Protein AF-A0A951XN98-F1 (afdb_monomer_lite)

pLDDT: mean 75.37, std 15.66, range [33.78, 95.12]

Foldseek 3Di:
DAAPVLVVLVVVLVVQDLVSLQVNLVCLQPPDRPRHNQLLSSLVSLLSSVVSPNLVSLLCCLQRRDPLSDPAPVSNVVSLVSNVVVPRLSSLLRVLVCVVVCVPPDDDPVSNVSSLVSLVVCVVVPQVSSVLVVVCVVPPVPPVSVLLVVLVVCVSVVNPVSLLVLLVVLCVQLVHLLDDAQDAFQDEPPDRPPRSLNSLVRSVVSCVSVDDDPDPPDALSNLSSNLVSCLQVPHLCSLVSLVSSVVVQALSSLQLNLSLLCQRCDRNNGGSRHLPPPRHDHRDLVSSLVSLVSSLPGDLPGCNLNSLQVNLLSLVDPPRDPRDNVSSVVSLVVSLVSLRQVSLQVVLVVCVVVPNLLSSLVSLVSNVVSPDPVSVVVNCQQANEDPFFDVLLQVVLVLCCVPPVLVSLLSVLCRRQVDALLQSLADQLVVQDPDQKGWRDRCVQPVPDRIGIYGPDDPVSVVSSVVNNVPVVDDDNPDHSVVSSVVVVVVCVVSVHDCVVRHPRPDDRDDPPPDDDDSSVD

Radius of gyration: 34.42 Å; chains: 1; bounding box: 84×41×103 Å

Structure (mmCIF, N/CA/C/O backbone):
data_AF-A0A951XN98-F1
#
_entry.id   AF-A0A951XN98-F1
#
loop_
_atom_site.group_PDB
_atom_site.id
_atom_site.type_symbol
_atom_site.label_atom_id
_atom_site.label_alt_id
_atom_site.label_comp_id
_atom_site.label_asym_id
_atom_site.label_entity_id
_atom_site.label_seq_id
_atom_site.pdbx_PDB_ins_code
_atom_site.Cartn_x
_atom_site.Cartn_y
_atom_site.Cartn_z
_atom_site.occupancy
_atom_site.B_iso_or_equiv
_atom_site.auth_seq_id
_atom_site.auth_comp_id
_atom_site.auth_asym_id
_atom_site.auth_atom_id
_atom_site.pdbx_PDB_model_num
ATOM 1 N N . MET A 1 1 ? 11.039 2.738 -44.229 1.00 51.44 1 MET A N 1
ATOM 2 C CA . MET A 1 1 ? 11.889 3.209 -45.344 1.00 51.44 1 MET A CA 1
ATOM 3 C C . MET A 1 1 ? 12.336 4.623 -45.019 1.00 51.44 1 MET A C 1
ATOM 5 O O . MET A 1 1 ? 11.513 5.372 -44.506 1.00 51.44 1 MET A O 1
ATOM 9 N N . ALA A 1 2 ? 13.606 4.963 -45.254 1.00 60.50 2 ALA A N 1
ATOM 10 C CA . ALA A 1 2 ? 14.130 6.304 -44.993 1.00 60.50 2 ALA A CA 1
ATOM 11 C C . ALA A 1 2 ? 13.355 7.352 -45.808 1.00 60.50 2 ALA A C 1
ATOM 13 O O . ALA A 1 2 ? 13.105 7.158 -47.000 1.00 60.50 2 ALA A O 1
ATOM 14 N N . THR A 1 3 ? 12.951 8.444 -45.163 1.00 76.94 3 THR A N 1
ATOM 15 C CA . THR A 1 3 ? 12.164 9.501 -45.812 1.00 76.94 3 THR A CA 1
ATOM 16 C C . THR A 1 3 ? 12.982 10.177 -46.923 1.00 76.94 3 THR A C 1
ATOM 18 O O . THR A 1 3 ? 14.211 10.241 -46.850 1.00 76.94 3 THR A O 1
ATOM 21 N N . ARG A 1 4 ? 12.325 10.729 -47.959 1.00 80.12 4 ARG A N 1
ATOM 22 C CA . ARG A 1 4 ? 12.994 11.468 -49.059 1.00 80.12 4 ARG A CA 1
ATOM 23 C C . ARG A 1 4 ? 13.959 12.553 -48.554 1.00 80.12 4 ARG A C 1
ATOM 25 O O . ARG A 1 4 ? 14.972 12.816 -49.197 1.00 80.12 4 ARG A O 1
ATOM 32 N N . ARG A 1 5 ? 13.659 13.144 -47.391 1.00 82.06 5 ARG A N 1
ATOM 33 C CA . ARG A 1 5 ? 14.511 14.107 -46.685 1.00 82.06 5 ARG A CA 1
ATOM 34 C C . ARG A 1 5 ? 15.852 13.501 -46.255 1.00 82.06 5 ARG A C 1
ATOM 36 O O . ARG A 1 5 ? 16.879 14.032 -46.664 1.00 82.06 5 ARG A O 1
ATOM 43 N N . ILE A 1 6 ? 15.857 12.366 -45.549 1.00 86.25 6 ILE A N 1
ATOM 44 C CA . ILE A 1 6 ? 17.090 11.651 -45.167 1.00 86.25 6 ILE A CA 1
ATOM 45 C C . ILE A 1 6 ? 17.930 11.310 -46.384 1.00 86.25 6 ILE A C 1
ATOM 47 O O . ILE A 1 6 ? 19.122 11.557 -46.367 1.00 86.25 6 ILE A O 1
ATOM 51 N N . LEU A 1 7 ? 17.336 10.796 -47.463 1.00 85.19 7 LEU A N 1
ATOM 52 C CA . LEU A 1 7 ? 18.114 10.440 -48.657 1.00 85.19 7 LEU A CA 1
ATOM 53 C C . LEU A 1 7 ? 18.861 11.650 -49.245 1.00 85.19 7 LEU A C 1
ATOM 55 O O . LEU A 1 7 ? 19.981 11.508 -49.740 1.00 85.19 7 LEU A O 1
ATOM 59 N N . ARG A 1 8 ? 18.261 12.845 -49.165 1.00 86.88 8 ARG A N 1
ATOM 60 C CA . ARG A 1 8 ? 18.894 14.106 -49.569 1.00 86.88 8 ARG A CA 1
ATOM 61 C C . ARG A 1 8 ? 20.005 14.517 -48.596 1.00 86.88 8 ARG A C 1
ATOM 63 O O . ARG A 1 8 ? 21.105 14.813 -49.057 1.00 86.88 8 ARG A O 1
ATOM 70 N N . ILE A 1 9 ? 19.737 14.474 -47.288 1.00 90.06 9 ILE A N 1
ATOM 71 C CA . ILE A 1 9 ? 20.712 14.791 -46.229 1.00 90.06 9 ILE A CA 1
ATOM 72 C C . ILE A 1 9 ? 21.908 13.834 -46.304 1.00 90.06 9 ILE A C 1
ATOM 74 O O . ILE A 1 9 ? 23.044 14.282 -46.327 1.00 90.06 9 ILE A O 1
ATOM 78 N N . THR A 1 10 ? 21.692 12.526 -46.461 1.00 90.06 10 THR A N 1
ATOM 79 C CA . THR A 1 10 ? 22.762 11.525 -46.588 1.00 90.06 10 THR A CA 1
ATOM 80 C C . THR A 1 10 ? 23.650 11.776 -47.802 1.00 90.06 10 THR A C 1
ATOM 82 O O . THR A 1 10 ? 24.864 11.607 -47.715 1.00 90.06 10 THR A O 1
ATOM 85 N N . ARG A 1 11 ? 23.082 12.196 -48.941 1.00 91.50 11 ARG A N 1
ATOM 86 C CA . ARG A 1 11 ? 23.883 12.534 -50.126 1.00 91.50 11 ARG A CA 1
ATOM 87 C C . ARG A 1 11 ? 24.739 13.782 -49.888 1.00 91.50 11 ARG A C 1
ATOM 89 O O . ARG A 1 11 ? 25.907 13.778 -50.258 1.00 91.50 11 ARG A O 1
ATOM 96 N N . SER A 1 12 ? 24.172 14.809 -49.257 1.00 90.69 12 SER A N 1
ATOM 97 C CA . SER A 1 12 ? 24.869 16.066 -48.954 1.00 90.69 12 SER A CA 1
ATOM 98 C C . SER A 1 12 ? 25.934 15.904 -47.857 1.00 90.69 12 SER A C 1
ATOM 100 O O . SER A 1 12 ? 27.059 16.376 -48.001 1.00 90.69 12 SER A O 1
ATOM 102 N N . ALA A 1 13 ? 25.642 15.121 -46.816 1.00 91.38 13 ALA A N 1
ATOM 103 C CA . ALA A 1 13 ? 26.587 14.771 -45.758 1.00 91.38 13 ALA A CA 1
ATOM 104 C C . ALA A 1 13 ? 27.804 14.003 -46.304 1.00 91.38 13 ALA A C 1
ATOM 106 O O . ALA A 1 13 ? 28.942 14.284 -45.922 1.00 91.38 13 ALA A O 1
ATOM 107 N N . ARG A 1 14 ? 27.583 13.079 -47.256 1.00 91.38 14 ARG A N 1
ATOM 108 C CA . ARG A 1 14 ? 28.658 12.377 -47.986 1.00 91.38 14 ARG A CA 1
ATOM 109 C C . ARG A 1 14 ? 29.472 13.299 -48.893 1.00 91.38 14 ARG A C 1
ATOM 111 O O . ARG A 1 14 ? 30.635 13.010 -49.139 1.00 91.38 14 ARG A O 1
ATOM 118 N N . ALA A 1 15 ? 28.876 14.389 -49.374 1.00 90.06 15 ALA A N 1
ATOM 119 C CA . ALA A 1 15 ? 29.569 15.417 -50.146 1.00 90.06 15 ALA A CA 1
ATOM 120 C C . ALA A 1 15 ? 30.380 16.392 -49.268 1.00 90.06 15 ALA A C 1
ATOM 122 O O . ALA A 1 15 ? 30.991 17.313 -49.799 1.00 90.06 15 ALA A O 1
ATOM 123 N N . GLY A 1 16 ? 30.401 16.198 -47.942 1.00 88.62 16 GLY A N 1
ATOM 124 C CA . GLY A 1 16 ? 31.209 16.997 -47.017 1.00 88.62 16 GLY A CA 1
ATOM 125 C C . GLY A 1 16 ? 30.474 18.168 -46.364 1.00 88.62 16 GLY A C 1
ATOM 126 O O . GLY A 1 16 ? 31.109 18.967 -45.683 1.00 88.62 16 GLY A O 1
ATOM 127 N N . ASN A 1 17 ? 29.152 18.297 -46.540 1.00 94.56 17 ASN A N 1
ATOM 128 C CA . ASN A 1 17 ? 28.400 19.361 -45.876 1.00 94.56 17 ASN A CA 1
ATOM 129 C C . ASN A 1 17 ? 28.304 19.092 -44.365 1.00 94.56 17 ASN A C 1
ATOM 131 O O . ASN A 1 17 ? 27.635 18.153 -43.929 1.00 94.56 17 ASN A O 1
ATOM 135 N N . SER A 1 18 ? 28.955 19.936 -43.567 1.00 92.00 18 SER A N 1
ATOM 136 C CA . SER A 1 18 ? 29.083 19.741 -42.123 1.00 92.00 18 SER A CA 1
ATOM 137 C C . SER A 1 18 ? 27.763 19.906 -41.358 1.00 92.00 18 SER A C 1
ATOM 139 O O . SER A 1 18 ? 27.533 19.199 -40.376 1.00 92.00 18 SER A O 1
ATOM 141 N N . ALA A 1 19 ? 26.851 20.766 -41.826 1.00 92.12 19 ALA A N 1
ATOM 142 C CA . ALA A 1 19 ? 25.520 20.913 -41.233 1.00 92.12 19 ALA A CA 1
ATOM 143 C C . ALA A 1 19 ? 24.657 19.661 -41.467 1.00 92.12 19 ALA A C 1
ATOM 145 O O . ALA A 1 19 ? 24.010 19.176 -40.540 1.00 92.12 19 ALA A O 1
ATOM 146 N N . ASP A 1 20 ? 24.716 19.085 -42.671 1.00 93.50 20 ASP A N 1
ATOM 147 C CA . ASP A 1 20 ? 23.997 17.846 -42.986 1.00 93.50 20 ASP A CA 1
ATOM 148 C C . ASP A 1 20 ? 24.612 16.624 -42.282 1.00 93.50 20 ASP A C 1
ATOM 150 O O . ASP A 1 20 ? 23.887 15.708 -41.900 1.00 93.50 20 ASP A O 1
ATOM 154 N N . GLN A 1 21 ? 25.932 16.604 -42.056 1.00 95.12 21 GLN A N 1
ATOM 155 C CA . GLN A 1 21 ? 26.592 15.589 -41.219 1.00 95.12 21 GLN A CA 1
ATOM 156 C C . GLN A 1 21 ? 26.100 15.658 -39.768 1.00 95.12 21 GLN A C 1
ATOM 158 O O . GLN A 1 21 ? 25.774 14.629 -39.176 1.00 95.12 21 GLN A O 1
ATOM 163 N N . LEU A 1 22 ? 25.976 16.867 -39.211 1.00 94.25 22 LEU A N 1
ATOM 164 C CA . LEU A 1 22 ? 25.432 17.081 -37.871 1.00 94.25 22 LEU A CA 1
ATOM 165 C C . LEU A 1 22 ? 23.961 16.646 -37.779 1.00 94.25 22 LEU A C 1
ATOM 167 O O . LEU A 1 22 ? 23.576 15.969 -36.825 1.00 94.25 22 LEU A O 1
ATOM 171 N N . GLU A 1 23 ? 23.137 17.011 -38.764 1.00 91.75 23 GLU A N 1
ATOM 172 C CA . GLU A 1 23 ? 21.717 16.643 -38.814 1.00 91.75 23 GLU A CA 1
ATOM 173 C C . GLU A 1 23 ? 21.534 15.126 -38.964 1.00 91.75 23 GLU A C 1
ATOM 175 O O . GLU A 1 23 ? 20.728 14.526 -38.250 1.00 91.75 23 GLU A O 1
ATOM 180 N N . LEU A 1 24 ? 22.340 14.477 -39.808 1.00 91.25 24 LEU A N 1
ATOM 181 C CA . LEU A 1 24 ? 22.341 13.024 -39.965 1.00 91.25 24 LEU A CA 1
ATOM 182 C C . LEU A 1 24 ? 22.799 12.311 -38.687 1.00 91.25 24 LEU A C 1
ATOM 184 O O . LEU A 1 24 ? 22.170 11.338 -38.267 1.00 91.25 24 LEU A O 1
ATOM 188 N N . GLY A 1 25 ? 23.837 12.832 -38.030 1.00 91.75 25 GLY A N 1
ATOM 189 C CA . GLY A 1 25 ? 24.300 12.359 -36.729 1.00 91.75 25 GLY A CA 1
ATOM 190 C C . GLY A 1 25 ? 23.215 12.450 -35.654 1.00 91.75 25 GLY A C 1
ATOM 191 O O . GLY A 1 25 ? 22.970 11.469 -34.958 1.00 91.75 25 GLY A O 1
ATOM 192 N N . ARG A 1 26 ? 22.479 13.569 -35.574 1.00 90.50 26 ARG A N 1
ATOM 193 C CA . ARG A 1 26 ? 21.320 13.727 -34.670 1.00 90.50 26 ARG A CA 1
ATOM 194 C C . ARG A 1 26 ? 20.187 12.751 -34.994 1.00 90.50 26 ARG A C 1
ATOM 196 O O . ARG A 1 26 ? 19.571 12.207 -34.079 1.00 90.50 26 ARG A O 1
ATOM 203 N N . CYS A 1 27 ? 19.923 12.500 -36.277 1.00 89.06 27 CYS A N 1
ATOM 204 C CA . CYS A 1 27 ? 18.903 11.538 -36.699 1.00 89.06 27 CYS A CA 1
ATOM 205 C C . CYS A 1 27 ? 19.259 10.106 -36.272 1.00 89.06 27 CYS A C 1
ATOM 207 O O . CYS A 1 27 ? 18.389 9.382 -35.784 1.00 89.06 27 CYS A O 1
ATOM 209 N N . HIS A 1 28 ? 20.530 9.710 -36.402 1.00 87.00 28 HIS A N 1
ATOM 210 C CA . HIS A 1 28 ? 21.030 8.435 -35.882 1.00 87.00 28 HIS A CA 1
ATOM 211 C C . HIS A 1 28 ? 21.094 8.403 -34.346 1.00 87.00 28 HIS A C 1
ATOM 213 O O . HIS A 1 28 ? 20.871 7.347 -33.760 1.00 87.00 28 HIS A O 1
ATOM 219 N N . LEU A 1 29 ? 21.330 9.541 -33.685 1.00 82.62 29 LEU A N 1
ATOM 220 C CA . LEU A 1 29 ? 21.409 9.644 -32.224 1.00 82.62 29 LEU A CA 1
ATOM 221 C C . LEU A 1 29 ? 20.045 9.512 -31.536 1.00 82.62 29 LEU A C 1
ATOM 223 O O . LEU A 1 29 ? 19.946 8.859 -30.503 1.00 82.62 29 LEU A O 1
ATOM 227 N N . HIS A 1 30 ? 18.991 10.113 -32.092 1.00 80.44 30 HIS A N 1
ATOM 228 C CA . HIS A 1 30 ? 17.659 10.116 -31.473 1.00 80.44 30 HIS A CA 1
ATOM 229 C C . HIS A 1 30 ? 16.680 9.117 -32.103 1.00 80.44 30 HIS A C 1
ATOM 231 O O . HIS A 1 30 ? 15.669 8.799 -31.486 1.00 80.44 30 HIS A O 1
ATOM 237 N N . GLY A 1 31 ? 16.981 8.590 -33.295 1.00 73.31 31 GLY A N 1
ATOM 238 C CA . GLY A 1 31 ? 16.062 7.749 -34.061 1.00 73.31 31 GLY A CA 1
ATOM 239 C C . GLY A 1 31 ? 14.900 8.573 -34.620 1.00 73.31 31 GLY A C 1
ATOM 240 O O . GLY A 1 31 ? 13.906 8.814 -33.942 1.00 73.31 31 GLY A O 1
ATOM 241 N N . GLY A 1 32 ? 15.015 9.014 -35.874 1.00 76.00 32 GLY A N 1
ATOM 242 C CA . GLY A 1 32 ? 14.040 9.907 -36.505 1.00 76.00 32 GLY A CA 1
ATOM 243 C C . GLY A 1 32 ? 13.917 9.715 -38.015 1.00 76.00 32 GLY A C 1
ATOM 244 O O . GLY A 1 32 ? 14.786 9.139 -38.665 1.00 76.00 32 GLY A O 1
ATOM 245 N N . GLU A 1 33 ? 12.793 10.174 -38.575 1.00 68.75 33 GLU A N 1
ATOM 246 C CA . GLU A 1 33 ? 12.510 10.218 -40.022 1.00 68.75 33 GLU A CA 1
ATOM 247 C C . GLU A 1 33 ? 12.597 8.862 -40.770 1.00 68.75 33 GLU A C 1
ATOM 249 O O . GLU A 1 33 ? 12.667 8.799 -41.998 1.00 68.75 33 GLU A O 1
ATOM 254 N N . GLY A 1 34 ? 12.523 7.738 -40.057 1.00 67.31 34 GLY A N 1
ATOM 255 C CA . GLY A 1 34 ? 12.614 6.395 -40.644 1.00 67.31 34 GLY A CA 1
ATOM 256 C C . GLY A 1 34 ? 14.017 5.783 -40.608 1.00 67.31 34 GLY A C 1
ATOM 257 O O . GLY A 1 34 ? 14.203 4.702 -41.172 1.00 67.31 34 GLY A O 1
ATOM 258 N N . LEU A 1 35 ? 14.972 6.434 -39.932 1.00 77.69 35 LEU A N 1
ATOM 259 C CA . LEU A 1 35 ? 16.225 5.831 -39.474 1.00 77.69 35 LEU A CA 1
ATOM 260 C C . LEU A 1 35 ? 16.042 5.222 -38.079 1.00 77.69 35 LEU A C 1
ATOM 262 O O . LEU A 1 35 ? 15.336 5.769 -37.231 1.00 77.69 35 LEU A O 1
ATOM 266 N N . ARG A 1 36 ? 16.691 4.078 -37.846 1.00 75.00 36 ARG A N 1
ATOM 267 C CA . ARG A 1 36 ? 16.826 3.504 -36.502 1.00 75.00 36 ARG A CA 1
ATOM 268 C C . ARG A 1 36 ? 17.951 4.217 -35.760 1.00 75.00 36 ARG A C 1
ATOM 270 O O . ARG A 1 36 ? 18.909 4.671 -36.387 1.00 75.00 36 ARG A O 1
ATOM 277 N N . ARG A 1 37 ? 17.823 4.289 -34.434 1.00 81.75 37 ARG A N 1
ATOM 278 C CA . ARG A 1 37 ? 18.891 4.788 -33.572 1.00 81.75 37 ARG A CA 1
ATOM 279 C C . ARG A 1 37 ? 20.119 3.888 -33.714 1.00 81.75 37 ARG A C 1
ATOM 281 O O . ARG A 1 37 ? 19.987 2.672 -33.604 1.00 81.75 37 ARG A O 1
ATOM 288 N N . ASP A 1 38 ? 21.274 4.487 -33.961 1.00 83.00 38 ASP A N 1
ATOM 289 C CA . ASP A 1 38 ? 22.556 3.805 -34.138 1.00 83.00 38 ASP A CA 1
ATOM 290 C C . ASP A 1 38 ? 23.661 4.732 -33.624 1.00 83.00 38 ASP A C 1
ATOM 292 O O . ASP A 1 38 ? 23.968 5.749 -34.244 1.00 83.00 38 ASP A O 1
ATOM 296 N N . LEU A 1 39 ? 24.210 4.412 -32.451 1.00 80.25 39 LEU A N 1
ATOM 297 C CA . LEU A 1 39 ? 25.172 5.271 -31.762 1.00 80.25 39 LEU A CA 1
ATOM 298 C C . LEU A 1 39 ? 26.547 5.266 -32.437 1.00 80.25 39 LEU A C 1
ATOM 300 O O . LEU A 1 39 ? 27.227 6.287 -32.399 1.00 80.25 39 LEU A O 1
ATOM 304 N N . SER A 1 40 ? 26.930 4.171 -33.096 1.00 83.75 40 SER A N 1
ATOM 305 C CA . SER A 1 40 ? 28.184 4.089 -33.850 1.00 83.75 40 SER A CA 1
ATOM 306 C C . SER A 1 40 ? 28.086 4.895 -35.145 1.00 83.75 40 SER A C 1
ATOM 308 O O . SER A 1 40 ? 28.986 5.671 -35.469 1.00 83.75 40 SER A O 1
ATOM 310 N N . ALA A 1 41 ? 26.952 4.811 -35.850 1.00 86.69 41 ALA A N 1
ATOM 311 C CA . ALA A 1 41 ? 26.692 5.687 -36.991 1.00 86.69 41 ALA A CA 1
ATOM 312 C C . ALA A 1 41 ? 26.560 7.157 -36.560 1.00 86.69 41 ALA A C 1
ATOM 314 O O . ALA A 1 41 ? 27.078 8.045 -37.238 1.00 86.69 41 ALA A O 1
ATOM 315 N N . ALA A 1 42 ? 25.909 7.430 -35.424 1.00 90.00 42 ALA A N 1
ATOM 316 C CA . ALA A 1 42 ? 25.828 8.775 -34.863 1.00 90.00 42 ALA A CA 1
ATOM 317 C C . ALA A 1 42 ? 27.223 9.318 -34.535 1.00 90.00 42 ALA A C 1
ATOM 319 O O . ALA A 1 42 ? 27.538 10.430 -34.949 1.00 90.00 42 ALA A O 1
ATOM 320 N N . TYR A 1 43 ? 28.075 8.528 -33.873 1.00 92.38 43 TYR A N 1
ATOM 321 C CA . TYR A 1 43 ? 29.467 8.880 -33.594 1.00 92.38 43 TYR A CA 1
ATOM 322 C C . TYR A 1 43 ? 30.218 9.228 -34.872 1.00 92.38 43 TYR A C 1
ATOM 324 O O . TYR A 1 43 ? 30.803 10.304 -34.956 1.00 92.38 43 TYR A O 1
ATOM 332 N N . HIS A 1 44 ? 30.135 8.372 -35.888 1.00 91.69 44 HIS A N 1
ATOM 333 C CA . HIS A 1 44 ? 30.802 8.592 -37.164 1.00 91.69 44 HIS A CA 1
ATOM 334 C C . HIS A 1 44 ? 30.414 9.934 -37.809 1.00 91.69 44 HIS A C 1
ATOM 336 O O . HIS A 1 44 ? 31.282 10.731 -38.168 1.00 91.69 44 HIS A O 1
ATOM 342 N N . TRP A 1 45 ? 29.113 10.220 -37.924 1.00 93.75 45 TRP A N 1
ATOM 343 C CA . TRP A 1 45 ? 28.633 11.453 -38.555 1.00 93.75 45 TRP A CA 1
ATOM 344 C C . TRP A 1 45 ? 28.876 12.702 -37.705 1.00 93.75 45 TRP A C 1
ATOM 346 O O . TRP A 1 45 ? 29.204 13.756 -38.248 1.00 93.75 45 TRP A O 1
ATOM 356 N N . LEU A 1 46 ? 28.754 12.596 -36.380 1.00 93.56 46 LEU A N 1
ATOM 357 C CA . LEU A 1 46 ? 29.023 13.705 -35.464 1.00 93.56 46 LEU A CA 1
ATOM 358 C C . LEU A 1 46 ? 30.518 14.028 -35.377 1.00 93.56 46 LEU A C 1
ATOM 360 O O . LEU A 1 46 ? 30.861 15.204 -35.263 1.00 93.56 46 LEU A O 1
ATOM 364 N N . ALA A 1 47 ? 31.393 13.023 -35.473 1.00 92.75 47 ALA A N 1
ATOM 365 C CA . ALA A 1 47 ? 32.841 13.212 -35.514 1.00 92.75 47 ALA A CA 1
ATOM 366 C C . ALA A 1 47 ? 33.249 13.924 -36.809 1.00 92.75 47 ALA A C 1
ATOM 368 O O . ALA A 1 47 ? 33.929 14.942 -36.753 1.00 92.75 47 ALA A O 1
ATOM 369 N N . LEU A 1 48 ? 32.719 13.484 -37.958 1.00 93.44 48 LEU A N 1
ATOM 370 C CA . LEU A 1 48 ? 32.914 14.175 -39.239 1.00 93.44 48 LEU A CA 1
ATOM 371 C C . LEU A 1 48 ? 32.417 15.625 -39.199 1.00 93.44 48 LEU A C 1
ATOM 373 O O . LEU A 1 48 ? 33.097 16.523 -39.689 1.00 93.44 48 LEU A O 1
ATOM 377 N N . ALA A 1 49 ? 31.250 15.868 -38.598 1.00 94.31 49 ALA A N 1
ATOM 378 C CA . ALA A 1 49 ? 30.733 17.222 -38.440 1.00 94.31 49 ALA A CA 1
ATOM 379 C C . ALA A 1 49 ? 31.675 18.078 -37.578 1.00 94.31 49 ALA A C 1
ATOM 381 O O . ALA A 1 49 ? 31.974 19.214 -37.946 1.00 94.31 49 ALA A O 1
ATOM 382 N N . ALA A 1 50 ? 32.159 17.532 -36.457 1.00 92.75 50 ALA A N 1
ATOM 383 C CA . ALA A 1 50 ? 33.103 18.204 -35.568 1.00 92.75 50 ALA A CA 1
ATOM 384 C C . ALA A 1 50 ? 34.419 18.551 -36.279 1.00 92.75 50 ALA A C 1
ATOM 386 O O . ALA A 1 50 ? 34.867 19.695 -36.189 1.00 92.75 50 ALA A O 1
ATOM 387 N N . ASP A 1 51 ? 34.972 17.608 -37.042 1.00 92.25 51 ASP A N 1
ATOM 388 C CA . ASP A 1 51 ? 36.198 17.792 -37.823 1.00 92.25 51 ASP A CA 1
ATOM 389 C C . ASP A 1 51 ? 36.016 18.840 -38.935 1.00 92.25 51 ASP A C 1
ATOM 391 O O . ASP A 1 51 ? 36.914 19.638 -39.195 1.00 92.25 51 ASP A O 1
ATOM 395 N N . ASN A 1 52 ? 34.822 18.914 -39.535 1.00 89.88 52 ASN A N 1
ATOM 396 C CA . ASN A 1 52 ? 34.460 19.905 -40.557 1.00 89.88 52 ASN A CA 1
ATOM 397 C C . ASN A 1 52 ? 33.932 21.231 -39.970 1.00 89.88 52 ASN A C 1
ATOM 399 O O . ASN A 1 52 ? 33.184 21.965 -40.625 1.00 89.88 52 ASN A O 1
ATOM 403 N N . GLY A 1 53 ? 34.308 21.548 -38.729 1.00 87.81 53 GLY A N 1
ATOM 404 C CA . GLY A 1 53 ? 34.072 22.854 -38.116 1.00 87.81 53 GLY A CA 1
ATOM 405 C C . GLY A 1 53 ? 32.703 23.036 -37.457 1.00 87.81 53 GLY A C 1
ATOM 406 O O . GLY A 1 53 ? 32.335 24.174 -37.170 1.00 87.81 53 GLY A O 1
ATOM 407 N N . GLN A 1 54 ? 31.948 21.962 -37.185 1.00 91.44 54 GLN A N 1
ATOM 408 C CA . GLN A 1 54 ? 30.705 22.028 -36.404 1.00 91.44 54 GLN A CA 1
ATOM 409 C C . GLN A 1 54 ? 30.959 21.693 -34.930 1.00 91.44 54 GLN A C 1
ATOM 411 O O . GLN A 1 54 ? 30.873 20.530 -34.527 1.00 91.44 54 GLN A O 1
ATOM 416 N N . PRO A 1 55 ? 31.183 22.696 -34.063 1.00 86.75 55 PRO A N 1
ATOM 417 C CA . PRO A 1 55 ? 31.496 22.471 -32.652 1.00 86.75 55 PRO A CA 1
ATOM 418 C C . PRO A 1 55 ? 30.407 21.704 -31.888 1.00 86.75 55 PRO A C 1
ATOM 420 O O . PRO A 1 55 ? 30.699 21.091 -30.862 1.00 86.75 55 PRO A O 1
ATOM 423 N N . GLN A 1 56 ? 29.164 21.736 -32.373 1.00 90.12 56 GLN A N 1
ATOM 424 C CA . GLN A 1 56 ? 28.042 21.000 -31.793 1.00 90.12 56 GLN A CA 1
ATOM 425 C C . GLN A 1 56 ? 28.208 19.479 -31.914 1.00 90.12 56 GLN A C 1
ATOM 427 O O . GLN A 1 56 ? 27.700 18.765 -31.056 1.00 90.12 56 GLN A O 1
ATOM 432 N N . GLY A 1 57 ? 28.935 18.983 -32.923 1.00 90.44 57 GLY A N 1
ATOM 433 C CA . GLY A 1 57 ? 29.216 17.553 -33.077 1.00 90.44 57 GLY A CA 1
ATOM 434 C C . GLY A 1 57 ? 29.984 17.000 -31.878 1.00 90.44 57 GLY A C 1
ATOM 435 O O . GLY A 1 57 ? 29.538 16.044 -31.251 1.00 90.44 57 GLY A O 1
ATOM 436 N N . ALA A 1 58 ? 31.063 17.680 -31.477 1.00 89.75 58 ALA A N 1
ATOM 437 C CA . ALA A 1 58 ? 31.862 17.305 -30.311 1.00 89.75 58 ALA A CA 1
ATOM 438 C C . ALA A 1 58 ? 31.075 17.380 -28.994 1.00 89.75 58 ALA A C 1
ATOM 440 O O . ALA A 1 58 ? 31.216 16.505 -28.144 1.00 89.75 58 ALA A O 1
ATOM 441 N N . TRP A 1 59 ? 30.205 18.387 -28.838 1.00 87.75 59 TRP A N 1
ATOM 442 C CA . TRP A 1 59 ? 29.337 18.496 -27.660 1.00 87.75 59 TRP A CA 1
ATOM 443 C C . TRP A 1 59 ? 28.338 17.335 -27.581 1.00 87.75 59 TRP A C 1
ATOM 445 O O . TRP A 1 59 ? 28.226 16.704 -26.539 1.00 87.75 59 TRP A O 1
ATOM 455 N N . LEU A 1 60 ? 27.673 16.992 -28.691 1.00 87.12 60 LEU A N 1
ATOM 456 C CA . LEU A 1 60 ? 26.750 15.852 -28.743 1.00 87.12 60 LEU A CA 1
ATOM 457 C C . LEU A 1 60 ? 27.463 14.515 -28.510 1.00 87.12 60 LEU A C 1
ATOM 459 O O . LEU A 1 60 ? 26.884 13.628 -27.888 1.00 87.12 60 LEU A O 1
ATOM 463 N N . ILE A 1 61 ? 28.711 14.376 -28.976 1.00 88.75 61 ILE A N 1
ATOM 464 C CA . ILE A 1 61 ? 29.551 13.215 -28.656 1.00 88.75 61 ILE A CA 1
ATOM 465 C C . ILE A 1 61 ? 29.778 13.143 -27.142 1.00 88.75 61 ILE A C 1
ATOM 467 O O . ILE A 1 61 ? 29.466 12.128 -26.531 1.00 88.75 61 ILE A O 1
ATOM 471 N N . GLY A 1 62 ? 30.262 14.218 -26.520 1.00 83.81 62 GLY A N 1
ATOM 472 C CA . GLY A 1 62 ? 30.551 14.223 -25.085 1.00 83.81 62 GLY A CA 1
ATOM 473 C C . GLY A 1 62 ? 29.326 14.061 -24.179 1.00 83.81 62 GLY A C 1
ATOM 474 O O . GLY A 1 62 ? 29.442 13.483 -23.102 1.00 83.81 62 GLY A O 1
ATOM 475 N N . GLU A 1 63 ? 28.163 14.549 -24.614 1.00 80.38 63 GLU A N 1
ATOM 476 C CA . GLU A 1 63 ? 26.930 14.562 -23.819 1.00 80.38 63 GLU A CA 1
ATOM 477 C C . GLU A 1 63 ? 26.087 13.287 -23.979 1.00 80.38 63 GLU A C 1
ATOM 479 O O . GLU A 1 63 ? 25.400 12.862 -23.049 1.00 80.38 63 GLU A O 1
ATOM 484 N N . HIS A 1 64 ? 26.093 12.683 -25.169 1.00 77.50 64 HIS A N 1
ATOM 485 C CA . HIS A 1 64 ? 25.138 11.626 -25.515 1.00 77.50 64 HIS A CA 1
ATOM 486 C C . HIS A 1 64 ? 25.774 10.362 -26.077 1.00 77.50 64 HIS A C 1
ATOM 488 O O . HIS A 1 64 ? 25.103 9.328 -26.122 1.00 77.50 64 HIS A O 1
ATOM 494 N N . ILE A 1 65 ? 27.033 10.419 -26.517 1.00 78.25 65 ILE A N 1
ATOM 495 C CA . ILE A 1 65 ? 27.723 9.236 -27.014 1.00 78.25 65 ILE A CA 1
ATOM 496 C C . ILE A 1 65 ? 28.472 8.598 -25.846 1.00 78.25 65 ILE A C 1
ATOM 498 O O . ILE A 1 65 ? 29.258 9.258 -25.168 1.00 78.25 65 ILE A O 1
ATOM 502 N N . PRO A 1 66 ? 28.218 7.319 -25.558 1.00 68.00 66 PRO A N 1
ATOM 503 C CA . PRO A 1 66 ? 28.941 6.591 -24.533 1.00 68.00 66 PRO A CA 1
ATOM 504 C C . PRO A 1 66 ? 30.315 6.143 -25.061 1.00 68.00 66 PRO A C 1
ATOM 506 O O . PRO A 1 66 ? 30.454 5.889 -26.261 1.00 68.00 66 PRO A O 1
ATOM 509 N N . PRO A 1 67 ? 31.299 5.925 -24.173 1.00 69.62 67 PRO A N 1
ATOM 510 C CA . PRO A 1 67 ? 32.635 5.431 -24.527 1.00 69.62 67 PRO A CA 1
ATOM 511 C C . PRO A 1 67 ? 32.651 4.181 -25.410 1.00 69.62 67 PRO A C 1
ATOM 513 O O . PRO A 1 67 ? 33.574 3.987 -26.190 1.00 69.62 67 PRO A O 1
ATOM 516 N N . LEU A 1 68 ? 31.626 3.336 -25.285 1.00 62.31 68 LEU A N 1
ATOM 517 C CA . LEU A 1 68 ? 31.507 2.062 -25.987 1.00 62.31 68 LEU A CA 1
ATOM 518 C C . LEU A 1 68 ? 30.999 2.188 -27.431 1.00 62.31 68 LEU A C 1
ATOM 520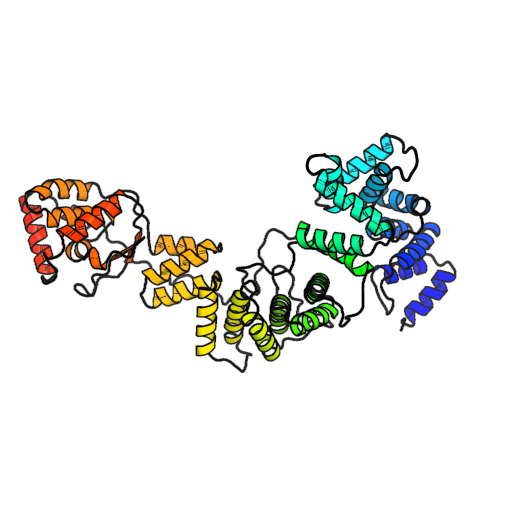 O O . LEU A 1 68 ? 31.247 1.315 -28.253 1.00 62.31 68 LEU A O 1
ATOM 524 N N . ALA A 1 69 ? 30.293 3.272 -27.759 1.00 67.94 69 ALA A N 1
ATOM 525 C CA . ALA A 1 69 ? 29.839 3.532 -29.128 1.00 67.94 69 ALA A CA 1
ATOM 526 C C . ALA A 1 69 ? 30.945 4.142 -30.009 1.00 67.94 69 ALA A C 1
ATOM 528 O O . ALA A 1 69 ? 30.729 4.408 -31.192 1.00 67.94 69 ALA A O 1
ATOM 529 N N . VAL A 1 70 ? 32.116 4.383 -29.420 1.00 76.44 70 VAL A N 1
ATOM 530 C CA . VAL A 1 70 ? 33.287 4.971 -30.053 1.00 76.44 70 VAL A CA 1
ATOM 531 C C . VAL A 1 70 ? 34.219 3.867 -30.547 1.00 76.44 70 VAL A C 1
ATOM 533 O O . VAL A 1 70 ? 34.622 2.997 -29.782 1.00 76.44 70 VAL A O 1
ATOM 536 N N . ASP A 1 71 ? 34.672 3.974 -31.796 1.00 66.31 71 ASP A N 1
ATOM 537 C CA . ASP A 1 71 ? 35.576 2.983 -32.397 1.00 66.31 71 ASP A CA 1
ATOM 538 C C . ASP A 1 71 ? 36.948 2.897 -31.704 1.00 66.31 71 ASP A C 1
ATOM 540 O O . ASP A 1 71 ? 37.529 1.819 -31.576 1.00 66.31 71 ASP A O 1
ATOM 544 N N . ARG A 1 72 ? 37.526 4.043 -31.314 1.00 74.12 72 ARG A N 1
ATOM 545 C CA . ARG A 1 72 ? 38.823 4.126 -30.620 1.00 74.12 72 ARG A CA 1
ATOM 546 C C . ARG A 1 72 ? 38.856 5.298 -29.649 1.00 74.12 72 ARG A C 1
ATOM 548 O O . ARG A 1 72 ? 38.753 6.449 -30.074 1.00 74.12 72 ARG A O 1
ATOM 555 N N . VAL A 1 73 ? 39.141 5.013 -28.378 1.00 70.94 73 VAL A N 1
ATOM 556 C CA . VAL A 1 73 ? 39.289 6.012 -27.301 1.00 70.94 73 VAL A CA 1
ATOM 557 C C . VAL A 1 73 ? 40.226 7.159 -27.705 1.00 70.94 73 VAL A C 1
ATOM 559 O O . VAL A 1 73 ? 39.867 8.326 -27.578 1.00 70.94 73 VAL A O 1
ATOM 562 N N . ALA A 1 74 ? 41.377 6.844 -28.311 1.00 73.94 74 ALA A N 1
ATOM 563 C CA . ALA A 1 74 ? 42.344 7.844 -28.776 1.00 73.94 74 ALA A CA 1
ATOM 564 C C . ALA A 1 74 ? 41.774 8.834 -29.813 1.00 73.94 74 ALA A C 1
ATOM 566 O O . ALA A 1 74 ? 42.183 9.991 -29.844 1.00 73.94 74 ALA A O 1
ATOM 567 N N . ARG A 1 75 ? 40.825 8.397 -30.653 1.00 79.38 75 ARG A N 1
ATOM 568 C CA . ARG A 1 75 ? 40.172 9.257 -31.654 1.00 79.38 75 ARG A CA 1
ATOM 569 C C . ARG A 1 75 ? 39.042 10.088 -31.063 1.00 79.38 75 ARG A C 1
ATOM 571 O O . ARG A 1 75 ? 38.784 11.176 -31.555 1.00 79.38 75 ARG A O 1
ATOM 578 N N . ALA A 1 76 ? 38.377 9.601 -30.020 1.00 82.06 76 ALA A N 1
ATOM 579 C CA . ALA A 1 76 ? 37.300 10.346 -29.377 1.00 82.06 76 ALA A CA 1
ATOM 580 C C . ALA A 1 76 ? 37.759 11.339 -28.315 1.00 82.06 76 ALA A C 1
ATOM 582 O O . ALA A 1 76 ? 37.049 12.305 -28.041 1.00 82.06 76 ALA A O 1
ATOM 583 N N . LEU A 1 77 ? 38.937 11.115 -27.736 1.00 83.25 77 LEU A N 1
ATOM 584 C CA . LEU A 1 77 ? 39.541 11.969 -26.723 1.00 83.25 77 LEU A CA 1
ATOM 585 C C . LEU A 1 77 ? 39.405 13.483 -26.982 1.00 83.25 77 LEU A C 1
ATOM 587 O O . LEU A 1 77 ? 38.958 14.182 -26.070 1.00 83.25 77 LEU A O 1
ATOM 591 N N . PRO A 1 78 ? 39.733 14.022 -28.177 1.00 86.69 78 PRO A N 1
ATOM 592 C CA . PRO A 1 78 ? 39.586 15.455 -28.435 1.00 86.69 78 PRO A CA 1
ATOM 593 C C . PRO A 1 78 ? 38.136 15.944 -28.312 1.00 86.69 78 PRO A C 1
ATOM 595 O O . PRO A 1 78 ? 37.910 17.028 -27.779 1.00 86.69 78 PRO A O 1
ATOM 598 N N . TYR A 1 79 ? 37.148 15.145 -28.724 1.00 89.56 79 TYR A N 1
ATOM 599 C CA . TYR A 1 79 ? 35.736 15.535 -28.661 1.00 89.56 79 TYR A CA 1
ATOM 600 C C . TYR A 1 79 ? 35.218 15.576 -27.221 1.00 89.56 79 TYR A C 1
ATOM 602 O O . TYR A 1 79 ? 34.556 16.539 -26.835 1.00 89.56 79 TYR A O 1
ATOM 610 N N . TYR A 1 80 ? 35.568 14.580 -26.399 1.00 85.31 80 TYR A N 1
ATOM 611 C CA . TYR A 1 80 ? 35.200 14.576 -24.980 1.00 85.31 80 TYR A CA 1
ATOM 612 C C . TYR A 1 80 ? 35.904 15.695 -24.209 1.00 85.31 80 TYR A C 1
ATOM 614 O O . TYR A 1 80 ? 35.264 16.352 -23.389 1.00 85.31 80 TYR A O 1
ATOM 622 N N . ARG A 1 81 ? 37.186 15.975 -24.498 1.00 85.31 81 ARG A N 1
ATOM 623 C CA . ARG A 1 81 ? 37.898 17.130 -23.919 1.00 85.31 81 ARG A CA 1
ATOM 624 C C . ARG A 1 81 ? 37.193 18.435 -24.260 1.00 85.31 81 ARG A C 1
ATOM 626 O O . ARG A 1 81 ? 36.848 19.188 -23.356 1.00 85.31 81 ARG A O 1
ATOM 633 N N . GLN A 1 82 ? 36.883 18.648 -25.535 1.00 85.88 82 GLN A N 1
ATOM 634 C CA . GLN A 1 82 ? 36.189 19.847 -25.995 1.00 85.88 82 GLN A CA 1
ATOM 635 C C . GLN A 1 82 ? 34.795 20.000 -25.363 1.00 85.88 82 GLN A C 1
ATOM 637 O O . GLN A 1 82 ? 34.378 21.110 -25.032 1.00 85.88 82 GLN A O 1
ATOM 642 N N . ALA A 1 83 ? 34.055 18.903 -25.190 1.00 85.31 83 ALA A N 1
ATOM 643 C CA . ALA A 1 83 ? 32.758 18.924 -24.521 1.00 85.31 83 ALA A CA 1
ATOM 644 C C . ALA A 1 83 ? 32.889 19.225 -23.018 1.00 85.31 83 ALA A C 1
ATOM 646 O O . ALA A 1 83 ? 32.128 20.035 -22.490 1.00 85.31 83 ALA A O 1
ATOM 647 N N . SER A 1 84 ? 33.877 18.631 -22.343 1.00 81.25 84 SER A N 1
ATOM 648 C CA . SER A 1 84 ? 34.158 18.869 -20.924 1.00 81.25 84 SER A CA 1
ATOM 649 C C . SER A 1 84 ? 34.617 20.305 -20.657 1.00 81.25 84 SER A C 1
ATOM 651 O O . SER A 1 84 ? 34.143 20.922 -19.707 1.00 81.25 84 SER A O 1
ATOM 653 N N . GLU A 1 85 ? 35.460 20.876 -21.521 1.00 81.19 85 GLU A N 1
ATOM 654 C CA . GLU A 1 85 ? 35.881 22.287 -21.462 1.00 81.19 85 GLU A CA 1
ATOM 655 C C . GLU A 1 85 ? 34.704 23.254 -21.631 1.00 81.19 85 GLU A C 1
ATOM 657 O O . GLU A 1 85 ? 34.708 24.353 -21.081 1.00 81.19 85 GLU A O 1
ATOM 662 N N . ARG A 1 86 ? 33.664 22.827 -22.352 1.00 78.00 86 ARG A N 1
ATOM 663 C CA . ARG A 1 86 ? 32.396 23.555 -22.497 1.00 78.00 86 ARG A CA 1
ATOM 664 C C . ARG A 1 86 ? 31.397 23.291 -21.371 1.00 78.00 86 ARG A C 1
ATOM 666 O O . ARG A 1 86 ? 30.269 23.771 -21.452 1.00 78.00 86 ARG A O 1
ATOM 673 N N . GLY A 1 87 ? 31.793 22.550 -20.338 1.00 74.44 87 GLY A N 1
ATOM 674 C CA . GLY A 1 87 ? 30.976 22.286 -19.157 1.00 74.44 87 GLY A CA 1
ATOM 675 C C . GLY A 1 87 ? 30.101 21.033 -19.233 1.00 74.44 87 GLY A C 1
ATOM 676 O O . GLY A 1 87 ? 29.222 20.879 -18.391 1.00 74.44 87 GLY A O 1
ATOM 677 N N . SER A 1 88 ? 30.312 20.126 -20.198 1.00 76.44 88 SER A N 1
ATOM 678 C CA . SER A 1 88 ? 29.633 18.822 -20.181 1.00 76.44 88 SER A CA 1
ATOM 679 C C . SER A 1 88 ? 30.178 17.962 -19.040 1.00 76.44 88 SER A C 1
ATOM 681 O O . SER A 1 88 ? 31.336 17.527 -19.044 1.00 76.44 88 SER A O 1
ATOM 683 N N . MET A 1 89 ? 29.317 17.712 -18.057 1.00 68.75 89 MET A N 1
ATOM 684 C CA . MET A 1 89 ? 29.630 16.885 -16.892 1.00 68.75 89 MET A CA 1
ATOM 685 C C . MET A 1 89 ? 29.739 15.404 -17.275 1.00 68.75 89 MET A C 1
ATOM 687 O O . MET A 1 89 ? 30.644 14.721 -16.795 1.00 68.75 89 MET A O 1
ATOM 691 N N . ALA A 1 90 ? 28.906 14.944 -18.218 1.00 69.44 90 ALA A N 1
ATOM 692 C CA . ALA A 1 90 ? 28.973 13.601 -18.791 1.00 69.44 90 ALA A CA 1
ATOM 693 C C . ALA A 1 90 ? 30.335 13.342 -19.458 1.00 69.44 90 ALA A C 1
ATOM 695 O O . ALA A 1 90 ? 30.987 12.329 -19.187 1.00 69.44 90 ALA A O 1
ATOM 696 N N . ALA A 1 91 ? 30.825 14.303 -20.249 1.00 77.56 91 ALA A N 1
ATOM 697 C CA . ALA A 1 91 ? 32.133 14.195 -20.882 1.00 77.56 91 ALA A CA 1
ATOM 698 C C . ALA A 1 91 ? 33.282 14.204 -19.863 1.00 77.56 91 ALA A C 1
ATOM 700 O O . ALA A 1 91 ? 34.224 13.418 -19.978 1.00 77.56 91 ALA A O 1
ATOM 701 N N . GLY A 1 92 ? 33.187 15.052 -18.833 1.00 74.75 92 GLY A N 1
ATOM 702 C CA . GLY A 1 92 ? 34.153 15.093 -17.735 1.00 74.75 92 GLY A CA 1
ATOM 703 C C . GLY A 1 92 ? 34.230 13.775 -16.957 1.00 74.75 92 GLY A C 1
ATOM 704 O O . GLY A 1 92 ? 35.326 13.332 -16.613 1.00 74.75 92 GLY A O 1
ATOM 705 N N . ALA A 1 93 ? 33.091 13.113 -16.737 1.00 69.75 93 ALA A N 1
ATOM 706 C CA . ALA A 1 93 ? 33.031 11.822 -16.057 1.00 69.75 93 ALA A CA 1
ATOM 707 C C . ALA A 1 93 ? 33.672 10.690 -16.879 1.00 69.75 93 ALA A C 1
ATOM 709 O O . ALA A 1 93 ? 34.406 9.862 -16.335 1.00 69.75 93 ALA A O 1
ATOM 710 N N . VAL A 1 94 ? 33.442 10.678 -18.196 1.00 75.31 94 VAL A N 1
ATOM 711 C CA . VAL A 1 94 ? 34.082 9.737 -19.129 1.00 75.31 94 VAL A CA 1
ATOM 712 C C . VAL A 1 94 ? 35.601 9.921 -19.152 1.00 75.31 94 VAL A C 1
ATOM 714 O O . VAL A 1 94 ? 36.339 8.944 -19.025 1.00 75.31 94 VAL A O 1
ATOM 717 N N . LEU A 1 95 ? 36.077 11.166 -19.247 1.00 75.81 95 LEU A N 1
ATOM 718 C CA . LEU A 1 95 ? 37.510 11.469 -19.223 1.00 75.81 95 LEU A CA 1
ATOM 719 C C . LEU A 1 95 ? 38.153 11.037 -17.906 1.00 75.81 95 LEU A C 1
ATOM 721 O O . LEU A 1 95 ? 39.179 10.364 -17.933 1.00 75.81 95 LEU A O 1
ATOM 725 N N . ALA A 1 96 ? 37.528 11.352 -16.767 1.00 70.75 96 ALA A N 1
ATOM 726 C CA . ALA A 1 96 ? 38.015 10.941 -15.452 1.00 70.75 96 ALA A CA 1
ATOM 727 C C . ALA A 1 96 ? 38.198 9.423 -15.374 1.00 70.75 96 ALA A C 1
ATOM 729 O O . ALA A 1 96 ? 39.238 8.940 -14.927 1.00 70.75 96 ALA A O 1
ATOM 730 N N . ARG A 1 97 ? 37.228 8.659 -15.880 1.00 67.81 97 ARG A N 1
ATOM 731 C CA . ARG A 1 97 ? 37.316 7.202 -15.900 1.00 67.81 97 ARG A CA 1
ATOM 732 C C . ARG A 1 97 ? 38.462 6.703 -16.777 1.00 67.81 97 ARG A C 1
ATOM 734 O O . ARG A 1 97 ? 39.288 5.929 -16.309 1.00 67.81 97 ARG A O 1
ATOM 741 N N . TRP A 1 98 ? 38.560 7.195 -18.006 1.00 74.38 98 TRP A N 1
ATOM 742 C CA . TRP A 1 98 ? 39.637 6.806 -18.911 1.00 74.38 98 TRP A CA 1
ATOM 743 C C . TRP A 1 98 ? 41.034 7.188 -18.383 1.00 74.38 98 TRP A C 1
ATOM 745 O O . TRP A 1 98 ? 41.991 6.451 -18.620 1.00 74.38 98 TRP A O 1
ATOM 755 N N . THR A 1 99 ? 41.160 8.287 -17.620 1.00 68.69 99 THR A N 1
ATOM 756 C CA . THR A 1 99 ? 42.415 8.623 -16.921 1.00 68.69 99 THR A CA 1
ATOM 757 C C . THR A 1 99 ? 42.760 7.635 -15.807 1.00 68.69 99 THR A C 1
ATOM 759 O O . THR A 1 99 ? 43.925 7.288 -15.648 1.00 68.69 99 THR A O 1
ATOM 762 N N . LEU A 1 100 ? 41.763 7.148 -15.064 1.00 58.78 100 LEU A N 1
ATOM 763 C CA . LEU A 1 100 ? 41.946 6.173 -13.985 1.00 58.78 100 LEU A CA 1
ATOM 764 C C . LEU A 1 100 ? 42.269 4.771 -14.511 1.00 58.78 100 LEU A C 1
ATOM 766 O O . LEU A 1 100 ? 43.056 4.056 -13.902 1.00 58.78 100 LEU A O 1
ATOM 770 N N . ASP A 1 101 ? 41.698 4.404 -15.658 1.00 60.19 101 ASP A N 1
ATOM 771 C CA . ASP A 1 101 ? 41.952 3.125 -16.327 1.00 60.19 101 ASP A CA 1
ATOM 772 C C . ASP A 1 101 ? 43.301 3.107 -17.087 1.00 60.19 101 ASP A C 1
ATOM 774 O O . ASP A 1 101 ? 43.648 2.105 -17.711 1.00 60.19 101 ASP A O 1
ATOM 778 N N . GLY A 1 102 ? 44.073 4.204 -17.060 1.00 62.00 102 GLY A N 1
ATOM 779 C CA . GLY A 1 102 ? 45.394 4.296 -17.697 1.00 62.00 102 GLY A CA 1
ATOM 780 C C . GLY A 1 102 ? 45.361 4.290 -19.231 1.00 62.00 102 GLY A C 1
ATOM 781 O O . GLY A 1 102 ? 46.387 4.074 -19.875 1.00 62.00 102 GLY A O 1
ATOM 782 N N . LEU A 1 103 ? 44.197 4.544 -19.840 1.00 59.81 103 LEU A N 1
ATOM 783 C CA . LEU A 1 103 ? 43.962 4.392 -21.284 1.00 59.81 103 LEU A CA 1
ATOM 784 C C . LEU A 1 103 ? 44.619 5.485 -22.151 1.00 59.81 103 LEU A C 1
ATOM 786 O O . LEU A 1 103 ? 44.559 5.413 -23.379 1.00 59.81 103 LEU A O 1
ATOM 790 N N . PHE A 1 104 ? 45.255 6.483 -21.532 1.00 55.78 104 PHE A N 1
ATOM 791 C CA . PHE A 1 104 ? 45.877 7.627 -22.208 1.00 55.78 104 PHE A CA 1
ATOM 792 C C . PHE A 1 104 ? 47.402 7.706 -22.093 1.00 55.78 104 PHE A C 1
ATOM 794 O O . PHE A 1 104 ? 47.984 8.687 -22.554 1.00 55.78 104 PHE A O 1
ATOM 801 N N . GLY A 1 105 ? 48.059 6.704 -21.501 1.00 54.81 105 GLY A N 1
ATOM 802 C CA . GLY A 1 105 ? 49.438 6.883 -21.034 1.00 54.81 105 GLY A CA 1
ATOM 803 C C . GLY A 1 105 ? 49.509 7.928 -19.910 1.00 54.81 105 GLY A C 1
ATOM 804 O O . GLY A 1 105 ? 48.483 8.245 -19.306 1.00 54.81 105 GLY A O 1
ATOM 805 N N . ASP A 1 106 ? 50.701 8.458 -19.612 1.00 47.62 106 ASP A N 1
ATOM 806 C CA . ASP A 1 106 ? 50.902 9.431 -18.526 1.00 47.62 106 ASP A CA 1
ATOM 807 C C . ASP A 1 106 ? 50.136 10.740 -18.781 1.00 47.62 106 ASP A C 1
ATOM 809 O O . ASP A 1 106 ? 50.595 11.657 -19.467 1.00 47.62 106 ASP A O 1
ATOM 813 N N . VAL A 1 107 ? 48.943 10.842 -18.197 1.00 54.31 107 VAL A N 1
ATOM 814 C CA . VAL A 1 107 ? 48.182 12.088 -18.115 1.00 54.31 107 VAL A CA 1
ATOM 815 C C . VAL A 1 107 ? 48.837 12.974 -17.064 1.00 54.31 107 VAL A C 1
ATOM 817 O O . VAL A 1 107 ? 49.128 12.531 -15.953 1.00 54.31 107 VAL A O 1
ATOM 820 N N . SER A 1 108 ? 49.054 14.252 -17.384 1.00 57.22 108 SER A N 1
ATOM 821 C CA . SER A 1 108 ? 49.635 15.185 -16.417 1.00 57.22 108 SER A CA 1
ATOM 822 C C . SER A 1 108 ? 48.789 15.230 -15.135 1.00 57.22 108 SER A C 1
ATOM 824 O O . SER A 1 108 ? 47.559 15.313 -15.189 1.00 57.22 108 SER A O 1
ATOM 826 N N . GLY A 1 109 ? 49.432 15.229 -13.961 1.00 53.09 109 GLY A N 1
ATOM 827 C CA . GLY A 1 109 ? 48.720 15.183 -12.673 1.00 53.09 109 GLY A CA 1
ATOM 828 C C . GLY A 1 109 ? 47.696 16.313 -12.473 1.00 53.09 109 GLY A C 1
ATOM 829 O O . GLY A 1 109 ? 46.724 16.155 -11.740 1.00 53.09 109 GLY A O 1
ATOM 830 N N . ARG A 1 110 ? 47.857 17.443 -13.177 1.00 58.19 110 ARG A N 1
ATOM 831 C CA . ARG A 1 110 ? 46.896 18.559 -13.176 1.00 58.19 110 ARG A CA 1
ATOM 832 C C . ARG A 1 110 ? 45.631 18.272 -13.985 1.00 58.19 110 ARG A C 1
ATOM 834 O O . ARG A 1 110 ? 44.560 18.735 -13.607 1.00 58.19 110 ARG A O 1
ATOM 841 N N . GLU A 1 111 ? 45.743 17.549 -15.091 1.00 59.72 111 GLU A N 1
ATOM 842 C CA . GLU A 1 111 ? 44.613 17.210 -15.959 1.00 59.72 111 GLU A CA 1
ATOM 843 C C . GLU A 1 111 ? 43.772 16.088 -15.333 1.00 59.72 111 GLU A C 1
ATOM 845 O O . GLU A 1 111 ? 42.553 16.222 -15.226 1.00 59.72 111 GLU A O 1
ATOM 850 N N . ALA A 1 112 ? 44.426 15.076 -14.752 1.00 57.41 112 ALA A N 1
ATOM 851 C CA . ALA A 1 112 ? 43.762 14.055 -13.939 1.00 57.41 112 ALA A CA 1
ATOM 852 C C . ALA A 1 112 ? 43.005 14.667 -12.742 1.00 57.41 112 ALA A C 1
ATOM 854 O O . ALA A 1 112 ? 41.842 14.344 -12.500 1.00 57.41 112 ALA A O 1
ATOM 855 N N . ALA A 1 113 ? 43.617 15.624 -12.032 1.00 56.81 113 ALA A N 1
ATOM 856 C CA . ALA A 1 113 ? 42.968 16.321 -10.920 1.00 56.81 113 ALA A CA 1
ATOM 857 C C . ALA A 1 113 ? 41.734 17.135 -11.353 1.00 56.81 113 ALA A C 1
ATOM 859 O O . ALA A 1 113 ? 40.747 17.186 -10.619 1.00 56.81 113 ALA A O 1
ATOM 860 N N . ARG A 1 114 ? 41.757 17.743 -12.548 1.00 65.25 114 ARG A N 1
ATOM 861 C CA . ARG A 1 114 ? 40.599 18.463 -13.106 1.00 65.25 114 ARG A CA 1
ATOM 862 C C . ARG A 1 114 ? 39.453 17.513 -13.427 1.00 65.25 114 ARG A C 1
ATOM 864 O O . ARG A 1 114 ? 38.340 17.770 -12.987 1.00 65.25 114 ARG A O 1
ATOM 871 N N . HIS A 1 115 ? 39.723 16.402 -14.109 1.00 63.28 115 HIS A N 1
ATOM 872 C CA . HIS A 1 115 ? 38.689 15.414 -14.423 1.00 63.28 115 HIS A CA 1
ATOM 873 C C . HIS A 1 115 ? 38.072 14.802 -13.158 1.00 63.28 115 HIS A C 1
ATOM 875 O O . HIS A 1 115 ? 36.853 14.680 -13.068 1.00 63.28 115 HIS A O 1
ATOM 881 N N . LEU A 1 116 ? 38.884 14.516 -12.136 1.00 61.41 116 LEU A N 1
ATOM 882 C CA . LEU A 1 116 ? 38.401 14.052 -10.831 1.00 61.41 116 LEU A CA 1
ATOM 883 C C . LEU A 1 116 ? 37.572 15.108 -10.084 1.00 61.41 116 LEU A C 1
ATOM 885 O O . LEU A 1 116 ? 36.603 14.760 -9.410 1.00 61.41 116 LEU A O 1
ATOM 889 N N . ALA A 1 117 ? 37.912 16.394 -10.202 1.00 64.25 117 ALA A N 1
ATOM 890 C CA . ALA A 1 117 ? 37.116 17.479 -9.632 1.00 64.25 117 ALA A CA 1
ATOM 891 C C . ALA A 1 117 ? 35.762 17.627 -10.346 1.00 64.25 117 ALA A C 1
ATOM 893 O O . ALA A 1 117 ? 34.735 17.749 -9.680 1.00 64.25 117 ALA A O 1
ATOM 894 N N . THR A 1 118 ? 35.739 17.543 -11.680 1.00 66.50 118 THR A N 1
ATOM 895 C CA . THR A 1 118 ? 34.501 17.541 -12.475 1.00 66.50 118 THR A CA 1
ATOM 896 C C . THR A 1 118 ? 33.632 16.332 -12.140 1.00 66.50 118 THR A C 1
ATOM 898 O O . THR A 1 118 ? 32.432 16.485 -11.948 1.00 66.50 118 THR A O 1
ATOM 901 N N . LEU A 1 119 ? 34.234 15.151 -11.971 1.00 66.25 119 LEU A N 1
ATOM 902 C CA . LEU A 1 119 ? 33.547 13.932 -11.545 1.00 66.25 119 LEU A CA 1
ATOM 903 C C . LEU A 1 119 ? 32.925 14.080 -10.143 1.00 66.25 119 LEU A C 1
ATOM 905 O O . LEU A 1 119 ? 31.762 13.749 -9.938 1.00 66.25 119 LEU A O 1
ATOM 909 N N . ARG A 1 120 ? 33.666 14.625 -9.171 1.00 63.44 120 ARG A N 1
ATOM 910 C CA . ARG A 1 120 ? 33.144 14.878 -7.814 1.00 63.44 120 ARG A CA 1
ATOM 911 C C . ARG A 1 120 ? 32.038 15.930 -7.802 1.00 63.44 120 ARG A C 1
ATOM 913 O O . ARG A 1 120 ? 31.059 15.769 -7.082 1.00 63.44 120 ARG A O 1
ATOM 920 N N . CYS A 1 121 ? 32.161 16.972 -8.618 1.00 64.50 121 CYS A N 1
ATOM 921 C CA . CYS A 1 121 ? 31.118 17.979 -8.780 1.00 64.50 121 CYS A CA 1
ATOM 922 C C . CYS A 1 121 ? 29.868 17.381 -9.449 1.00 64.50 121 CYS A C 1
ATOM 924 O O . CYS A 1 121 ? 28.761 17.608 -8.974 1.00 64.50 121 CYS A O 1
ATOM 926 N N . ALA A 1 122 ? 30.038 16.527 -10.465 1.00 60.59 122 ALA A N 1
ATOM 927 C CA . ALA A 1 122 ? 28.948 15.809 -11.124 1.00 60.59 122 ALA A CA 1
ATOM 928 C C . ALA A 1 122 ? 28.197 14.910 -10.134 1.00 60.59 122 ALA A C 1
ATOM 930 O O . ALA A 1 122 ? 26.970 14.987 -10.041 1.00 60.59 122 ALA A O 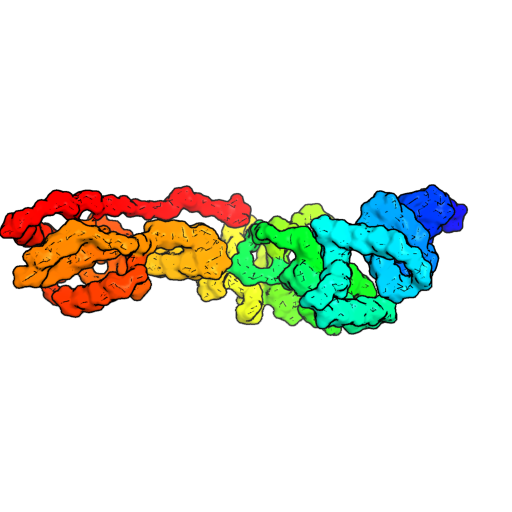1
ATOM 931 N N . ALA A 1 123 ? 28.934 14.160 -9.309 1.00 60.91 123 ALA A N 1
ATOM 932 C CA . ALA A 1 123 ? 28.370 13.362 -8.225 1.00 60.91 123 ALA A CA 1
ATOM 933 C C . ALA A 1 123 ? 27.562 14.218 -7.231 1.00 60.91 123 ALA A C 1
ATOM 935 O O . ALA A 1 123 ? 26.448 13.854 -6.866 1.00 60.91 123 ALA A O 1
ATOM 936 N N . GLN A 1 124 ? 28.081 15.387 -6.840 1.00 58.94 124 GLN A N 1
ATOM 937 C CA . GLN A 1 124 ? 27.392 16.324 -5.940 1.00 58.94 124 GLN A CA 1
ATOM 938 C C . GLN A 1 124 ? 26.145 16.960 -6.569 1.00 58.94 124 GLN A C 1
ATOM 940 O O . GLN A 1 124 ? 25.179 17.238 -5.864 1.00 58.94 124 GLN A O 1
ATOM 945 N N . THR A 1 125 ? 26.131 17.154 -7.890 1.00 50.06 125 THR A N 1
ATOM 946 C CA . THR A 1 125 ? 24.953 17.634 -8.635 1.00 50.06 125 THR A CA 1
ATOM 947 C C . THR A 1 125 ? 23.913 16.541 -8.923 1.00 50.06 125 THR A C 1
ATOM 949 O O . THR A 1 125 ? 22.884 16.824 -9.533 1.00 50.06 125 THR A O 1
ATOM 952 N N . GLY A 1 126 ? 24.145 15.303 -8.466 1.00 48.31 126 GLY A N 1
ATOM 953 C CA . GLY A 1 126 ? 23.209 14.183 -8.597 1.00 48.31 126 GLY A CA 1
ATOM 954 C C . GLY A 1 126 ? 23.409 13.305 -9.838 1.00 48.31 126 GLY A C 1
ATOM 955 O O . GLY A 1 126 ? 22.530 12.501 -10.155 1.00 48.31 126 GLY A O 1
ATOM 956 N N . ASP A 1 127 ? 24.540 13.427 -10.541 1.00 50.34 127 ASP A N 1
ATOM 957 C CA . ASP A 1 127 ? 24.923 12.491 -11.600 1.00 50.34 127 ASP A CA 1
ATOM 958 C C . ASP A 1 127 ? 25.340 11.153 -10.975 1.00 50.34 127 ASP A C 1
ATOM 960 O O . ASP A 1 127 ? 26.413 11.010 -10.385 1.00 50.34 127 ASP A O 1
ATOM 964 N N . LEU A 1 128 ? 24.464 10.158 -11.113 1.00 50.16 128 LEU A N 1
ATOM 965 C CA . LEU A 1 128 ? 24.645 8.838 -10.525 1.00 50.16 128 LEU A CA 1
ATOM 966 C C . LEU A 1 128 ? 25.818 8.069 -11.142 1.00 50.16 128 LEU A C 1
ATOM 968 O O . LEU A 1 128 ? 26.417 7.251 -10.450 1.00 50.16 128 LEU A O 1
ATOM 972 N N . TYR A 1 129 ? 26.155 8.309 -12.414 1.00 52.66 129 TYR A N 1
ATOM 973 C CA . TYR A 1 129 ? 27.326 7.689 -13.033 1.00 52.66 129 TYR A CA 1
ATOM 974 C C . TYR A 1 129 ? 28.587 8.240 -12.369 1.00 52.66 129 TYR A C 1
ATOM 976 O O . TYR A 1 129 ? 29.406 7.475 -11.856 1.00 52.66 129 TYR A O 1
ATOM 984 N N . ALA A 1 130 ? 28.679 9.563 -12.250 1.00 59.47 130 ALA A N 1
ATOM 985 C CA . ALA A 1 130 ? 29.785 10.199 -11.555 1.00 59.47 130 ALA A CA 1
ATOM 986 C C . ALA A 1 130 ? 29.862 9.792 -10.076 1.00 59.47 130 ALA A C 1
ATOM 988 O O . ALA A 1 130 ? 30.947 9.497 -9.582 1.00 59.47 130 ALA A O 1
ATOM 989 N N . GLN A 1 131 ? 28.719 9.680 -9.396 1.00 58.56 131 GLN A N 1
ATOM 990 C CA . GLN A 1 131 ? 28.639 9.212 -8.015 1.00 58.56 131 GLN A CA 1
ATOM 991 C C . GLN A 1 131 ? 29.106 7.760 -7.877 1.00 58.56 131 GLN A C 1
ATOM 993 O O . GLN A 1 131 ? 29.947 7.486 -7.037 1.00 58.56 131 GLN A O 1
ATOM 998 N N . THR A 1 132 ? 28.686 6.844 -8.759 1.00 52.41 132 THR A N 1
ATOM 999 C CA . THR A 1 132 ? 29.174 5.451 -8.728 1.00 52.41 132 THR A CA 1
ATOM 1000 C C . THR A 1 132 ? 30.678 5.336 -8.942 1.00 52.41 132 THR A C 1
ATOM 1002 O O . THR A 1 132 ? 31.313 4.467 -8.350 1.00 52.41 132 THR A O 1
ATOM 1005 N N . VAL A 1 133 ? 31.260 6.209 -9.768 1.00 53.91 133 VAL A N 1
ATOM 1006 C CA . VAL A 1 133 ? 32.708 6.242 -9.995 1.00 53.91 133 VAL A CA 1
ATOM 1007 C C . VAL A 1 133 ? 33.424 6.885 -8.800 1.00 53.91 133 VAL A C 1
ATOM 1009 O O . VAL A 1 133 ? 34.477 6.399 -8.408 1.00 53.91 133 VAL A O 1
ATOM 1012 N N . VAL A 1 134 ? 32.858 7.921 -8.170 1.00 60.44 134 VAL A N 1
ATOM 1013 C CA . VAL A 1 134 ? 33.398 8.539 -6.941 1.00 60.44 134 VAL A CA 1
ATOM 1014 C C . VAL A 1 134 ? 33.334 7.582 -5.751 1.00 60.44 134 VAL A C 1
ATOM 1016 O O . VAL A 1 134 ? 34.325 7.451 -5.040 1.00 60.44 134 VAL A O 1
ATOM 1019 N N . ASP A 1 135 ? 32.222 6.875 -5.571 1.00 54.25 135 ASP A N 1
ATOM 1020 C CA . ASP A 1 135 ? 32.029 5.871 -4.520 1.00 54.25 135 ASP A CA 1
ATOM 1021 C C . ASP A 1 135 ? 33.000 4.693 -4.713 1.00 54.25 135 ASP A C 1
ATOM 1023 O O . ASP A 1 135 ? 33.610 4.219 -3.755 1.00 54.25 135 ASP A O 1
ATOM 1027 N N . ALA A 1 136 ? 33.234 4.282 -5.968 1.00 49.31 136 ALA A N 1
ATOM 1028 C CA . ALA A 1 136 ? 34.248 3.286 -6.315 1.00 49.31 136 ALA A CA 1
ATOM 1029 C C . ALA A 1 136 ? 35.685 3.749 -6.004 1.00 49.31 136 ALA A C 1
ATOM 1031 O O . ALA A 1 136 ? 36.544 2.917 -5.721 1.00 49.31 136 ALA A O 1
ATOM 1032 N N . LEU A 1 137 ? 35.951 5.059 -6.040 1.00 49.75 137 LEU A N 1
ATOM 1033 C CA . LEU A 1 137 ? 37.247 5.661 -5.701 1.00 49.75 137 LEU A CA 1
ATOM 1034 C C . LEU A 1 137 ? 37.423 5.926 -4.196 1.00 49.75 137 LEU A C 1
ATOM 1036 O O . LEU A 1 137 ? 38.556 6.072 -3.745 1.00 49.75 137 LEU A O 1
ATOM 1040 N N . ALA A 1 138 ? 36.330 6.029 -3.433 1.00 49.19 138 ALA A N 1
ATOM 1041 C CA . ALA A 1 138 ? 36.330 6.390 -2.013 1.00 49.19 138 ALA A CA 1
ATOM 1042 C C . ALA A 1 138 ? 36.480 5.191 -1.053 1.00 49.19 138 ALA A C 1
ATOM 1044 O O . ALA A 1 138 ? 36.706 5.396 0.134 1.00 49.19 138 ALA A O 1
ATOM 1045 N N . GLY A 1 139 ? 36.416 3.952 -1.549 1.00 41.66 139 GLY A N 1
ATOM 1046 C CA . GLY A 1 139 ? 36.886 2.761 -0.825 1.00 41.66 139 GLY A CA 1
ATOM 1047 C C . GLY A 1 139 ? 35.888 2.050 0.100 1.00 41.66 139 GLY A C 1
ATOM 1048 O O . GLY A 1 139 ? 36.080 0.864 0.346 1.00 41.66 139 GLY A O 1
ATOM 1049 N N . ASP A 1 140 ? 34.787 2.672 0.535 1.00 39.25 140 ASP A N 1
ATOM 1050 C CA . ASP A 1 140 ? 33.866 2.040 1.509 1.00 39.25 140 ASP A CA 1
ATOM 1051 C C . ASP A 1 140 ? 32.797 1.103 0.892 1.00 39.25 140 ASP A C 1
ATOM 1053 O O . ASP A 1 140 ? 32.091 0.397 1.610 1.00 39.25 140 ASP A O 1
ATOM 1057 N N . ALA A 1 141 ? 32.711 1.016 -0.443 1.00 43.03 141 ALA A N 1
ATOM 1058 C CA . ALA A 1 141 ? 31.829 0.099 -1.191 1.00 43.03 141 ALA A CA 1
ATOM 1059 C C . ALA A 1 141 ? 32.610 -0.866 -2.117 1.00 43.03 141 ALA A C 1
ATOM 1061 O O . ALA A 1 141 ? 32.132 -1.267 -3.183 1.00 43.03 141 ALA A O 1
ATOM 1062 N N . ALA A 1 142 ? 33.842 -1.221 -1.734 1.00 40.25 142 ALA A N 1
ATOM 1063 C CA . ALA A 1 142 ? 34.845 -1.820 -2.620 1.00 40.25 142 ALA A CA 1
ATOM 1064 C C . ALA A 1 142 ? 34.401 -3.103 -3.358 1.00 40.25 142 ALA A C 1
ATOM 1066 O O . ALA A 1 142 ? 34.688 -3.240 -4.544 1.00 40.25 142 ALA A O 1
ATOM 1067 N N . ALA A 1 143 ? 33.659 -4.016 -2.721 1.00 36.84 143 ALA A N 1
ATOM 1068 C CA . ALA A 1 143 ? 33.297 -5.297 -3.344 1.00 36.84 143 ALA A CA 1
ATOM 1069 C C . ALA A 1 143 ? 32.257 -5.156 -4.477 1.00 36.84 143 ALA A C 1
ATOM 1071 O O . ALA A 1 143 ? 32.425 -5.724 -5.555 1.00 36.84 143 ALA A O 1
ATOM 1072 N N . GLY A 1 144 ? 31.209 -4.350 -4.266 1.00 40.12 144 GLY A N 1
ATOM 1073 C CA . GLY A 1 144 ? 30.175 -4.107 -5.279 1.00 40.12 144 GLY A CA 1
ATOM 1074 C C . GLY A 1 144 ? 30.677 -3.234 -6.432 1.00 40.12 144 GLY A C 1
ATOM 1075 O O . GLY A 1 144 ? 30.364 -3.489 -7.593 1.00 40.12 144 GLY A O 1
ATOM 1076 N N . CYS A 1 145 ? 31.516 -2.240 -6.133 1.00 44.75 145 CYS A N 1
ATOM 1077 C CA . CYS A 1 145 ? 32.123 -1.364 -7.135 1.00 44.75 145 CYS A CA 1
ATOM 1078 C C . CYS A 1 145 ? 33.156 -2.089 -8.013 1.00 44.75 145 CYS A C 1
ATOM 1080 O O . CYS A 1 145 ? 33.243 -1.808 -9.210 1.00 44.75 145 CYS A O 1
ATOM 1082 N N . GLU A 1 146 ? 33.910 -3.042 -7.459 1.00 49.50 146 GLU A N 1
ATOM 1083 C CA . GLU A 1 146 ? 34.855 -3.853 -8.229 1.00 49.50 146 GLU A CA 1
ATOM 1084 C C . GLU A 1 146 ? 34.131 -4.844 -9.153 1.00 49.50 146 GLU A C 1
ATOM 1086 O O . GLU A 1 146 ? 34.531 -5.017 -10.305 1.00 49.50 146 GLU A O 1
ATOM 1091 N N . GLU A 1 147 ? 33.028 -5.441 -8.694 1.00 52.34 147 GLU A N 1
ATOM 1092 C CA . GLU A 1 147 ? 32.178 -6.318 -9.504 1.00 52.34 147 GLU A CA 1
ATOM 1093 C C . GLU A 1 147 ? 31.483 -5.558 -10.641 1.00 52.34 147 GLU A C 1
ATOM 1095 O O . GLU A 1 147 ? 31.556 -5.983 -11.793 1.00 52.34 147 GLU A O 1
ATOM 1100 N N . ILE A 1 148 ? 30.915 -4.378 -10.369 1.00 55.38 148 ILE A N 1
ATOM 1101 C CA . ILE A 1 148 ? 30.360 -3.498 -11.410 1.00 55.38 148 ILE A CA 1
ATOM 1102 C C . ILE A 1 148 ? 31.465 -3.037 -12.366 1.00 55.38 148 ILE A C 1
ATOM 1104 O O . ILE A 1 148 ? 31.265 -3.036 -13.575 1.00 55.38 148 ILE A O 1
ATOM 1108 N N . GLY A 1 149 ? 32.659 -2.707 -11.864 1.00 51.62 149 GLY A N 1
ATOM 1109 C CA . GLY A 1 149 ? 33.819 -2.373 -12.691 1.00 51.62 149 GLY A CA 1
ATOM 1110 C C . GLY A 1 149 ? 34.267 -3.527 -13.597 1.00 51.62 149 GLY A C 1
ATOM 1111 O O . GLY A 1 149 ? 34.609 -3.298 -14.757 1.00 51.62 149 GLY A O 1
ATOM 1112 N N . ARG A 1 150 ? 34.227 -4.774 -13.104 1.00 56.50 150 ARG A N 1
ATOM 1113 C CA . ARG A 1 150 ? 34.474 -5.992 -13.896 1.00 56.50 150 ARG A CA 1
ATOM 1114 C C . ARG A 1 150 ? 33.376 -6.216 -14.936 1.00 56.50 150 ARG A C 1
ATOM 1116 O O . ARG A 1 150 ? 33.701 -6.527 -16.080 1.00 56.50 150 ARG A O 1
ATOM 1123 N N . LEU A 1 151 ? 32.108 -6.040 -14.563 1.00 57.09 151 LEU A N 1
ATOM 1124 C CA . LEU A 1 151 ? 30.971 -6.141 -15.477 1.00 57.09 151 LEU A CA 1
ATOM 1125 C C . LEU A 1 151 ? 31.033 -5.065 -16.563 1.00 57.09 151 LEU A C 1
ATOM 1127 O O . LEU A 1 151 ? 30.810 -5.386 -17.719 1.00 57.09 151 LEU A O 1
ATOM 1131 N N . LEU A 1 152 ? 31.411 -3.829 -16.236 1.00 51.94 152 LEU A N 1
ATOM 1132 C CA . LEU A 1 152 ? 31.608 -2.754 -17.212 1.00 51.94 152 LEU A CA 1
ATOM 1133 C C . LEU A 1 152 ? 32.697 -3.113 -18.224 1.00 51.94 152 LEU A C 1
ATOM 1135 O O . LEU A 1 152 ? 32.422 -3.098 -19.416 1.00 51.94 152 LEU A O 1
ATOM 1139 N N . ARG A 1 153 ? 33.880 -3.552 -17.772 1.00 56.75 153 ARG A N 1
ATOM 1140 C CA . ARG A 1 153 ? 34.969 -3.971 -18.678 1.00 56.75 153 ARG A CA 1
ATOM 1141 C C . ARG A 1 153 ? 34.568 -5.134 -19.591 1.00 56.75 153 ARG A C 1
ATOM 1143 O O . ARG A 1 153 ? 34.905 -5.147 -20.769 1.00 56.75 153 ARG A O 1
ATOM 1150 N N . ARG A 1 154 ? 33.837 -6.116 -19.059 1.00 59.19 154 ARG A N 1
ATOM 1151 C CA . ARG A 1 154 ? 33.325 -7.268 -19.823 1.00 59.19 154 ARG A CA 1
ATOM 1152 C C . ARG A 1 154 ? 32.207 -6.867 -20.789 1.00 59.19 154 ARG A C 1
ATOM 1154 O O . ARG A 1 154 ? 32.161 -7.335 -21.922 1.00 59.19 154 ARG A O 1
ATOM 1161 N N . ALA A 1 155 ? 31.330 -5.959 -20.375 1.00 55.78 155 ALA A N 1
ATOM 1162 C CA . ALA A 1 155 ? 30.273 -5.416 -21.218 1.00 55.78 155 ALA A CA 1
ATOM 1163 C C . ALA A 1 155 ? 30.840 -4.546 -22.350 1.00 55.78 155 ALA A C 1
ATOM 1165 O O . ALA A 1 155 ? 30.335 -4.604 -23.468 1.00 55.78 155 ALA A O 1
ATOM 1166 N N . GLU A 1 156 ? 31.922 -3.807 -22.095 1.00 52.41 156 GLU A N 1
ATOM 1167 C CA . GLU A 1 156 ? 32.678 -3.056 -23.106 1.00 52.41 156 GLU A CA 1
ATOM 1168 C C . GLU A 1 156 ? 33.348 -3.968 -24.141 1.00 52.41 156 GLU A C 1
ATOM 1170 O O . GLU A 1 156 ? 33.516 -3.588 -25.295 1.00 52.41 156 GLU A O 1
ATOM 1175 N N . GLN A 1 157 ? 33.663 -5.206 -23.762 1.00 59.75 157 GLN A N 1
ATOM 1176 C CA . GLN A 1 157 ? 34.119 -6.251 -24.683 1.00 59.75 157 GLN A CA 1
ATOM 1177 C C . GLN A 1 157 ? 32.961 -6.924 -25.445 1.00 59.75 157 GLN A C 1
ATOM 1179 O O . GLN A 1 157 ? 33.187 -7.853 -26.218 1.00 59.75 157 GLN A O 1
ATOM 1184 N N . GLY A 1 158 ? 31.718 -6.470 -25.244 1.00 54.09 158 GLY A N 1
ATOM 1185 C CA . GLY A 1 158 ? 30.521 -7.013 -25.884 1.00 54.09 158 GLY A CA 1
ATOM 1186 C C . GLY A 1 158 ? 29.964 -8.272 -25.214 1.00 54.09 158 GLY A C 1
ATOM 1187 O O . GLY A 1 158 ? 29.135 -8.967 -25.805 1.00 54.09 158 GLY A O 1
ATOM 1188 N N . GLU A 1 159 ? 30.393 -8.602 -23.991 1.00 62.53 159 GLU A N 1
ATOM 1189 C CA . GLU A 1 159 ? 29.940 -9.815 -23.317 1.00 62.53 159 GLU A CA 1
ATOM 1190 C C . GLU A 1 159 ? 28.472 -9.708 -22.870 1.00 62.53 159 GLU A C 1
ATOM 1192 O O . GLU A 1 159 ? 28.110 -8.938 -21.975 1.00 62.53 159 GLU A O 1
ATOM 1197 N N . ARG A 1 160 ? 27.617 -10.558 -23.455 1.00 64.31 160 ARG A N 1
ATOM 1198 C CA . ARG A 1 160 ? 26.164 -10.595 -23.210 1.00 64.31 160 ARG A CA 1
ATOM 1199 C C . ARG A 1 160 ? 25.796 -10.701 -21.729 1.00 64.31 160 ARG A C 1
ATOM 1201 O O . ARG A 1 160 ? 24.909 -9.990 -21.264 1.00 64.31 160 ARG A O 1
ATOM 1208 N N . ALA A 1 161 ? 26.457 -11.592 -20.993 1.00 65.81 161 ALA A N 1
ATOM 1209 C CA . ALA A 1 161 ? 26.160 -11.823 -19.580 1.00 65.81 161 ALA A CA 1
ATOM 1210 C C . ALA A 1 161 ? 26.435 -10.573 -18.730 1.00 65.81 161 ALA A C 1
ATOM 1212 O O . ALA A 1 161 ? 25.670 -10.256 -17.821 1.00 65.81 161 ALA A O 1
ATOM 1213 N N . ALA A 1 162 ? 27.485 -9.825 -19.072 1.00 59.62 162 ALA A N 1
ATOM 1214 C CA . ALA A 1 162 ? 27.865 -8.618 -18.357 1.00 59.62 162 ALA A CA 1
ATOM 1215 C C . ALA A 1 162 ? 26.905 -7.450 -18.635 1.00 59.62 162 ALA A C 1
ATOM 1217 O O . ALA A 1 162 ? 26.498 -6.754 -17.708 1.00 59.62 162 ALA A O 1
ATOM 1218 N N . ILE A 1 163 ? 26.464 -7.295 -19.887 1.00 60.88 163 ILE A N 1
ATOM 1219 C CA . ILE A 1 163 ? 25.451 -6.304 -20.286 1.00 60.88 163 ILE A CA 1
ATOM 1220 C C . ILE A 1 163 ? 24.115 -6.556 -19.564 1.00 60.88 163 ILE A C 1
ATOM 1222 O O . ILE A 1 163 ? 23.505 -5.624 -19.035 1.00 60.88 163 ILE A O 1
ATOM 1226 N N . LEU A 1 164 ? 23.673 -7.818 -19.489 1.00 64.12 164 LEU A N 1
ATOM 1227 C CA . LEU A 1 164 ? 22.458 -8.197 -18.757 1.00 64.12 164 LEU A CA 1
ATOM 1228 C C . LEU A 1 164 ? 22.604 -7.982 -17.244 1.00 64.12 164 LEU A C 1
ATOM 1230 O O . LEU A 1 164 ? 21.672 -7.485 -16.612 1.00 64.12 164 LEU A O 1
ATOM 1234 N N . GLY A 1 165 ? 23.776 -8.286 -16.680 1.00 64.50 165 GLY A N 1
ATOM 1235 C CA . GLY A 1 165 ? 24.091 -8.019 -15.275 1.00 64.50 165 GLY A CA 1
ATOM 1236 C C . GLY A 1 165 ? 24.023 -6.529 -14.927 1.00 64.50 165 GLY A C 1
ATOM 1237 O O . GLY A 1 165 ? 23.408 -6.159 -13.930 1.00 64.50 165 GLY A O 1
ATOM 1238 N N . LEU A 1 166 ? 24.566 -5.656 -15.783 1.00 60.88 166 LEU A N 1
ATOM 1239 C CA . LEU A 1 166 ? 24.478 -4.201 -15.607 1.00 60.88 166 LEU A CA 1
ATOM 1240 C C . LEU A 1 166 ? 23.042 -3.691 -15.741 1.00 60.88 166 LEU A C 1
ATOM 1242 O O . LEU A 1 166 ? 22.608 -2.863 -14.941 1.00 60.88 166 LEU A O 1
ATOM 1246 N N . SER A 1 167 ? 22.290 -4.201 -16.722 1.00 65.88 167 SER A N 1
ATOM 1247 C CA . SER A 1 167 ? 20.875 -3.861 -16.893 1.00 65.88 167 SER A CA 1
ATOM 1248 C C . SER A 1 167 ? 20.068 -4.202 -15.635 1.00 65.88 167 SER A C 1
ATOM 1250 O O . SER A 1 167 ? 19.343 -3.345 -15.137 1.00 65.88 167 SER A O 1
ATOM 1252 N N . GLY A 1 168 ? 20.253 -5.403 -15.073 1.00 67.75 168 GLY A N 1
ATOM 1253 C CA . GLY A 1 168 ? 19.620 -5.827 -13.820 1.00 67.75 168 GLY A CA 1
ATOM 1254 C C . GLY A 1 168 ? 20.040 -4.985 -12.612 1.00 67.75 168 GLY A C 1
ATOM 1255 O O . GLY A 1 168 ? 19.187 -4.527 -11.857 1.00 67.75 168 GLY A O 1
ATOM 1256 N N . HIS A 1 169 ? 21.332 -4.688 -12.477 1.00 65.69 169 HIS A N 1
ATOM 1257 C CA . HIS A 1 169 ? 21.844 -3.872 -11.376 1.00 65.69 169 HIS A CA 1
ATOM 1258 C C . HIS A 1 169 ? 21.240 -2.458 -11.362 1.00 65.69 169 HIS A C 1
ATOM 1260 O O . HIS A 1 169 ? 20.724 -1.990 -10.345 1.00 65.69 169 HIS A O 1
ATOM 1266 N N . TYR A 1 170 ? 21.270 -1.762 -12.503 1.00 58.94 170 TYR A N 1
ATOM 1267 C CA . TYR A 1 170 ? 20.695 -0.419 -12.601 1.00 58.94 170 TYR A CA 1
ATOM 1268 C C . TYR A 1 170 ? 19.163 -0.434 -12.524 1.00 58.94 170 TYR A C 1
ATOM 1270 O O . TYR A 1 170 ? 18.571 0.539 -12.056 1.00 58.94 170 TYR A O 1
ATOM 1278 N N . TRP A 1 171 ? 18.524 -1.534 -12.934 1.00 65.88 171 TRP A N 1
ATOM 1279 C CA . TRP A 1 171 ? 17.089 -1.754 -12.770 1.00 65.88 171 TRP A CA 1
ATOM 1280 C C . TRP A 1 171 ? 16.691 -1.795 -11.295 1.00 65.88 171 TRP A C 1
ATOM 1282 O O . TRP A 1 171 ? 15.829 -1.033 -10.862 1.00 65.88 171 TRP A O 1
ATOM 1292 N N . GLU A 1 172 ? 17.376 -2.616 -10.503 1.00 68.69 172 GLU A N 1
ATOM 1293 C CA . GLU A 1 172 ? 17.155 -2.729 -9.059 1.00 68.69 172 GLU A CA 1
ATOM 1294 C C . GLU A 1 172 ? 17.452 -1.408 -8.342 1.00 68.69 172 GLU A C 1
ATOM 1296 O O . GLU A 1 172 ? 16.639 -0.931 -7.547 1.00 68.69 172 GLU A O 1
ATOM 1301 N N . LYS A 1 173 ? 18.555 -0.739 -8.704 1.00 61.50 173 LYS A N 1
ATOM 1302 C CA . LYS A 1 173 ? 18.915 0.584 -8.170 1.00 61.50 173 LYS A CA 1
ATOM 1303 C C . LYS A 1 173 ? 17.881 1.665 -8.519 1.00 61.50 173 LYS A C 1
ATOM 1305 O O . LYS A 1 173 ? 17.666 2.595 -7.742 1.00 61.50 173 LYS A O 1
ATOM 1310 N N . GLY A 1 174 ? 17.213 1.530 -9.665 1.00 58.19 174 GLY A N 1
ATOM 1311 C CA . GLY A 1 174 ? 16.092 2.367 -10.094 1.00 58.19 174 GLY A CA 1
ATOM 1312 C C . GLY A 1 174 ? 14.776 2.103 -9.359 1.00 58.19 174 GLY A C 1
ATOM 1313 O O . GLY A 1 174 ? 13.814 2.838 -9.567 1.00 58.19 174 GLY A O 1
ATOM 1314 N N . GLY A 1 175 ? 14.727 1.108 -8.468 1.00 59.41 175 GLY A N 1
ATOM 1315 C CA . GLY A 1 175 ? 13.514 0.695 -7.765 1.00 59.41 175 GLY A CA 1
ATOM 1316 C C . GLY A 1 175 ? 12.791 -0.501 -8.392 1.00 59.41 175 GLY A C 1
ATOM 1317 O O . GLY A 1 175 ? 11.723 -0.851 -7.907 1.00 59.41 175 GLY A O 1
ATOM 1318 N N . GLY A 1 176 ? 13.356 -1.157 -9.408 1.00 67.06 176 GLY A N 1
ATOM 1319 C CA . GLY A 1 176 ? 12.853 -2.430 -9.930 1.00 67.06 176 GLY A CA 1
ATOM 1320 C C . GLY A 1 176 ? 11.548 -2.328 -10.729 1.00 67.06 176 GLY A C 1
ATOM 1321 O O . GLY A 1 176 ? 11.372 -1.396 -11.509 1.00 67.06 176 GLY A O 1
ATOM 1322 N N . ASP A 1 177 ? 10.659 -3.318 -10.549 1.00 58.09 177 ASP A N 1
ATOM 1323 C CA . ASP A 1 177 ? 9.501 -3.693 -11.393 1.00 58.09 177 ASP A CA 1
ATOM 1324 C C . ASP A 1 177 ? 8.371 -2.665 -11.576 1.00 58.09 177 ASP A C 1
ATOM 1326 O O . ASP A 1 177 ? 7.257 -3.016 -11.966 1.00 58.09 177 ASP A O 1
ATOM 1330 N N . LEU A 1 178 ? 8.643 -1.384 -11.341 1.00 59.41 178 LEU A N 1
ATOM 1331 C CA . LEU A 1 178 ? 7.701 -0.267 -11.303 1.00 59.41 178 LEU A CA 1
ATOM 1332 C C . LEU A 1 178 ? 6.582 -0.432 -10.273 1.00 59.41 178 LEU A C 1
ATOM 1334 O O . LEU A 1 178 ? 6.009 0.562 -9.877 1.00 59.41 178 LEU A O 1
ATOM 1338 N N . TRP A 1 179 ? 6.240 -1.637 -9.829 1.00 61.66 179 TRP A N 1
ATOM 1339 C CA . TRP A 1 179 ? 5.241 -1.929 -8.809 1.00 61.66 179 TRP A CA 1
ATOM 1340 C C . TRP A 1 179 ? 5.877 -2.086 -7.425 1.00 61.66 179 TRP A C 1
ATOM 1342 O O . TRP A 1 179 ? 6.928 -2.712 -7.273 1.00 61.66 179 TRP A O 1
ATOM 1352 N N . HIS A 1 180 ? 5.207 -1.530 -6.416 1.00 62.19 180 HIS A N 1
ATOM 1353 C CA . HIS A 1 180 ? 5.504 -1.732 -5.004 1.00 62.19 180 HIS A CA 1
ATOM 1354 C C . HIS A 1 180 ? 4.206 -2.043 -4.237 1.00 62.19 180 HIS A C 1
ATOM 1356 O O . HIS A 1 180 ? 3.185 -1.412 -4.528 1.00 62.19 180 HIS A O 1
ATOM 1362 N N . PRO A 1 181 ? 4.237 -2.946 -3.238 1.00 61.50 181 PRO A N 1
ATOM 1363 C CA . PRO A 1 181 ? 3.076 -3.226 -2.396 1.00 61.50 181 PRO A CA 1
ATOM 1364 C C . PRO A 1 181 ? 2.517 -1.969 -1.715 1.00 61.50 181 PRO A C 1
ATOM 1366 O O . PRO A 1 181 ? 3.281 -1.116 -1.255 1.00 61.50 181 PRO A O 1
ATOM 1369 N N . GLY A 1 182 ? 1.189 -1.867 -1.626 1.00 58.47 182 GLY A N 1
ATOM 1370 C CA . GLY A 1 182 ? 0.489 -0.773 -0.937 1.00 58.47 182 GLY A CA 1
ATOM 1371 C C . GLY A 1 182 ? 0.272 0.490 -1.781 1.00 58.47 182 GLY A C 1
ATOM 1372 O O . GLY A 1 182 ? -0.155 1.518 -1.255 1.00 58.47 182 GLY A O 1
ATOM 1373 N N . GLN A 1 183 ? 0.552 0.432 -3.084 1.00 65.38 183 GLN A N 1
ATOM 1374 C CA . GLN A 1 183 ? 0.358 1.545 -4.015 1.00 65.38 183 GLN A CA 1
ATOM 1375 C C . GLN A 1 183 ? -1.110 1.783 -4.376 1.00 65.38 183 GLN A C 1
ATOM 1377 O O . GLN A 1 183 ? -1.827 0.861 -4.749 1.00 65.38 183 GLN A O 1
ATOM 1382 N N . VAL A 1 184 ? -1.524 3.054 -4.391 1.00 63.78 184 VAL A N 1
ATOM 1383 C CA . VAL A 1 184 ? -2.845 3.465 -4.889 1.00 63.78 184 VAL A CA 1
ATOM 1384 C C . VAL A 1 184 ? -2.750 3.798 -6.384 1.00 63.78 184 VAL A C 1
ATOM 1386 O O . VAL A 1 184 ? -2.001 4.713 -6.745 1.00 63.78 184 VAL A O 1
ATOM 1389 N N . PRO A 1 185 ? -3.511 3.121 -7.267 1.00 60.12 185 PRO A N 1
ATOM 1390 C CA . PRO A 1 185 ? -3.534 3.429 -8.695 1.00 60.12 185 PRO A CA 1
ATOM 1391 C C . PRO A 1 185 ? -3.771 4.923 -8.965 1.00 60.12 185 PRO A C 1
ATOM 1393 O O . PRO A 1 185 ? -4.742 5.499 -8.475 1.00 60.12 185 PRO A O 1
ATOM 1396 N N . GLY A 1 186 ? -2.900 5.550 -9.763 1.00 54.00 186 GLY A N 1
ATOM 1397 C CA . GLY A 1 186 ? -3.024 6.956 -10.165 1.00 54.00 186 GLY A CA 1
ATOM 1398 C C . GLY A 1 186 ? -2.416 7.994 -9.213 1.00 54.00 186 GLY A C 1
ATOM 1399 O O . GLY A 1 186 ? -2.414 9.170 -9.569 1.00 54.00 186 GLY A O 1
ATOM 1400 N N . ARG A 1 187 ? -1.862 7.603 -8.055 1.00 59.25 187 ARG A N 1
ATOM 1401 C CA . ARG A 1 187 ? -1.124 8.515 -7.160 1.00 59.25 187 ARG A CA 1
ATOM 1402 C C . ARG A 1 187 ? 0.387 8.288 -7.214 1.00 59.25 187 ARG A C 1
ATOM 1404 O O . ARG A 1 187 ? 0.859 7.158 -7.304 1.00 59.25 187 ARG A O 1
ATOM 1411 N N . SER A 1 188 ? 1.135 9.386 -7.131 1.00 56.59 188 SER A N 1
ATOM 1412 C CA . SER A 1 188 ? 2.595 9.373 -7.027 1.00 56.59 188 SER A CA 1
ATOM 1413 C C . SER A 1 188 ? 3.037 9.227 -5.559 1.00 56.59 188 SER A C 1
ATOM 1415 O O . SER A 1 188 ? 2.570 9.971 -4.697 1.00 56.59 188 SER A O 1
ATOM 1417 N N . ILE A 1 189 ? 3.947 8.293 -5.270 1.00 52.41 189 ILE A N 1
ATOM 1418 C CA . ILE A 1 189 ? 4.762 8.249 -4.055 1.00 52.41 189 ILE A CA 1
ATOM 1419 C C . ILE A 1 189 ? 5.920 9.242 -4.250 1.00 52.41 189 ILE A C 1
ATOM 1421 O O . ILE A 1 189 ? 7.014 8.901 -4.707 1.00 52.41 189 ILE A O 1
ATOM 1425 N N . GLY A 1 190 ? 5.682 10.512 -3.929 1.00 49.06 190 GLY A N 1
ATOM 1426 C CA . GLY A 1 190 ? 6.706 11.554 -4.024 1.00 49.06 190 GLY A CA 1
ATOM 1427 C C . GLY A 1 190 ? 8.037 11.168 -3.348 1.00 49.06 190 GLY A C 1
ATOM 1428 O O . GLY A 1 190 ? 8.069 10.454 -2.347 1.00 49.06 190 GLY A O 1
ATOM 1429 N N . GLY A 1 191 ? 9.155 11.668 -3.890 1.00 49.66 191 GLY A N 1
ATOM 1430 C CA . GLY A 1 191 ? 10.443 11.694 -3.176 1.00 49.66 191 GLY A CA 1
ATOM 1431 C C . GLY A 1 191 ? 11.582 10.812 -3.704 1.00 49.66 191 GLY A C 1
ATOM 1432 O O . GLY A 1 191 ? 12.662 10.841 -3.125 1.00 49.66 191 GLY A O 1
ATOM 1433 N N . ARG A 1 192 ? 11.423 10.062 -4.806 1.00 49.75 192 ARG A N 1
ATOM 1434 C CA . ARG A 1 192 ? 12.531 9.259 -5.390 1.00 49.75 192 ARG A CA 1
ATOM 1435 C C . ARG A 1 192 ? 12.801 9.506 -6.881 1.00 49.75 192 ARG A C 1
ATOM 1437 O O . ARG A 1 192 ? 13.442 8.691 -7.534 1.00 49.75 192 ARG A O 1
ATOM 1444 N N . GLY A 1 193 ? 12.347 10.639 -7.421 1.00 50.44 193 GLY A N 1
ATOM 1445 C CA . GLY A 1 193 ? 12.348 10.936 -8.859 1.00 50.44 193 GLY A CA 1
ATOM 1446 C C . GLY A 1 193 ? 13.730 10.887 -9.524 1.00 50.44 193 GLY A C 1
ATOM 1447 O O . GLY A 1 193 ? 13.998 9.988 -10.313 1.00 50.44 193 GLY A O 1
ATOM 1448 N N . ALA A 1 194 ? 14.629 11.823 -9.222 1.00 49.19 194 ALA A N 1
ATOM 1449 C CA . ALA A 1 194 ? 15.822 12.041 -10.050 1.00 49.19 194 ALA A CA 1
ATOM 1450 C C . ALA A 1 194 ? 16.765 10.822 -10.144 1.00 49.19 194 ALA A C 1
ATOM 1452 O O . ALA A 1 194 ? 17.122 10.406 -11.248 1.00 49.19 194 ALA A O 1
ATOM 1453 N N . VAL A 1 195 ? 17.112 10.209 -9.006 1.00 50.62 195 VAL A N 1
ATOM 1454 C CA . VAL A 1 195 ? 18.041 9.064 -8.946 1.00 50.62 195 VAL A CA 1
ATOM 1455 C C . VAL A 1 195 ? 17.435 7.812 -9.584 1.00 50.62 195 VAL A C 1
ATOM 1457 O O . VAL A 1 195 ? 18.120 7.123 -10.340 1.00 50.62 195 VAL A O 1
ATOM 1460 N N . ARG A 1 196 ? 16.140 7.541 -9.359 1.00 57.50 196 ARG A N 1
ATOM 1461 C CA . ARG A 1 196 ? 15.453 6.401 -9.987 1.00 57.50 196 ARG A CA 1
ATOM 1462 C C . ARG A 1 196 ? 15.344 6.559 -11.496 1.00 57.50 196 ARG A C 1
ATOM 1464 O O . ARG A 1 196 ? 15.649 5.623 -12.226 1.00 57.50 196 ARG A O 1
ATOM 1471 N N . HIS A 1 197 ? 14.978 7.749 -11.971 1.00 55.12 197 HIS A N 1
ATOM 1472 C CA . HIS A 1 197 ? 14.878 8.020 -13.405 1.00 55.12 197 HIS A CA 1
ATOM 1473 C C . HIS A 1 197 ? 16.254 7.946 -14.083 1.00 55.12 197 HIS A C 1
ATOM 1475 O O . HIS A 1 197 ? 16.367 7.417 -15.186 1.00 55.12 197 HIS A O 1
ATOM 1481 N N . ALA A 1 198 ? 17.318 8.420 -13.426 1.00 52.53 198 ALA A N 1
ATOM 1482 C CA . ALA A 1 198 ? 18.683 8.283 -13.928 1.00 52.53 198 ALA A CA 1
ATOM 1483 C C . ALA A 1 198 ? 19.137 6.813 -13.996 1.00 52.53 198 ALA A C 1
ATOM 1485 O O . ALA A 1 198 ? 19.622 6.374 -15.039 1.00 52.53 198 ALA A O 1
ATOM 1486 N N . ALA A 1 199 ? 18.920 6.035 -12.931 1.00 56.69 199 ALA A N 1
ATOM 1487 C CA . ALA A 1 199 ? 19.242 4.609 -12.897 1.00 56.69 199 ALA A CA 1
ATOM 1488 C C . ALA A 1 199 ? 18.445 3.815 -13.944 1.00 56.69 199 ALA A C 1
ATOM 1490 O O . ALA A 1 199 ? 19.014 3.002 -14.666 1.00 56.69 199 ALA A O 1
ATOM 1491 N N . ALA A 1 200 ? 17.157 4.111 -14.117 1.00 60.97 200 ALA A N 1
ATOM 1492 C CA . ALA A 1 200 ? 16.335 3.449 -15.119 1.00 60.97 200 ALA A CA 1
ATOM 1493 C C . ALA A 1 200 ? 16.747 3.809 -16.561 1.00 60.97 200 ALA A C 1
ATOM 1495 O O . ALA A 1 200 ? 16.750 2.942 -17.435 1.00 60.97 200 ALA A O 1
ATOM 1496 N N . ARG A 1 201 ? 17.195 5.049 -16.823 1.00 60.00 201 ARG A N 1
ATOM 1497 C CA . ARG A 1 201 ? 17.787 5.427 -18.122 1.00 60.00 201 ARG A CA 1
ATOM 1498 C C . ARG A 1 201 ? 19.079 4.659 -18.425 1.00 60.00 201 ARG A C 1
ATOM 1500 O O . ARG A 1 201 ? 19.284 4.262 -19.571 1.00 60.00 201 ARG A O 1
ATOM 1507 N N . LEU A 1 202 ? 19.919 4.413 -17.418 1.00 56.97 202 LEU A N 1
ATOM 1508 C CA . LEU A 1 202 ? 21.130 3.594 -17.554 1.00 56.97 202 LEU A CA 1
ATOM 1509 C C . LEU A 1 202 ? 20.801 2.107 -17.743 1.00 56.97 202 LEU A C 1
ATOM 1511 O O . LEU A 1 202 ? 21.366 1.463 -18.625 1.00 56.97 202 LEU A O 1
ATOM 1515 N N . ALA A 1 203 ? 19.847 1.571 -16.977 1.00 64.00 203 ALA A N 1
ATOM 1516 C CA . ALA A 1 203 ? 19.352 0.205 -17.146 1.00 64.00 203 ALA A CA 1
ATOM 1517 C C . ALA A 1 203 ? 18.842 -0.024 -18.572 1.00 64.00 203 ALA A C 1
ATOM 1519 O O . ALA A 1 203 ? 19.142 -1.051 -19.185 1.00 64.00 203 ALA A O 1
ATOM 1520 N N . ARG A 1 204 ? 18.133 0.973 -19.115 1.00 66.75 204 ARG A N 1
ATOM 1521 C CA . ARG A 1 204 ? 17.695 1.000 -20.504 1.00 66.75 204 ARG A CA 1
ATOM 1522 C C . ARG A 1 204 ? 18.868 0.979 -21.466 1.00 66.75 204 ARG A C 1
ATOM 1524 O O . ARG A 1 204 ? 18.876 0.112 -22.323 1.00 66.75 204 ARG A O 1
ATOM 1531 N N . TYR A 1 205 ? 19.838 1.880 -21.326 1.00 61.50 205 TYR A N 1
ATOM 1532 C CA . TYR A 1 205 ? 20.997 1.955 -22.221 1.00 61.50 205 TYR A CA 1
ATOM 1533 C C . TYR A 1 205 ? 21.643 0.579 -22.458 1.00 61.50 205 TYR A C 1
ATOM 1535 O O . TYR A 1 205 ? 21.775 0.148 -23.604 1.00 61.50 205 TYR A O 1
ATOM 1543 N N . TRP A 1 206 ? 21.939 -0.149 -21.378 1.00 59.62 206 TRP A N 1
ATOM 1544 C CA . TRP A 1 206 ? 22.497 -1.502 -21.462 1.00 59.62 206 TRP A CA 1
ATOM 1545 C C . TRP A 1 206 ? 21.534 -2.499 -22.115 1.00 59.62 206 TRP A C 1
ATOM 1547 O O . TRP A 1 206 ? 21.952 -3.353 -22.891 1.00 59.62 206 TRP A O 1
ATOM 1557 N N . HIS A 1 207 ? 20.235 -2.362 -21.859 1.00 65.19 207 HIS A N 1
ATOM 1558 C CA . HIS A 1 207 ? 19.206 -3.212 -22.448 1.00 65.19 207 HIS A CA 1
ATOM 1559 C C . HIS A 1 207 ? 19.002 -2.971 -23.956 1.00 65.19 207 HIS A C 1
ATOM 1561 O O . HIS A 1 207 ? 18.704 -3.907 -24.696 1.00 65.19 207 HIS A O 1
ATOM 1567 N N . GLU A 1 208 ? 19.167 -1.730 -24.430 1.00 64.00 208 GLU A N 1
ATOM 1568 C CA . GLU A 1 208 ? 19.014 -1.373 -25.848 1.00 64.00 208 GLU A CA 1
ATOM 1569 C C . GLU A 1 208 ? 20.111 -1.969 -26.728 1.00 64.00 208 GLU A C 1
ATOM 1571 O O . GLU A 1 208 ? 19.856 -2.349 -27.870 1.00 64.00 208 GLU A O 1
ATOM 1576 N N . MET A 1 209 ? 21.325 -2.094 -26.190 1.00 60.19 209 MET A N 1
ATOM 1577 C CA . MET A 1 209 ? 22.449 -2.698 -26.906 1.00 60.19 209 MET A CA 1
ATOM 1578 C C . MET A 1 209 ? 22.261 -4.192 -27.189 1.00 60.19 209 MET A C 1
ATOM 1580 O O . MET A 1 209 ? 22.921 -4.731 -28.071 1.00 60.19 209 MET A O 1
ATOM 1584 N N . PHE A 1 210 ? 21.352 -4.855 -26.470 1.00 61.06 210 PHE A N 1
ATOM 1585 C CA . PHE A 1 210 ? 21.042 -6.274 -26.641 1.00 61.06 210 PHE A CA 1
ATOM 1586 C C . PHE A 1 210 ? 19.581 -6.492 -27.064 1.00 61.06 210 PHE A C 1
ATOM 1588 O O . PHE A 1 210 ? 18.921 -7.446 -26.653 1.00 61.06 210 PHE A O 1
ATOM 1595 N N . TRP A 1 211 ? 19.016 -5.572 -27.847 1.00 62.31 211 TRP A N 1
ATOM 1596 C CA . TRP A 1 211 ? 17.608 -5.648 -28.222 1.00 62.31 211 TRP A CA 1
ATOM 1597 C C . TRP A 1 211 ? 17.290 -6.813 -29.169 1.00 62.31 211 TRP A C 1
ATOM 1599 O O . TRP A 1 211 ? 17.241 -6.658 -30.388 1.00 62.31 211 TRP A O 1
ATOM 1609 N N . ASP A 1 212 ? 16.917 -7.953 -28.594 1.00 56.44 212 ASP A N 1
ATOM 1610 C CA . ASP A 1 212 ? 16.256 -9.028 -29.336 1.00 56.44 212 ASP A CA 1
ATOM 1611 C C . ASP A 1 212 ? 14.814 -8.611 -29.695 1.00 56.44 212 ASP A C 1
ATOM 1613 O O . ASP A 1 212 ? 14.153 -7.932 -28.906 1.00 56.44 212 ASP A O 1
ATOM 1617 N N . PRO A 1 213 ? 14.248 -8.961 -30.858 1.00 59.56 213 PRO A N 1
ATOM 1618 C CA . PRO A 1 213 ? 12.802 -8.871 -31.082 1.00 59.56 213 PRO A CA 1
ATOM 1619 C C . PRO A 1 213 ? 12.035 -9.664 -30.007 1.00 59.56 213 PRO A C 1
ATOM 1621 O O . PRO A 1 213 ? 12.610 -10.549 -29.378 1.00 59.56 213 PRO A O 1
ATOM 1624 N N . VAL A 1 214 ? 10.739 -9.390 -29.789 1.00 58.44 214 VAL A N 1
ATOM 1625 C CA . VAL A 1 214 ? 9.905 -10.265 -28.935 1.00 58.44 214 VAL A CA 1
ATOM 1626 C C . VAL A 1 214 ? 10.024 -11.693 -29.473 1.00 58.44 214 VAL A C 1
ATOM 1628 O O . VAL A 1 214 ? 9.506 -11.987 -30.548 1.00 58.44 214 VAL A O 1
ATOM 1631 N N . SER A 1 215 ? 10.730 -12.553 -28.745 1.00 62.94 215 SER A N 1
ATOM 1632 C CA . SER A 1 215 ? 10.934 -13.952 -29.098 1.00 62.94 215 SER A CA 1
ATOM 1633 C C . SER A 1 215 ? 10.187 -14.839 -28.110 1.00 62.94 215 SER A C 1
ATOM 1635 O O . SER A 1 215 ? 9.978 -14.485 -26.944 1.00 62.94 215 SER A O 1
ATOM 1637 N N . HIS A 1 216 ? 9.776 -16.018 -28.569 1.00 63.06 216 HIS A N 1
ATOM 1638 C CA . HIS A 1 216 ? 9.129 -16.995 -27.697 1.00 63.06 216 HIS A CA 1
ATOM 1639 C C . HIS A 1 216 ? 10.072 -17.527 -26.607 1.00 63.06 216 HIS A C 1
ATOM 1641 O O . HIS A 1 216 ? 9.585 -17.974 -25.572 1.00 63.06 216 HIS A O 1
ATOM 1647 N N . GLU A 1 217 ? 11.387 -17.401 -26.784 1.00 66.44 217 GLU A N 1
ATOM 1648 C CA . GLU A 1 217 ? 12.417 -17.870 -25.848 1.00 66.44 217 GLU A CA 1
ATOM 1649 C C . GLU A 1 217 ? 12.654 -16.921 -24.663 1.00 66.44 217 GLU A C 1
ATOM 1651 O O . GLU A 1 217 ? 13.152 -17.344 -23.625 1.00 66.44 217 GLU A O 1
ATOM 1656 N N . MET A 1 218 ? 12.275 -15.644 -24.771 1.00 71.81 218 MET A N 1
ATOM 1657 C CA . MET A 1 218 ? 12.540 -14.659 -23.716 1.00 71.81 218 MET A CA 1
ATOM 1658 C C . MET A 1 218 ? 11.655 -14.891 -22.478 1.00 71.81 218 MET A C 1
ATOM 1660 O O . MET A 1 218 ? 10.453 -15.134 -22.605 1.00 71.81 218 MET A O 1
ATOM 1664 N N . HIS A 1 219 ? 12.211 -14.802 -21.268 1.00 79.38 219 HIS A N 1
ATOM 1665 C CA . HIS A 1 219 ? 11.443 -15.014 -20.036 1.00 79.38 219 HIS A CA 1
ATOM 1666 C C . HIS A 1 219 ? 10.445 -13.872 -19.787 1.00 79.38 219 HIS A C 1
ATOM 1668 O O . HIS A 1 219 ? 10.652 -12.733 -20.208 1.00 79.38 219 HIS A O 1
ATOM 1674 N N . ALA A 1 220 ? 9.350 -14.170 -19.082 1.00 81.62 220 ALA A N 1
ATOM 1675 C CA . ALA A 1 220 ? 8.288 -13.195 -18.826 1.00 81.62 220 ALA A CA 1
ATOM 1676 C C . ALA A 1 220 ? 8.786 -11.981 -18.014 1.00 81.62 220 ALA A C 1
ATOM 1678 O O . ALA A 1 220 ? 8.454 -10.846 -18.348 1.00 81.62 220 ALA A O 1
ATOM 1679 N N . ALA A 1 221 ? 9.676 -12.206 -17.040 1.00 76.81 221 ALA A N 1
ATOM 1680 C CA . ALA A 1 221 ? 10.303 -11.139 -16.261 1.00 76.81 221 ALA A CA 1
ATOM 1681 C C . ALA A 1 221 ? 11.177 -10.211 -17.126 1.00 76.81 221 ALA A C 1
ATOM 1683 O O . ALA A 1 221 ? 11.170 -8.998 -16.938 1.00 76.81 221 ALA A O 1
ATOM 1684 N N . ASP A 1 222 ? 11.898 -10.745 -18.115 1.00 75.56 222 ASP A N 1
ATOM 1685 C CA . ASP A 1 222 ? 12.699 -9.932 -19.042 1.00 75.56 222 ASP A CA 1
ATOM 1686 C C . ASP A 1 222 ? 11.804 -9.089 -19.953 1.00 75.56 222 ASP A C 1
ATOM 1688 O O . ASP A 1 222 ? 12.054 -7.900 -20.154 1.00 75.56 222 ASP A O 1
ATOM 1692 N N . MET A 1 223 ? 10.710 -9.683 -20.445 1.00 80.44 223 MET A N 1
ATOM 1693 C CA . MET A 1 223 ? 9.676 -8.970 -21.199 1.00 80.44 223 MET A CA 1
ATOM 1694 C C . MET A 1 223 ? 9.061 -7.831 -20.374 1.00 80.44 223 MET A C 1
ATOM 1696 O O . MET A 1 223 ? 8.934 -6.719 -20.886 1.00 80.44 223 MET A O 1
ATOM 1700 N N . ARG A 1 224 ? 8.727 -8.079 -19.100 1.00 82.88 224 ARG A N 1
ATOM 1701 C CA . ARG A 1 224 ? 8.189 -7.070 -18.177 1.00 82.88 224 ARG A CA 1
ATOM 1702 C C . ARG A 1 224 ? 9.175 -5.927 -17.963 1.00 82.88 224 ARG A C 1
ATOM 1704 O O . ARG A 1 224 ? 8.820 -4.775 -18.207 1.00 82.88 224 ARG A O 1
ATOM 1711 N N . ARG A 1 225 ? 10.416 -6.239 -17.570 1.00 78.06 225 ARG A N 1
ATOM 1712 C CA . ARG A 1 225 ? 11.491 -5.250 -17.362 1.00 78.06 225 ARG A CA 1
ATOM 1713 C C . ARG A 1 225 ? 11.683 -4.378 -18.597 1.00 78.06 225 ARG A C 1
ATOM 1715 O O . ARG A 1 225 ? 11.763 -3.155 -18.510 1.00 78.06 225 ARG A O 1
ATOM 1722 N N . ARG A 1 226 ? 11.658 -4.994 -19.776 1.00 78.00 226 ARG A N 1
ATOM 1723 C CA . ARG A 1 226 ? 11.763 -4.275 -21.043 1.00 78.00 226 ARG A CA 1
ATOM 1724 C C . ARG A 1 226 ? 10.568 -3.375 -21.331 1.00 78.00 226 ARG A C 1
ATOM 1726 O O . ARG A 1 226 ? 10.759 -2.222 -21.714 1.00 78.00 226 ARG A O 1
ATOM 1733 N N . GLY A 1 227 ? 9.348 -3.883 -21.167 1.00 77.81 227 GLY A N 1
ATOM 1734 C CA . GLY A 1 227 ? 8.129 -3.092 -21.341 1.00 77.81 227 GLY A CA 1
ATOM 1735 C C . GLY A 1 227 ? 8.111 -1.880 -20.414 1.00 77.81 227 GLY A C 1
ATOM 1736 O O . GLY A 1 227 ? 7.757 -0.780 -20.828 1.00 77.81 227 GLY A O 1
ATOM 1737 N N . ALA A 1 228 ? 8.578 -2.067 -19.186 1.00 76.06 228 ALA A N 1
ATOM 1738 C CA . ALA A 1 228 ? 8.661 -1.040 -18.170 1.00 76.06 228 ALA A CA 1
ATOM 1739 C C . ALA A 1 228 ? 9.692 0.059 -18.492 1.00 76.06 228 ALA A C 1
ATOM 1741 O O . ALA A 1 228 ? 9.382 1.247 -18.400 1.00 76.06 228 ALA A O 1
ATOM 1742 N N . LEU A 1 229 ? 10.885 -0.321 -18.960 1.00 73.19 229 LEU A N 1
ATOM 1743 C CA . LEU A 1 229 ? 11.907 0.626 -19.425 1.00 73.19 229 LEU A CA 1
ATOM 1744 C C . LEU A 1 229 ? 11.448 1.456 -20.632 1.00 73.19 229 LEU A C 1
ATOM 1746 O O . LEU A 1 229 ? 11.836 2.612 -20.777 1.00 73.19 229 LEU A O 1
ATOM 1750 N N . LEU A 1 230 ? 10.617 0.876 -21.499 1.00 73.56 230 LEU A N 1
ATOM 1751 C CA . LEU A 1 230 ? 10.012 1.580 -22.632 1.00 73.56 230 LEU A CA 1
ATOM 1752 C C . LEU A 1 230 ? 8.881 2.526 -22.202 1.00 73.56 230 LEU A C 1
ATOM 1754 O O . LEU A 1 230 ? 8.648 3.538 -22.864 1.00 73.56 230 LEU A O 1
ATOM 1758 N N . LEU A 1 231 ? 8.182 2.207 -21.111 1.00 71.56 231 LEU A N 1
ATOM 1759 C CA . LEU A 1 231 ? 7.091 3.026 -20.585 1.00 71.56 231 LEU A CA 1
ATOM 1760 C C . LEU A 1 231 ? 7.595 4.381 -20.060 1.00 71.56 231 LEU A C 1
ATOM 1762 O O . LEU A 1 231 ? 6.930 5.388 -20.282 1.00 71.56 231 LEU A O 1
ATOM 1766 N N . LEU A 1 232 ? 8.791 4.413 -19.456 1.00 66.25 232 LEU A N 1
ATOM 1767 C CA . LEU A 1 232 ? 9.465 5.630 -18.967 1.00 66.25 232 LEU A CA 1
ATOM 1768 C C . LEU A 1 232 ? 9.563 6.754 -20.007 1.00 66.25 232 LEU A C 1
ATOM 1770 O O . LEU A 1 232 ? 9.381 7.919 -19.672 1.00 66.25 232 LEU A O 1
ATOM 1774 N N . ASP A 1 233 ? 9.818 6.399 -21.265 1.00 61.56 233 ASP A N 1
ATOM 1775 C CA . ASP A 1 233 ? 10.008 7.355 -22.363 1.00 61.56 233 ASP A CA 1
ATOM 1776 C C . ASP A 1 233 ? 8.755 7.502 -23.233 1.00 61.56 233 ASP A C 1
ATOM 1778 O O . ASP A 1 233 ? 8.821 8.040 -24.338 1.00 61.56 233 ASP A O 1
ATOM 1782 N N . ALA A 1 234 ? 7.612 6.989 -22.766 1.00 65.06 234 ALA A N 1
ATOM 1783 C CA . ALA A 1 234 ? 6.395 6.921 -23.558 1.00 65.06 234 ALA A CA 1
ATOM 1784 C C . ALA A 1 234 ? 6.654 6.308 -24.948 1.00 65.06 234 ALA A C 1
ATOM 1786 O O . ALA A 1 234 ? 6.223 6.841 -25.970 1.00 65.06 234 ALA A O 1
ATOM 1787 N N . HIS A 1 235 ? 7.364 5.174 -25.000 1.00 70.75 235 HIS A N 1
ATOM 1788 C CA . HIS A 1 235 ? 7.603 4.458 -26.249 1.00 70.75 235 HIS A CA 1
ATOM 1789 C C . HIS A 1 235 ? 6.467 3.455 -26.554 1.00 70.75 235 HIS A C 1
ATOM 1791 O O . HIS A 1 235 ? 6.198 2.564 -25.743 1.00 70.75 235 HIS A O 1
ATOM 1797 N N . PRO A 1 236 ? 5.843 3.488 -27.749 1.00 67.44 236 PRO A N 1
ATOM 1798 C CA . PRO A 1 236 ? 4.619 2.729 -28.052 1.00 67.44 236 PRO A CA 1
ATOM 1799 C C . PRO A 1 236 ? 4.788 1.203 -28.005 1.00 67.44 236 PRO A C 1
ATOM 1801 O O . PRO A 1 236 ? 3.843 0.459 -27.751 1.00 67.44 236 PRO A O 1
ATOM 1804 N N . ALA A 1 237 ? 6.012 0.703 -28.201 1.00 74.81 237 ALA A N 1
ATOM 1805 C CA . ALA A 1 237 ? 6.299 -0.726 -28.073 1.00 74.81 237 ALA A CA 1
ATOM 1806 C C . ALA A 1 237 ? 6.167 -1.266 -26.633 1.00 74.81 237 ALA A C 1
ATOM 1808 O O . ALA A 1 237 ? 6.100 -2.483 -26.475 1.00 74.81 237 ALA A O 1
ATOM 1809 N N . ALA A 1 238 ? 6.100 -0.406 -25.606 1.00 77.56 238 ALA A N 1
ATOM 1810 C CA . ALA A 1 238 ? 5.972 -0.814 -24.205 1.00 77.56 238 ALA A CA 1
ATOM 1811 C C . ALA A 1 238 ? 4.791 -1.773 -23.986 1.00 77.56 238 ALA A C 1
ATOM 1813 O O . ALA A 1 238 ? 4.971 -2.860 -23.437 1.00 77.56 238 ALA A O 1
ATOM 1814 N N . ALA A 1 239 ? 3.611 -1.418 -24.509 1.00 78.25 239 ALA A N 1
ATOM 1815 C CA . ALA A 1 239 ? 2.395 -2.217 -24.367 1.00 78.25 239 ALA A CA 1
ATOM 1816 C C . ALA A 1 239 ? 2.556 -3.636 -24.934 1.00 78.25 239 ALA A C 1
ATOM 1818 O O . ALA A 1 239 ? 2.124 -4.597 -24.310 1.00 78.25 239 ALA A O 1
ATOM 1819 N N . ARG A 1 240 ? 3.256 -3.792 -26.067 1.00 81.62 240 ARG A N 1
ATOM 1820 C CA . ARG A 1 240 ? 3.473 -5.104 -26.702 1.00 81.62 240 ARG A CA 1
ATOM 1821 C C . ARG A 1 240 ? 4.337 -6.033 -25.851 1.00 81.62 240 ARG A C 1
ATOM 1823 O O . ARG A 1 240 ? 4.079 -7.232 -25.803 1.00 81.62 240 ARG A O 1
ATOM 1830 N N . PHE A 1 241 ? 5.368 -5.495 -25.200 1.00 81.50 241 PHE A N 1
ATOM 1831 C CA . PHE A 1 241 ? 6.208 -6.279 -24.291 1.00 81.50 241 PHE A CA 1
ATOM 1832 C C . PHE A 1 241 ? 5.449 -6.656 -23.013 1.00 81.50 241 PHE A C 1
ATOM 1834 O O . PHE A 1 241 ? 5.553 -7.798 -22.570 1.00 81.50 241 PHE A O 1
ATOM 1841 N N . MET A 1 242 ? 4.631 -5.742 -22.480 1.00 83.38 242 MET A N 1
ATOM 1842 C CA . MET A 1 242 ? 3.763 -6.031 -21.333 1.00 83.38 242 MET A CA 1
ATOM 1843 C C . MET A 1 242 ? 2.710 -7.090 -21.662 1.00 83.38 242 MET A C 1
ATOM 1845 O O . MET A 1 242 ? 2.516 -8.017 -20.884 1.00 83.38 242 MET A O 1
ATOM 1849 N N . GLU A 1 243 ? 2.078 -7.008 -22.834 1.00 87.00 243 GLU A N 1
ATOM 1850 C CA . GLU A 1 243 ? 1.134 -8.017 -23.322 1.00 87.00 243 GLU A CA 1
ATOM 1851 C C . GLU A 1 243 ? 1.797 -9.390 -23.434 1.00 87.00 243 GLU A C 1
ATOM 1853 O O . GLU A 1 243 ? 1.265 -10.371 -22.919 1.00 87.00 243 GLU A O 1
ATOM 1858 N N . ALA A 1 244 ? 2.984 -9.473 -24.041 1.00 86.38 244 ALA A N 1
ATOM 1859 C CA . ALA A 1 244 ? 3.711 -10.734 -24.167 1.00 86.38 244 ALA A CA 1
ATOM 1860 C C . ALA A 1 244 ? 4.072 -11.342 -22.796 1.00 86.38 244 ALA A C 1
ATOM 1862 O O . ALA A 1 244 ? 3.871 -12.541 -22.584 1.00 86.38 244 ALA A O 1
ATOM 1863 N N . ALA A 1 245 ? 4.539 -10.520 -21.850 1.00 87.75 245 ALA A N 1
ATOM 1864 C CA . ALA A 1 245 ? 4.825 -10.947 -20.480 1.00 87.75 245 ALA A CA 1
ATOM 1865 C C . ALA A 1 245 ? 3.557 -11.437 -19.760 1.00 87.75 245 ALA A C 1
ATOM 1867 O O . ALA A 1 245 ? 3.538 -12.524 -19.179 1.00 87.75 245 ALA A O 1
ATOM 1868 N N . ALA A 1 246 ? 2.469 -10.670 -19.856 1.00 88.44 246 ALA A N 1
ATOM 1869 C CA . ALA A 1 246 ? 1.192 -10.991 -19.236 1.00 88.44 246 ALA A CA 1
ATOM 1870 C C . ALA A 1 246 ? 0.586 -12.278 -19.812 1.00 88.44 246 ALA A C 1
ATOM 1872 O O . ALA A 1 246 ? 0.026 -13.089 -19.071 1.00 88.44 246 ALA A O 1
ATOM 1873 N N . VAL A 1 247 ? 0.709 -12.523 -21.123 1.00 89.12 247 VAL A N 1
ATOM 1874 C CA . VAL A 1 247 ? 0.285 -13.784 -21.757 1.00 89.12 247 VAL A CA 1
ATOM 1875 C C . VAL A 1 247 ? 1.041 -14.970 -21.161 1.00 89.12 247 VAL A C 1
ATOM 1877 O O . VAL A 1 247 ? 0.398 -15.968 -20.837 1.00 89.12 247 VAL A O 1
ATOM 1880 N N . LYS A 1 248 ? 2.349 -14.827 -20.909 1.00 87.38 248 LYS A N 1
ATOM 1881 C CA . LYS A 1 248 ? 3.189 -15.843 -20.251 1.00 87.38 248 LYS A CA 1
ATOM 1882 C C . LYS A 1 248 ? 2.921 -16.039 -18.750 1.00 87.38 248 LYS A C 1
ATOM 1884 O O . LYS A 1 248 ? 3.552 -16.897 -18.145 1.00 87.38 248 LYS A O 1
ATOM 1889 N N . GLY A 1 249 ? 1.984 -15.293 -18.163 1.00 85.81 249 GLY A N 1
ATOM 1890 C CA . GLY A 1 249 ? 1.554 -15.469 -16.772 1.00 85.81 249 GLY A CA 1
ATOM 1891 C C . GLY A 1 249 ? 2.181 -14.493 -15.778 1.00 85.81 249 GLY A C 1
ATOM 1892 O O . GLY A 1 249 ? 2.016 -14.672 -14.577 1.00 85.81 249 GLY A O 1
ATOM 1893 N N . ASP A 1 250 ? 2.873 -13.454 -16.248 1.00 87.06 250 ASP A N 1
ATOM 1894 C CA . ASP A 1 250 ? 3.398 -12.412 -15.368 1.00 87.06 250 ASP A CA 1
ATOM 1895 C C . ASP A 1 250 ? 2.267 -11.512 -14.838 1.00 87.06 250 ASP A C 1
ATOM 1897 O O . ASP A 1 250 ? 1.672 -10.723 -15.580 1.00 87.06 250 ASP A O 1
ATOM 1901 N N . ALA A 1 251 ? 1.964 -11.646 -13.544 1.00 87.81 251 ALA A N 1
ATOM 1902 C CA . ALA A 1 251 ? 0.886 -10.912 -12.885 1.00 87.81 251 ALA A CA 1
ATOM 1903 C C . ALA A 1 251 ? 1.157 -9.399 -12.802 1.00 87.81 251 ALA A C 1
ATOM 1905 O O . ALA A 1 251 ? 0.228 -8.606 -12.952 1.00 87.81 251 ALA A O 1
ATOM 1906 N N . ILE A 1 252 ? 2.420 -8.989 -12.634 1.00 83.88 252 ILE A N 1
ATOM 1907 C CA . ILE A 1 252 ? 2.806 -7.571 -12.589 1.00 83.88 252 ILE A CA 1
ATOM 1908 C C . ILE A 1 252 ? 2.601 -6.946 -13.966 1.00 83.88 252 ILE A C 1
ATOM 1910 O O . ILE A 1 252 ? 1.976 -5.895 -14.078 1.00 83.88 252 ILE A O 1
ATOM 1914 N N . ALA A 1 253 ? 3.035 -7.617 -15.034 1.00 85.44 253 ALA A N 1
ATOM 1915 C CA . ALA A 1 253 ? 2.802 -7.121 -16.388 1.00 85.44 253 ALA A CA 1
ATOM 1916 C C . ALA A 1 253 ? 1.301 -7.001 -16.718 1.00 85.44 253 ALA A C 1
ATOM 1918 O O . ALA A 1 253 ? 0.882 -6.009 -17.315 1.00 85.44 253 ALA A O 1
ATOM 1919 N N . ALA A 1 254 ? 0.486 -7.976 -16.293 1.00 89.12 254 ALA A N 1
ATOM 1920 C CA . ALA A 1 254 ? -0.967 -7.931 -16.460 1.00 89.12 254 ALA A CA 1
ATOM 1921 C C . ALA A 1 254 ? -1.598 -6.749 -15.703 1.00 89.12 254 ALA A C 1
ATOM 1923 O O . ALA A 1 254 ? -2.433 -6.035 -16.260 1.00 89.12 254 ALA A O 1
ATOM 1924 N N . TYR A 1 255 ? -1.155 -6.491 -14.470 1.00 87.12 255 TYR A N 1
ATOM 1925 C CA . TYR A 1 255 ? -1.612 -5.354 -13.673 1.00 87.12 255 TYR A CA 1
ATOM 1926 C C . TYR A 1 255 ? -1.277 -4.013 -14.341 1.00 87.12 255 TYR A C 1
ATOM 1928 O O . TYR A 1 255 ? -2.171 -3.195 -14.573 1.00 87.12 255 TYR A O 1
ATOM 1936 N N . LEU A 1 256 ? -0.011 -3.812 -14.727 1.00 81.62 256 LEU A N 1
ATOM 1937 C CA . LEU A 1 256 ? 0.452 -2.582 -15.379 1.00 81.62 256 LEU A CA 1
ATOM 1938 C C . LEU A 1 256 ? -0.306 -2.327 -16.690 1.00 81.62 256 LEU A C 1
ATOM 1940 O O . LEU A 1 256 ? -0.748 -1.208 -16.952 1.00 81.62 256 LEU A O 1
ATOM 1944 N N . LEU A 1 257 ? -0.524 -3.374 -17.488 1.00 85.00 257 LEU A N 1
ATOM 1945 C CA . LEU A 1 257 ? -1.303 -3.293 -18.720 1.00 85.00 257 LEU A CA 1
ATOM 1946 C C . LEU A 1 257 ? -2.772 -2.924 -18.451 1.00 85.00 257 LEU A C 1
ATOM 1948 O O . LEU A 1 257 ? -3.353 -2.111 -19.173 1.00 85.00 257 LEU A O 1
ATOM 1952 N N . GLY A 1 258 ? -3.361 -3.473 -17.387 1.00 87.06 258 GLY A N 1
ATOM 1953 C CA . GLY A 1 258 ? -4.695 -3.113 -16.916 1.00 87.06 258 GLY A CA 1
ATOM 1954 C C . GLY A 1 258 ? -4.828 -1.621 -16.601 1.00 87.06 258 GLY A C 1
ATOM 1955 O O . GLY A 1 258 ? -5.761 -0.966 -17.073 1.00 87.06 258 GLY A O 1
ATOM 1956 N N . LEU A 1 259 ? -3.853 -1.056 -15.882 1.00 81.62 259 LEU A N 1
ATOM 1957 C CA . LEU A 1 259 ? -3.799 0.377 -15.574 1.00 81.62 259 LEU A CA 1
ATOM 1958 C C . LEU A 1 259 ? -3.656 1.252 -16.829 1.00 81.62 259 LEU A C 1
ATOM 1960 O O . LEU A 1 259 ? -4.329 2.281 -16.939 1.00 81.62 259 LEU A O 1
ATOM 1964 N N . MET A 1 260 ? -2.835 0.830 -17.799 1.00 78.62 260 MET A N 1
ATOM 1965 C CA . MET A 1 260 ? -2.689 1.531 -19.082 1.00 78.62 260 MET A CA 1
ATOM 1966 C C . MET A 1 260 ? -4.029 1.617 -19.825 1.00 78.62 260 MET A C 1
ATOM 1968 O O . MET A 1 260 ? -4.430 2.695 -20.259 1.00 78.62 260 MET A O 1
ATOM 1972 N N . TYR A 1 261 ? -4.765 0.504 -19.917 1.00 84.06 261 TYR A N 1
ATOM 1973 C CA . TYR A 1 261 ? -6.077 0.476 -20.568 1.00 84.06 261 TYR A CA 1
ATOM 1974 C C . TYR A 1 261 ? -7.166 1.225 -19.781 1.00 84.06 261 TYR A C 1
ATOM 1976 O O . TYR A 1 261 ? -8.109 1.734 -20.395 1.00 84.06 261 TYR A O 1
ATOM 1984 N N . MET A 1 262 ? -7.053 1.343 -18.451 1.00 80.25 262 MET A N 1
ATOM 1985 C CA . MET A 1 262 ? -7.908 2.249 -17.669 1.00 80.25 262 MET A CA 1
ATOM 1986 C C . MET A 1 262 ? -7.641 3.725 -17.999 1.00 80.25 262 MET A C 1
ATOM 1988 O O . MET A 1 262 ? -8.542 4.558 -17.877 1.00 80.25 262 MET A O 1
ATOM 1992 N N . GLY A 1 263 ? -6.431 4.045 -18.463 1.00 72.56 263 GLY A N 1
ATOM 1993 C CA . GLY A 1 263 ? -5.992 5.409 -18.726 1.00 72.56 263 GLY A CA 1
ATOM 1994 C C . GLY A 1 263 ? -5.757 6.200 -17.446 1.00 72.56 263 GLY A C 1
ATOM 1995 O O . GLY A 1 263 ? -6.107 7.382 -17.415 1.00 72.56 263 GLY A O 1
ATOM 1996 N N . ALA A 1 264 ? -5.218 5.537 -16.414 1.00 65.50 264 ALA A N 1
ATOM 1997 C CA . ALA A 1 264 ? -4.633 6.216 -15.261 1.00 65.50 264 ALA A CA 1
ATOM 1998 C C . ALA A 1 264 ? -3.598 7.248 -15.749 1.00 65.50 264 ALA A C 1
ATOM 2000 O O . ALA A 1 264 ? -3.019 7.058 -16.815 1.00 65.50 264 ALA A O 1
ATOM 2001 N N . GLU A 1 265 ? -3.393 8.343 -15.014 1.00 57.19 265 GLU A N 1
ATOM 2002 C CA . GLU A 1 265 ? -2.360 9.347 -15.346 1.00 57.19 265 GLU A CA 1
ATOM 2003 C C . GLU A 1 265 ? -0.969 8.928 -14.875 1.00 57.19 265 GLU A C 1
ATOM 2005 O O . GLU A 1 265 ? 0.037 9.284 -15.487 1.00 57.19 265 GLU A O 1
ATOM 2010 N N . TYR A 1 266 ? -0.918 8.100 -13.831 1.00 54.97 266 TYR A N 1
ATOM 2011 C CA . TYR A 1 266 ? 0.308 7.529 -13.300 1.00 54.97 266 TYR A CA 1
ATOM 2012 C C . TYR A 1 266 ? 0.156 6.028 -13.076 1.00 54.97 266 TYR A C 1
ATOM 2014 O O . TYR A 1 266 ? -0.855 5.555 -12.551 1.00 54.97 266 TYR A O 1
ATOM 2022 N N . VAL A 1 267 ? 1.187 5.284 -13.468 1.00 54.69 267 VAL A N 1
ATOM 2023 C CA . VAL A 1 267 ? 1.418 3.902 -13.062 1.00 54.69 267 VAL A CA 1
ATOM 2024 C C . VAL A 1 267 ? 2.638 3.977 -12.163 1.00 54.69 267 VAL A C 1
ATOM 2026 O O . VAL A 1 267 ? 3.760 4.028 -12.653 1.00 54.69 267 VAL A O 1
ATOM 2029 N N . ASN A 1 268 ? 2.410 4.030 -10.853 1.00 54.09 268 ASN A N 1
ATOM 2030 C CA . ASN A 1 268 ? 3.465 3.908 -9.852 1.00 54.09 268 ASN A CA 1
ATOM 2031 C C . ASN A 1 268 ? 4.625 4.914 -10.042 1.00 54.09 268 ASN A C 1
ATOM 2033 O O . ASN A 1 268 ? 5.750 4.529 -10.351 1.00 54.09 268 ASN A O 1
ATOM 2037 N N . ASP A 1 269 ? 4.337 6.214 -9.904 1.00 47.97 269 ASP A N 1
ATOM 2038 C CA . ASP A 1 269 ? 5.274 7.341 -10.134 1.00 47.97 269 ASP A CA 1
ATOM 2039 C C . ASP A 1 269 ? 5.749 7.560 -11.565 1.00 47.97 269 ASP A C 1
ATOM 2041 O O . ASP A 1 269 ? 6.377 8.578 -11.860 1.00 47.97 269 ASP A O 1
ATOM 2045 N N . LEU A 1 270 ? 5.437 6.642 -12.469 1.00 46.28 270 LEU A N 1
ATOM 2046 C CA . LEU A 1 270 ? 5.705 6.825 -13.880 1.00 46.28 270 LEU A CA 1
ATOM 2047 C C . LEU A 1 270 ? 4.475 7.431 -14.518 1.00 46.28 270 LEU A C 1
ATOM 2049 O O . LEU A 1 270 ? 3.363 7.014 -14.180 1.00 46.28 270 LEU A O 1
ATOM 2053 N N . PRO A 1 271 ? 4.641 8.371 -15.458 1.00 50.09 271 PRO A N 1
ATOM 2054 C CA . PRO A 1 271 ? 3.523 8.819 -16.262 1.00 50.09 271 PRO A CA 1
ATOM 2055 C C . PRO A 1 271 ? 2.910 7.586 -16.932 1.00 50.09 271 PRO A C 1
ATOM 2057 O O . PRO A 1 271 ? 3.530 6.939 -17.778 1.00 50.09 271 PRO A O 1
ATOM 2060 N N . ALA A 1 272 ? 1.692 7.232 -16.527 1.00 50.56 272 ALA A N 1
ATOM 2061 C CA . ALA A 1 272 ? 0.888 6.308 -17.293 1.00 50.56 272 ALA A CA 1
ATOM 2062 C C . ALA A 1 272 ? 0.551 7.080 -18.552 1.00 50.56 272 ALA A C 1
ATOM 2064 O O . ALA A 1 272 ? -0.163 8.082 -18.545 1.00 50.56 272 ALA A O 1
ATOM 2065 N N . VAL A 1 273 ? 1.241 6.687 -19.608 1.00 49.41 273 VAL A N 1
ATOM 2066 C CA . VAL A 1 273 ? 1.337 7.454 -20.830 1.00 49.41 273 VAL A CA 1
ATOM 2067 C C . VAL A 1 273 ? -0.060 7.869 -21.283 1.00 49.41 273 VAL A C 1
ATOM 2069 O O . VAL A 1 273 ? -0.937 7.032 -21.501 1.00 49.41 273 VAL A O 1
ATOM 2072 N N . HIS A 1 274 ? -0.261 9.185 -21.372 1.00 44.16 274 HIS A N 1
ATOM 2073 C CA . HIS A 1 274 ? -1.559 9.781 -21.644 1.00 44.16 274 HIS A CA 1
ATOM 2074 C C . HIS A 1 274 ? -2.141 9.162 -22.930 1.00 44.16 274 HIS A C 1
ATOM 2076 O O . HIS A 1 274 ? -1.436 9.131 -23.939 1.00 44.16 274 HIS A O 1
ATOM 2082 N N . PRO A 1 275 ? -3.429 8.763 -22.980 1.00 43.69 275 PRO A N 1
ATOM 2083 C CA . PRO A 1 275 ? -4.059 8.122 -24.151 1.00 43.69 275 PRO A CA 1
ATOM 2084 C C . PRO A 1 275 ? -4.090 8.972 -25.441 1.00 43.69 275 PRO A C 1
ATOM 2086 O O . PRO A 1 275 ? -4.722 8.591 -26.422 1.00 43.69 275 PRO A O 1
ATOM 2089 N N . ARG A 1 276 ? -3.452 10.149 -25.432 1.00 42.88 276 ARG A N 1
ATOM 2090 C CA . ARG A 1 276 ? -3.292 11.065 -26.566 1.00 42.88 276 ARG A CA 1
ATOM 2091 C C . ARG A 1 276 ? -1.884 11.029 -27.176 1.00 42.88 276 ARG A C 1
ATOM 2093 O O . ARG A 1 276 ? -1.685 11.672 -28.202 1.00 42.88 276 ARG A O 1
ATOM 2100 N N . SER A 1 277 ? -0.919 10.321 -26.583 1.00 51.62 277 SER A N 1
ATOM 2101 C CA . SER A 1 277 ? 0.374 10.096 -27.233 1.00 51.62 277 SER A CA 1
ATOM 2102 C C . SER A 1 277 ? 0.206 9.078 -28.367 1.00 51.62 277 SER A C 1
ATOM 2104 O O . SER A 1 277 ? -0.515 8.082 -28.257 1.00 51.62 277 SER A O 1
ATOM 2106 N N . SER A 1 278 ? 0.825 9.352 -29.512 1.00 44.47 278 SER A N 1
ATOM 2107 C CA . SER A 1 278 ? 0.705 8.494 -30.686 1.00 44.47 278 SER A CA 1
ATOM 2108 C C . SER A 1 278 ? 1.339 7.119 -30.425 1.00 44.47 278 SER A C 1
ATOM 2110 O O . SER A 1 278 ? 2.509 7.006 -30.072 1.00 44.47 278 SER A O 1
ATOM 2112 N N . GLY A 1 279 ? 0.554 6.054 -30.625 1.00 53.59 279 GLY A N 1
ATOM 2113 C CA . GLY A 1 279 ? 1.022 4.664 -30.578 1.00 53.59 279 GLY A CA 1
ATOM 2114 C C . GLY A 1 279 ? 0.798 3.909 -29.259 1.00 53.59 279 GLY A C 1
ATOM 2115 O O . GLY A 1 279 ? 1.194 2.748 -29.180 1.00 53.59 279 GLY A O 1
ATOM 2116 N N . PHE A 1 280 ? 0.141 4.508 -28.261 1.00 62.38 280 PHE A N 1
ATOM 2117 C CA . PHE A 1 280 ? -0.304 3.801 -27.051 1.00 62.38 280 PHE A CA 1
ATOM 2118 C C . PHE A 1 280 ? -1.718 3.231 -27.190 1.00 62.38 280 PHE A C 1
ATOM 2120 O O . PHE A 1 280 ? -2.507 3.740 -27.993 1.00 62.38 280 PHE A O 1
ATOM 2127 N N . PRO A 1 281 ? -2.069 2.187 -26.413 1.00 63.75 281 PRO A N 1
ATOM 2128 C CA . PRO A 1 281 ? -3.434 1.693 -26.384 1.00 63.75 281 PRO A CA 1
ATOM 2129 C C . PRO A 1 281 ? -4.371 2.788 -25.864 1.00 63.75 281 PRO A C 1
ATOM 2131 O O . PRO A 1 281 ? -4.137 3.377 -24.809 1.00 63.75 281 PRO A O 1
ATOM 2134 N N . GLY A 1 282 ? -5.442 3.070 -26.606 1.00 70.12 282 GLY A N 1
ATOM 2135 C CA . GLY A 1 282 ? -6.501 3.956 -26.129 1.00 70.12 282 GLY A CA 1
ATOM 2136 C C . GLY A 1 282 ? -7.216 3.371 -24.905 1.00 70.12 282 GLY A C 1
ATOM 2137 O O . GLY A 1 282 ? -7.129 2.172 -24.630 1.00 70.12 282 GLY A O 1
ATOM 2138 N N . ARG A 1 283 ? -7.973 4.213 -24.186 1.00 80.81 283 ARG A N 1
ATOM 2139 C CA . ARG A 1 283 ? -8.778 3.765 -23.036 1.00 80.81 283 ARG A CA 1
ATOM 2140 C C . ARG A 1 283 ? -9.715 2.632 -23.457 1.00 80.81 283 ARG A C 1
ATOM 2142 O O . ARG A 1 283 ? -10.558 2.811 -24.334 1.00 80.81 283 ARG A O 1
ATOM 2149 N N . ASN A 1 284 ? -9.590 1.483 -22.803 1.00 86.38 284 ASN A N 1
ATOM 2150 C CA . ASN A 1 284 ? -10.439 0.322 -23.027 1.00 86.38 284 ASN A CA 1
ATOM 2151 C C . ASN A 1 284 ? -10.715 -0.396 -21.705 1.00 86.38 284 ASN A C 1
ATOM 2153 O O . ASN A 1 284 ? -10.010 -1.320 -21.308 1.00 86.38 284 ASN A O 1
ATOM 2157 N N . TYR A 1 285 ? -11.801 -0.002 -21.045 1.00 86.81 285 TYR A N 1
ATOM 2158 C CA . TYR A 1 285 ? -12.175 -0.531 -19.734 1.00 86.81 285 TYR A CA 1
ATOM 2159 C C . TYR A 1 285 ? -12.468 -2.039 -19.726 1.00 86.81 285 TYR A C 1
ATOM 2161 O O . TYR A 1 285 ? -12.282 -2.688 -18.703 1.00 86.81 285 TYR A O 1
ATOM 2169 N N . LYS A 1 286 ? -12.900 -2.620 -20.857 1.00 88.75 286 LYS A N 1
ATOM 2170 C CA . LYS A 1 286 ? -13.152 -4.068 -20.952 1.00 88.75 286 LYS A CA 1
ATOM 2171 C C . LYS A 1 286 ? -11.845 -4.857 -20.962 1.00 88.75 286 LYS A C 1
ATOM 2173 O O . LYS A 1 286 ? -11.727 -5.839 -20.240 1.00 88.75 286 LYS A O 1
ATOM 2178 N N . LEU A 1 287 ? -10.868 -4.416 -21.758 1.00 87.75 287 LEU A N 1
ATOM 2179 C CA . LEU A 1 287 ? -9.534 -5.023 -21.755 1.00 87.75 287 LEU A CA 1
ATOM 2180 C C . LEU A 1 287 ? -8.828 -4.792 -20.420 1.00 87.75 287 LEU A C 1
ATOM 2182 O O . LEU A 1 287 ? -8.218 -5.721 -19.902 1.00 87.75 287 LEU A O 1
ATOM 2186 N N . ALA A 1 288 ? -8.971 -3.597 -19.840 1.00 89.19 288 ALA A N 1
ATOM 2187 C CA . ALA A 1 288 ? -8.445 -3.298 -18.514 1.00 89.19 288 ALA A CA 1
ATOM 2188 C C . ALA A 1 288 ? -8.959 -4.292 -17.465 1.00 89.19 288 ALA A C 1
ATOM 2190 O O . ALA A 1 288 ? -8.153 -4.917 -16.786 1.00 89.19 288 ALA A O 1
ATOM 2191 N N . ALA A 1 289 ? -10.279 -4.494 -17.385 1.00 90.69 289 ALA A N 1
ATOM 2192 C CA . ALA A 1 289 ? -10.880 -5.436 -16.444 1.00 90.69 289 ALA A CA 1
ATOM 2193 C C . ALA A 1 289 ? -10.337 -6.863 -16.625 1.00 90.69 289 ALA A C 1
ATOM 2195 O O . ALA A 1 289 ? -9.902 -7.468 -15.654 1.00 90.69 289 ALA A O 1
ATOM 2196 N N . ASN A 1 290 ? -10.261 -7.367 -17.862 1.00 92.06 290 ASN A N 1
ATOM 2197 C CA . ASN A 1 290 ? -9.749 -8.716 -18.129 1.00 92.06 290 ASN A CA 1
ATOM 2198 C C . ASN A 1 290 ? -8.291 -8.901 -17.658 1.00 92.06 290 ASN A C 1
ATOM 2200 O O . ASN A 1 290 ? -7.939 -9.936 -17.092 1.00 92.06 290 ASN A O 1
ATOM 2204 N N . TRP A 1 291 ? -7.425 -7.913 -17.905 1.00 91.12 291 TRP A N 1
ATOM 2205 C CA . TRP A 1 291 ? -6.022 -7.985 -17.488 1.00 91.12 291 TRP A CA 1
ATOM 2206 C C . TRP A 1 291 ? -5.855 -7.838 -15.975 1.00 91.12 291 TRP A C 1
ATOM 2208 O O . TRP A 1 291 ? -5.058 -8.562 -15.382 1.00 91.12 291 TRP A O 1
ATOM 2218 N N . LEU A 1 292 ? -6.646 -6.969 -15.341 1.00 90.31 292 LEU A N 1
ATOM 2219 C CA . LEU A 1 292 ? -6.664 -6.827 -13.886 1.00 90.31 292 LEU A CA 1
ATOM 2220 C C . LEU A 1 292 ? -7.212 -8.084 -13.196 1.00 90.31 292 LEU A C 1
ATOM 2222 O O . LEU A 1 292 ? -6.662 -8.499 -12.186 1.00 90.31 292 LEU A O 1
ATOM 2226 N N . GLU A 1 293 ? -8.226 -8.748 -13.756 1.00 91.75 293 GLU A N 1
ATOM 2227 C CA . GLU A 1 293 ? -8.701 -10.047 -13.259 1.00 91.75 293 GLU A CA 1
ATOM 2228 C C . GLU A 1 293 ? -7.605 -11.113 -13.334 1.00 91.75 293 GLU A C 1
ATOM 2230 O O . GLU A 1 293 ? -7.421 -11.887 -12.394 1.00 91.75 293 GLU A O 1
ATOM 2235 N N . LYS A 1 294 ? -6.838 -11.132 -14.432 1.00 90.81 294 LYS A N 1
ATOM 2236 C CA . LYS A 1 294 ? -5.693 -12.037 -14.576 1.00 90.81 294 LYS A CA 1
ATOM 2237 C C . LYS A 1 294 ? -4.598 -11.740 -13.549 1.00 90.81 294 LYS A C 1
ATOM 2239 O O . LYS A 1 294 ? -3.995 -12.676 -13.035 1.00 90.81 294 LYS A O 1
ATOM 2244 N N . ALA A 1 295 ? -4.359 -10.466 -13.244 1.00 89.88 295 ALA A N 1
ATOM 2245 C CA . ALA A 1 295 ? -3.405 -10.054 -12.221 1.00 89.88 295 ALA A CA 1
ATOM 2246 C C . ALA A 1 295 ? -3.874 -10.419 -10.803 1.00 89.88 295 ALA A C 1
ATOM 2248 O O . ALA A 1 295 ? -3.090 -10.964 -10.036 1.00 89.88 295 ALA A O 1
ATOM 2249 N N . ALA A 1 296 ? -5.154 -10.195 -10.488 1.00 88.88 296 ALA A N 1
ATOM 2250 C CA . ALA A 1 296 ? -5.759 -10.511 -9.192 1.00 88.88 296 ALA A CA 1
ATOM 2251 C C . ALA A 1 296 ? -5.764 -12.016 -8.881 1.00 88.88 296 ALA A C 1
ATOM 2253 O O . ALA A 1 296 ? -5.635 -12.420 -7.730 1.00 88.88 296 ALA A O 1
ATOM 2254 N N . ASN A 1 297 ? -5.900 -12.854 -9.913 1.00 87.88 297 ASN A N 1
ATOM 2255 C CA . ASN A 1 297 ? -5.826 -14.312 -9.795 1.00 87.88 297 ASN A CA 1
ATOM 2256 C C . ASN A 1 297 ? -4.388 -14.855 -9.947 1.00 87.88 297 ASN A C 1
ATOM 2258 O O . ASN A 1 297 ? -4.203 -16.064 -10.092 1.00 87.88 297 ASN A O 1
ATOM 2262 N N . GLY A 1 298 ? -3.388 -13.970 -9.994 1.00 80.50 298 GLY A N 1
ATOM 2263 C CA . GLY A 1 298 ? -1.975 -14.316 -10.111 1.00 80.50 298 GLY A CA 1
ATOM 2264 C C . GLY A 1 298 ? -1.370 -14.860 -8.812 1.00 80.50 298 GLY A C 1
ATOM 2265 O O . GLY A 1 298 ? -2.071 -15.236 -7.875 1.00 80.50 298 GLY A O 1
ATOM 2266 N N . ALA A 1 299 ? -0.037 -14.926 -8.762 1.00 67.31 299 ALA A N 1
ATOM 2267 C CA . ALA A 1 299 ? 0.698 -15.419 -7.595 1.00 67.31 299 ALA A CA 1
ATOM 2268 C C . ALA A 1 299 ? 0.419 -14.592 -6.320 1.00 67.31 299 ALA A C 1
ATOM 2270 O O . ALA A 1 299 ? 0.156 -13.393 -6.395 1.00 67.31 299 ALA A O 1
ATOM 2271 N N . VAL A 1 300 ? 0.521 -15.241 -5.151 1.00 60.56 300 VAL A N 1
ATOM 2272 C CA . VAL A 1 300 ? 0.217 -14.652 -3.828 1.00 60.56 300 VAL A CA 1
ATOM 2273 C C . VAL A 1 300 ? 1.117 -13.452 -3.499 1.00 60.56 300 VAL A C 1
ATOM 2275 O O . VAL A 1 300 ? 0.623 -12.473 -2.953 1.00 60.56 300 VAL A O 1
ATOM 2278 N N . ASP A 1 301 ? 2.386 -13.479 -3.918 1.00 61.50 301 ASP A N 1
ATOM 2279 C CA . ASP A 1 301 ? 3.352 -12.377 -3.735 1.00 61.50 301 ASP A CA 1
ATOM 2280 C C . ASP A 1 301 ? 3.268 -11.295 -4.840 1.00 61.50 301 ASP A C 1
ATOM 2282 O O . ASP A 1 301 ? 4.176 -10.480 -5.009 1.00 61.50 301 ASP A O 1
ATOM 2286 N N . GLY A 1 302 ? 2.210 -11.330 -5.656 1.00 69.00 302 GLY A N 1
ATOM 2287 C CA . GLY A 1 302 ? 1.982 -10.425 -6.780 1.00 69.00 302 GLY A CA 1
ATOM 2288 C C . GLY A 1 302 ? 1.086 -9.224 -6.447 1.00 69.00 302 GLY A C 1
ATOM 2289 O O . GLY A 1 302 ? 0.676 -9.039 -5.303 1.00 69.00 302 GLY A O 1
ATOM 2290 N N . PRO A 1 303 ? 0.710 -8.424 -7.462 1.00 78.81 303 PRO A N 1
ATOM 2291 C CA . PRO A 1 303 ? -0.100 -7.212 -7.315 1.00 78.81 303 PRO A CA 1
ATOM 2292 C C . PRO A 1 303 ? -1.588 -7.522 -7.085 1.00 78.81 303 PRO A C 1
ATOM 2294 O O . PRO A 1 303 ? -2.460 -6.838 -7.615 1.00 78.81 303 PRO A O 1
ATOM 2297 N N . SER A 1 304 ? -1.909 -8.612 -6.389 1.00 84.75 304 SER A N 1
ATOM 2298 C CA . SER A 1 304 ? -3.275 -9.124 -6.290 1.00 84.75 304 SER A CA 1
ATOM 2299 C C . SER A 1 304 ? -4.168 -8.161 -5.507 1.00 84.75 304 SER A C 1
ATOM 2301 O O . SER A 1 304 ? -5.290 -7.874 -5.924 1.00 84.75 304 SER A O 1
ATOM 2303 N N . ALA A 1 305 ? -3.630 -7.574 -4.434 1.00 86.75 305 ALA A N 1
ATOM 2304 C CA . ALA A 1 305 ? -4.324 -6.585 -3.617 1.00 86.75 305 ALA A CA 1
ATOM 2305 C C . ALA A 1 305 ? -4.602 -5.291 -4.405 1.00 86.75 305 ALA A C 1
ATOM 2307 O O . ALA A 1 305 ? -5.721 -4.772 -4.392 1.00 86.75 305 ALA A O 1
ATOM 2308 N N . GLU A 1 306 ? -3.603 -4.800 -5.142 1.00 85.75 306 GLU A N 1
ATOM 2309 C CA . GLU A 1 306 ? -3.712 -3.606 -5.981 1.00 85.75 306 GLU A CA 1
ATOM 2310 C C . GLU A 1 306 ? -4.617 -3.842 -7.198 1.00 85.75 306 GLU A C 1
ATOM 2312 O O . GLU A 1 306 ? -5.365 -2.950 -7.600 1.00 85.75 306 GLU A O 1
ATOM 2317 N N . ALA A 1 307 ? -4.594 -5.042 -7.782 1.00 88.75 307 ALA A N 1
ATOM 2318 C CA . ALA A 1 307 ? -5.447 -5.414 -8.904 1.00 88.75 307 ALA A CA 1
ATOM 2319 C C . ALA A 1 307 ? -6.924 -5.487 -8.494 1.00 88.75 307 ALA A C 1
ATOM 2321 O O . ALA A 1 307 ? -7.777 -4.950 -9.204 1.00 88.75 307 ALA A O 1
ATOM 2322 N N . ASP A 1 308 ? -7.236 -6.081 -7.338 1.00 90.69 308 ASP A N 1
ATOM 2323 C CA . ASP A 1 308 ? -8.598 -6.088 -6.796 1.00 90.69 308 ASP A CA 1
ATOM 2324 C C . ASP A 1 308 ? -9.080 -4.670 -6.456 1.00 90.69 308 ASP A C 1
ATOM 2326 O O . ASP A 1 308 ? -10.224 -4.309 -6.756 1.00 90.69 308 ASP A O 1
ATOM 2330 N N . PHE A 1 309 ? -8.199 -3.822 -5.920 1.00 89.62 309 PHE A N 1
ATOM 2331 C CA . PHE A 1 309 ? -8.512 -2.413 -5.691 1.00 89.62 309 PHE A CA 1
ATOM 2332 C C . PHE A 1 309 ? -8.740 -1.639 -7.004 1.00 89.62 309 PHE A C 1
ATOM 2334 O O . PHE A 1 309 ? -9.684 -0.854 -7.119 1.00 89.62 309 PHE A O 1
ATOM 2341 N N . ALA A 1 310 ? -7.936 -1.894 -8.037 1.00 87.12 310 ALA A N 1
ATOM 2342 C CA . ALA A 1 310 ? -8.107 -1.304 -9.362 1.00 87.12 310 ALA A CA 1
ATOM 2343 C C . ALA A 1 310 ? -9.422 -1.745 -10.032 1.00 87.12 310 ALA A C 1
ATOM 2345 O O . ALA A 1 310 ? -10.100 -0.924 -10.649 1.00 87.12 310 ALA A O 1
ATOM 2346 N N . LEU A 1 311 ? -9.831 -3.008 -9.874 1.00 90.19 311 LEU A N 1
ATOM 2347 C CA . LEU A 1 311 ? -11.137 -3.504 -10.330 1.00 90.19 311 LEU A CA 1
ATOM 2348 C C . LEU A 1 311 ? -12.303 -2.820 -9.604 1.00 90.19 311 LEU A C 1
ATOM 2350 O O . LEU A 1 311 ? -13.326 -2.512 -10.228 1.00 90.19 311 LEU A O 1
ATOM 2354 N N . TRP A 1 312 ? -12.153 -2.542 -8.306 1.00 90.81 312 TRP A N 1
ATOM 2355 C CA . TRP A 1 312 ? -13.118 -1.739 -7.555 1.00 90.81 312 TRP A CA 1
ATOM 2356 C C . TRP A 1 312 ? -13.212 -0.307 -8.112 1.00 90.81 312 TRP A C 1
ATOM 2358 O O . TRP A 1 312 ? -14.316 0.152 -8.416 1.00 90.81 312 TRP A O 1
ATOM 2368 N N . LEU A 1 313 ? -12.079 0.362 -8.367 1.00 86.38 313 LEU A N 1
ATOM 2369 C CA . LEU A 1 313 ? -12.053 1.698 -8.987 1.00 86.38 313 LEU A CA 1
ATOM 2370 C C . LEU A 1 313 ? -12.753 1.723 -10.352 1.00 86.38 313 LEU A C 1
ATOM 2372 O O . LEU A 1 313 ? -13.496 2.654 -10.664 1.00 86.38 313 LEU A O 1
ATOM 2376 N N . LEU A 1 314 ? -12.547 0.682 -11.159 1.00 86.50 314 LEU A N 1
ATOM 2377 C CA . LEU A 1 314 ? -13.119 0.543 -12.497 1.00 86.50 314 LEU A CA 1
ATOM 2378 C C . LEU A 1 314 ? -14.660 0.499 -12.444 1.00 86.50 314 LEU A C 1
ATOM 2380 O O . LEU A 1 314 ? -15.333 1.108 -13.277 1.00 86.50 314 LEU A O 1
ATOM 2384 N N . ASN A 1 315 ? -15.225 -0.119 -11.402 1.00 86.81 315 ASN A N 1
ATOM 2385 C CA . ASN A 1 315 ? -16.664 -0.109 -11.120 1.00 86.81 315 ASN A CA 1
ATOM 2386 C C . ASN A 1 315 ? -17.198 1.261 -10.665 1.00 86.81 315 ASN A C 1
ATOM 2388 O O . ASN A 1 315 ? -18.403 1.509 -10.764 1.00 86.81 315 ASN A O 1
ATOM 2392 N N . GLY A 1 316 ? -16.341 2.173 -10.205 1.00 82.31 316 GLY A N 1
ATOM 2393 C CA . GLY A 1 316 ? -16.695 3.564 -9.903 1.00 82.31 316 GLY A CA 1
ATOM 2394 C C . GLY A 1 316 ? -16.884 4.435 -11.153 1.00 82.31 316 GLY A C 1
ATOM 2395 O O . GLY A 1 316 ? -17.635 5.413 -11.128 1.00 82.31 316 GLY A O 1
ATOM 2396 N N . LEU A 1 317 ? -16.268 4.059 -12.279 1.00 81.38 317 LEU A N 1
ATOM 2397 C CA . LEU A 1 317 ? -16.261 4.858 -13.504 1.00 81.38 317 LEU A CA 1
ATOM 2398 C C . LEU A 1 317 ? -17.621 4.856 -14.216 1.00 81.38 317 LEU A C 1
ATOM 2400 O O . LEU A 1 317 ? -18.173 3.808 -14.551 1.00 81.38 317 LEU A O 1
ATOM 2404 N N . ARG A 1 318 ? -18.129 6.051 -14.549 1.00 79.62 318 ARG A N 1
ATOM 2405 C CA . ARG A 1 318 ? -19.418 6.228 -15.253 1.00 79.62 318 ARG A CA 1
ATOM 2406 C C . ARG A 1 318 ? -19.471 5.546 -16.624 1.00 79.62 318 ARG A C 1
ATOM 2408 O O . ARG A 1 318 ? -20.525 5.068 -17.020 1.00 79.62 318 ARG A O 1
ATOM 2415 N N . ASN A 1 319 ? -18.339 5.488 -17.325 1.00 80.06 319 ASN A N 1
ATOM 2416 C CA . ASN A 1 319 ? -18.244 4.963 -18.692 1.00 80.06 319 ASN A CA 1
ATOM 2417 C C . ASN A 1 319 ? -17.974 3.449 -18.747 1.00 80.06 319 ASN A C 1
ATOM 2419 O O . ASN A 1 319 ? -17.867 2.879 -19.836 1.00 80.06 319 ASN A O 1
ATOM 2423 N N . TYR A 1 320 ? -17.837 2.785 -17.596 1.00 83.31 320 TYR A N 1
ATOM 2424 C CA . TYR A 1 320 ? -17.713 1.336 -17.552 1.00 83.31 320 TYR A CA 1
ATOM 2425 C C . TYR A 1 320 ? -19.100 0.693 -17.629 1.00 83.31 320 TYR A C 1
ATOM 2427 O O . TYR A 1 320 ? -20.006 1.053 -16.887 1.00 83.31 320 TYR A O 1
ATOM 2435 N N . THR A 1 321 ? -19.283 -0.251 -18.553 1.00 80.88 321 THR A N 1
ATOM 2436 C CA . THR A 1 321 ? -20.601 -0.842 -18.857 1.00 80.88 321 THR A CA 1
ATOM 2437 C C . THR A 1 321 ? -20.901 -2.123 -18.080 1.00 80.88 321 THR A C 1
ATOM 2439 O O . THR A 1 321 ? -22.064 -2.480 -17.948 1.00 80.88 321 THR A O 1
ATOM 2442 N N . ARG A 1 322 ? -19.886 -2.813 -17.540 1.00 83.00 322 ARG A N 1
ATOM 2443 C CA . ARG A 1 322 ? -20.039 -4.058 -16.758 1.00 83.00 322 ARG A CA 1
ATOM 2444 C C . ARG A 1 322 ? -20.006 -3.792 -15.248 1.00 83.00 322 ARG A C 1
ATOM 2446 O O . ARG A 1 322 ? -19.319 -4.492 -14.511 1.00 83.00 322 ARG A O 1
ATOM 2453 N N . ARG A 1 323 ? -20.675 -2.728 -14.801 1.00 84.12 323 ARG A N 1
ATOM 2454 C CA . ARG A 1 323 ? -20.672 -2.343 -13.385 1.00 84.12 323 ARG A CA 1
ATOM 2455 C C . ARG A 1 323 ? -21.494 -3.337 -12.578 1.00 84.12 323 ARG A C 1
ATOM 2457 O O . ARG A 1 323 ? -22.677 -3.509 -12.853 1.00 84.12 323 ARG A O 1
ATOM 2464 N N . ASP A 1 324 ? -20.871 -3.922 -11.568 1.00 89.00 324 ASP A N 1
ATOM 2465 C CA . ASP A 1 324 ? -21.532 -4.741 -10.561 1.00 89.00 324 ASP A CA 1
ATOM 2466 C C . ASP A 1 324 ? -21.121 -4.228 -9.170 1.00 89.00 324 ASP A C 1
ATOM 2468 O O . ASP A 1 324 ? -19.981 -4.435 -8.743 1.00 89.00 324 ASP A O 1
ATOM 2472 N N . PRO A 1 325 ? -22.018 -3.525 -8.454 1.00 86.75 325 PRO A N 1
ATOM 2473 C CA . PRO A 1 325 ? -21.695 -2.957 -7.150 1.00 86.75 325 PRO A CA 1
ATOM 2474 C C . PRO A 1 325 ? -21.452 -4.026 -6.074 1.00 86.75 325 PRO A C 1
ATOM 2476 O O . PRO A 1 325 ? -20.707 -3.767 -5.127 1.00 86.75 325 PRO A O 1
ATOM 2479 N N . LEU A 1 326 ? -22.051 -5.217 -6.197 1.00 89.06 326 LEU A N 1
ATOM 2480 C CA . LEU A 1 326 ? -21.857 -6.300 -5.232 1.00 89.06 326 LEU A CA 1
ATOM 2481 C C . LEU A 1 326 ? -20.477 -6.927 -5.406 1.00 89.06 326 LEU A C 1
ATOM 2483 O O . LEU A 1 326 ? -19.752 -7.103 -4.425 1.00 89.06 326 LEU A O 1
ATOM 2487 N N . GLU A 1 327 ? -20.095 -7.214 -6.648 1.00 89.06 327 GLU A N 1
ATOM 2488 C CA . GLU A 1 327 ? -18.758 -7.724 -6.949 1.00 89.06 327 GLU A CA 1
ATOM 2489 C C . GLU A 1 327 ? -17.683 -6.687 -6.609 1.00 89.06 327 GLU A C 1
ATOM 2491 O O . GLU A 1 327 ? -16.678 -7.030 -5.993 1.00 89.06 327 GLU A O 1
ATOM 2496 N N . ALA A 1 328 ? -17.917 -5.401 -6.891 1.00 87.81 328 ALA A N 1
ATOM 2497 C CA . ALA A 1 328 ? -17.001 -4.335 -6.492 1.00 87.81 328 ALA A CA 1
ATOM 2498 C C . ALA A 1 328 ? -16.744 -4.334 -4.974 1.00 87.81 328 ALA A C 1
ATOM 2500 O O . ALA A 1 328 ? -15.595 -4.217 -4.547 1.00 87.81 328 ALA A O 1
ATOM 2501 N N . ARG A 1 329 ? -17.785 -4.518 -4.150 1.00 90.19 329 ARG A N 1
ATOM 2502 C CA . ARG A 1 329 ? -17.634 -4.588 -2.688 1.00 90.19 329 ARG A CA 1
ATOM 2503 C C . ARG A 1 329 ? -16.819 -5.807 -2.254 1.00 90.19 329 ARG A C 1
ATOM 2505 O O . ARG A 1 329 ? -15.914 -5.662 -1.442 1.00 90.19 329 ARG A O 1
ATOM 2512 N N . ARG A 1 330 ? -17.054 -6.976 -2.864 1.00 91.69 330 ARG A N 1
ATOM 2513 C CA . ARG A 1 330 ? -16.242 -8.185 -2.614 1.00 91.69 330 ARG A CA 1
ATOM 2514 C C . ARG A 1 330 ? -14.772 -7.982 -2.971 1.00 91.69 330 ARG A C 1
ATOM 2516 O O . ARG A 1 330 ? -13.898 -8.476 -2.263 1.00 91.69 330 ARG A O 1
ATOM 2523 N N . ARG A 1 331 ? -14.493 -7.263 -4.060 1.00 91.00 331 ARG A N 1
ATOM 2524 C CA . ARG A 1 331 ? -13.126 -6.930 -4.487 1.00 91.00 331 ARG A CA 1
ATOM 2525 C C . ARG A 1 331 ? -12.445 -5.985 -3.504 1.00 91.00 331 ARG A C 1
ATOM 2527 O O . ARG A 1 331 ? -11.304 -6.234 -3.134 1.00 91.00 331 ARG A O 1
ATOM 2534 N N . LEU A 1 332 ? -13.159 -4.974 -3.007 1.00 90.62 332 LEU A N 1
ATOM 2535 C CA . LEU A 1 332 ? -12.654 -4.092 -1.953 1.00 90.62 332 LEU A CA 1
ATOM 2536 C C . LEU A 1 332 ? -12.342 -4.866 -0.662 1.00 90.62 332 LEU A C 1
ATOM 2538 O O . LEU A 1 332 ? -11.272 -4.686 -0.085 1.00 90.62 332 LEU A O 1
ATOM 2542 N N . ASP A 1 333 ? -13.239 -5.766 -0.247 1.00 91.25 333 ASP A N 1
ATOM 2543 C CA . ASP A 1 333 ? -13.048 -6.611 0.938 1.00 91.25 333 ASP A CA 1
ATOM 2544 C C . ASP A 1 333 ? -11.822 -7.519 0.794 1.00 91.25 333 ASP A C 1
ATOM 2546 O O . ASP A 1 333 ? -11.032 -7.663 1.728 1.00 91.25 333 ASP A O 1
ATOM 2550 N N . ARG A 1 334 ? -11.626 -8.099 -0.395 1.00 91.50 334 ARG A N 1
ATOM 2551 C CA . ARG A 1 334 ? -10.454 -8.919 -0.709 1.00 91.50 334 ARG A CA 1
ATOM 2552 C C . ARG A 1 334 ? -9.166 -8.092 -0.688 1.00 91.50 334 ARG A C 1
ATOM 2554 O O . ARG A 1 334 ? -8.207 -8.510 -0.047 1.00 91.50 334 ARG A O 1
ATOM 2561 N N . ALA A 1 335 ? -9.160 -6.910 -1.304 1.00 90.50 335 ALA A N 1
ATOM 2562 C CA . ALA A 1 335 ? -8.008 -6.008 -1.295 1.00 90.50 335 ALA A CA 1
ATOM 2563 C C . ALA A 1 335 ? -7.620 -5.585 0.135 1.00 90.50 335 ALA A C 1
ATOM 2565 O O . ALA A 1 335 ? -6.445 -5.627 0.497 1.00 90.50 335 ALA A O 1
ATOM 2566 N N . ALA A 1 336 ? -8.601 -5.247 0.980 1.00 90.25 336 ALA A N 1
ATOM 2567 C CA . ALA A 1 336 ? -8.369 -4.937 2.393 1.00 90.25 336 ALA A CA 1
ATOM 2568 C C . ALA A 1 336 ? -7.887 -6.167 3.188 1.00 90.25 336 ALA A C 1
ATOM 2570 O O . ALA A 1 336 ? -7.026 -6.056 4.061 1.00 90.25 336 ALA A O 1
ATOM 2571 N N . GLY A 1 337 ? -8.408 -7.358 2.875 1.00 88.25 337 GLY A N 1
ATOM 2572 C CA . GLY A 1 337 ? -7.958 -8.626 3.452 1.00 88.25 337 GLY A CA 1
ATOM 2573 C C . GLY A 1 337 ? -6.498 -8.955 3.128 1.00 88.25 337 GLY A C 1
ATOM 2574 O O . GLY A 1 337 ? -5.793 -9.473 3.990 1.00 88.25 337 GLY A O 1
ATOM 2575 N N . LEU A 1 338 ? -6.042 -8.595 1.925 1.00 87.19 338 LEU A N 1
ATOM 2576 C CA . LEU A 1 338 ? -4.653 -8.726 1.474 1.00 87.19 338 LEU A CA 1
ATOM 2577 C C . LEU A 1 338 ? -3.732 -7.598 1.979 1.00 87.19 338 LEU A C 1
ATOM 2579 O O . LEU A 1 338 ? -2.532 -7.642 1.734 1.00 87.19 338 LEU A O 1
ATOM 2583 N N . GLY A 1 339 ? -4.268 -6.603 2.697 1.00 85.19 339 GLY A N 1
ATOM 2584 C CA . GLY A 1 339 ? -3.480 -5.533 3.313 1.00 85.19 339 GLY A CA 1
ATOM 2585 C C . GLY A 1 339 ? -3.279 -4.284 2.450 1.00 85.19 339 GLY A C 1
ATOM 2586 O O . GLY A 1 339 ? -2.375 -3.505 2.726 1.00 85.19 339 GLY A O 1
ATOM 2587 N N . HIS A 1 340 ? -4.105 -4.043 1.428 1.00 86.12 340 HIS A N 1
ATOM 2588 C CA . HIS A 1 340 ? -4.027 -2.803 0.648 1.00 86.12 340 HIS A CA 1
ATOM 2589 C C . HIS A 1 340 ? -4.445 -1.578 1.490 1.00 86.12 340 HIS A C 1
ATOM 2591 O O . HIS A 1 340 ? -5.589 -1.494 1.943 1.00 86.12 340 HIS A O 1
ATOM 2597 N N . GLY A 1 341 ? -3.547 -0.597 1.658 1.00 84.75 341 GLY A N 1
ATOM 2598 C CA . GLY A 1 341 ? -3.715 0.538 2.582 1.00 84.75 341 GLY A CA 1
ATOM 2599 C C . GLY A 1 341 ? -4.999 1.355 2.377 1.00 84.75 341 GLY A C 1
ATOM 2600 O O . GLY A 1 341 ? -5.822 1.451 3.286 1.00 84.75 341 GLY A O 1
ATOM 2601 N N . GLU A 1 342 ? -5.242 1.867 1.164 1.00 84.94 342 GLU A N 1
ATOM 2602 C CA . GLU A 1 342 ? -6.455 2.659 0.869 1.00 84.94 342 GLU A CA 1
ATOM 2603 C C . GLU A 1 342 ? -7.736 1.814 0.978 1.00 84.94 342 GLU A C 1
ATOM 2605 O O . GLU A 1 342 ? -8.797 2.322 1.334 1.00 84.94 342 GLU A O 1
ATOM 2610 N N . ALA A 1 343 ? -7.649 0.505 0.708 1.00 89.19 343 ALA A N 1
ATOM 2611 C CA . ALA A 1 343 ? -8.805 -0.383 0.824 1.00 89.19 343 ALA A CA 1
ATOM 26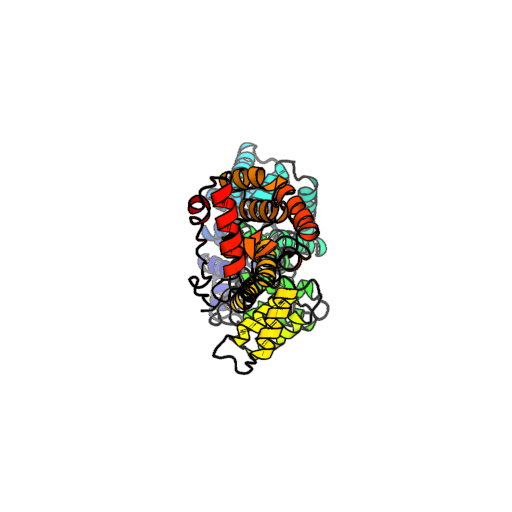12 C C . ALA A 1 343 ? -9.175 -0.577 2.299 1.00 89.19 343 ALA A C 1
ATOM 2614 O O . ALA A 1 343 ? -10.348 -0.480 2.659 1.00 89.19 343 ALA A O 1
ATOM 2615 N N . CYS A 1 344 ? -8.170 -0.777 3.157 1.00 91.12 344 CYS A N 1
ATOM 2616 C CA . CYS A 1 344 ? -8.325 -0.805 4.607 1.00 91.12 344 CYS A CA 1
ATOM 2617 C C . CYS A 1 344 ? -8.911 0.512 5.136 1.00 91.12 344 CYS A C 1
ATOM 2619 O O . CYS A 1 344 ? -9.852 0.473 5.924 1.00 91.12 344 CYS A O 1
ATOM 2621 N N . TRP A 1 345 ? -8.438 1.669 4.662 1.00 89.00 345 TRP A N 1
ATOM 2622 C CA . TRP A 1 345 ? -8.994 2.975 5.040 1.00 89.00 345 TRP A CA 1
ATOM 2623 C C . TRP A 1 345 ? -10.485 3.106 4.690 1.00 89.00 345 TRP A C 1
ATOM 2625 O O . TRP A 1 345 ? -11.310 3.424 5.552 1.00 89.00 345 TRP A O 1
ATOM 2635 N N . LEU A 1 346 ? -10.857 2.813 3.440 1.00 89.12 346 LEU A N 1
ATOM 2636 C CA . LEU A 1 346 ? -12.252 2.877 2.991 1.00 89.12 346 LEU A CA 1
ATOM 2637 C C . LEU A 1 346 ? -13.141 1.894 3.755 1.00 89.12 346 LEU A C 1
ATOM 2639 O O . LEU A 1 346 ? -14.252 2.250 4.154 1.00 89.12 346 LEU A O 1
ATOM 2643 N N . LYS A 1 347 ? -12.644 0.679 4.010 1.00 90.75 347 LYS A N 1
ATOM 2644 C CA . LYS A 1 347 ? -13.393 -0.323 4.766 1.00 90.75 347 LYS A CA 1
ATOM 2645 C C . LYS A 1 347 ? -13.566 0.074 6.228 1.00 90.75 347 LYS A C 1
ATOM 2647 O O . LYS A 1 347 ? -14.658 -0.078 6.767 1.00 90.75 347 LYS A O 1
ATOM 2652 N N . GLY A 1 348 ? -12.531 0.638 6.849 1.00 89.12 348 GLY A N 1
ATOM 2653 C CA . GLY A 1 348 ? -12.604 1.170 8.208 1.00 89.12 348 GLY A CA 1
ATOM 2654 C C . GLY A 1 348 ? -13.694 2.231 8.348 1.00 89.12 348 GLY A C 1
ATOM 2655 O O . GLY A 1 348 ? -14.474 2.187 9.297 1.00 89.12 348 GLY A O 1
ATOM 2656 N N . ARG A 1 349 ? -13.832 3.124 7.360 1.00 88.81 349 ARG A N 1
ATOM 2657 C CA . ARG A 1 349 ? -14.924 4.110 7.317 1.00 88.81 349 ARG A CA 1
ATOM 2658 C C . ARG A 1 349 ? -16.307 3.477 7.185 1.00 88.81 349 ARG A C 1
ATOM 2660 O O . ARG A 1 349 ? -17.190 3.816 7.964 1.00 88.81 349 ARG A O 1
ATOM 2667 N N . GLU A 1 350 ? -16.486 2.561 6.234 1.00 88.19 350 GLU A N 1
ATOM 2668 C CA . GLU A 1 350 ? -17.759 1.854 6.020 1.00 88.19 350 GLU A CA 1
ATOM 2669 C C . GLU A 1 350 ? -18.230 1.158 7.308 1.00 88.19 350 GLU A C 1
ATOM 2671 O O . GLU A 1 350 ? -19.396 1.234 7.694 1.00 88.19 350 GLU A O 1
ATOM 2676 N N . VAL A 1 351 ? -17.298 0.503 7.998 1.00 88.69 351 VAL A N 1
ATOM 2677 C CA . VAL A 1 351 ? -17.559 -0.233 9.237 1.00 88.69 351 VAL A CA 1
ATOM 2678 C C . VAL A 1 351 ? -17.810 0.719 10.417 1.00 88.69 351 VAL A C 1
ATOM 2680 O O . VAL A 1 351 ? -18.692 0.455 11.237 1.00 88.69 351 VAL A O 1
ATOM 2683 N N . ALA A 1 352 ? -17.117 1.862 10.471 1.00 86.19 352 ALA A N 1
ATOM 2684 C CA . ALA A 1 352 ? -17.377 2.910 11.460 1.00 86.19 352 ALA A CA 1
ATOM 2685 C C . ALA A 1 352 ? -18.778 3.520 11.293 1.00 86.19 352 ALA A C 1
ATOM 2687 O O . ALA A 1 352 ? -19.479 3.726 12.282 1.00 86.19 352 ALA A O 1
ATOM 2688 N N . GLU A 1 353 ? -19.206 3.772 10.053 1.00 84.25 353 GLU A N 1
ATOM 2689 C CA . GLU A 1 353 ? -20.552 4.266 9.731 1.00 84.25 353 GLU A CA 1
ATOM 2690 C C . GLU A 1 353 ? -21.639 3.238 10.085 1.00 84.25 353 GLU A C 1
ATOM 2692 O O . GLU A 1 353 ? -22.716 3.615 10.548 1.00 84.25 353 GLU A O 1
ATOM 2697 N N . ALA A 1 354 ? -21.342 1.940 9.952 1.00 85.56 354 ALA A N 1
ATOM 2698 C CA . ALA A 1 354 ? -22.211 0.858 10.417 1.00 85.56 354 ALA A CA 1
ATOM 2699 C C . ALA A 1 354 ? -22.266 0.723 11.956 1.00 85.56 354 ALA A C 1
ATOM 2701 O O . ALA A 1 354 ? -23.145 0.039 12.481 1.00 85.56 354 ALA A O 1
ATOM 2702 N N . GLY A 1 355 ? -21.362 1.388 12.684 1.00 82.56 355 GLY A N 1
ATOM 2703 C CA . GLY A 1 355 ? -21.337 1.442 14.146 1.00 82.56 355 GLY A CA 1
ATOM 2704 C C . GLY A 1 355 ? -20.437 0.410 14.833 1.00 82.56 355 GLY A C 1
ATOM 2705 O O . GLY A 1 355 ? -20.414 0.379 16.063 1.00 82.56 355 GLY A O 1
ATOM 2706 N N . ASP A 1 356 ? -19.680 -0.403 14.089 1.00 88.06 356 ASP A N 1
ATOM 2707 C CA . ASP A 1 356 ? -18.697 -1.333 14.664 1.00 88.06 356 ASP A CA 1
ATOM 2708 C C . ASP A 1 356 ? -17.327 -0.648 14.796 1.00 88.06 356 ASP A C 1
ATOM 2710 O O . ASP A 1 356 ? -16.447 -0.727 13.937 1.00 88.06 356 ASP A O 1
ATOM 2714 N N . LEU A 1 357 ? -17.152 0.073 15.903 1.00 89.06 357 LEU A N 1
ATOM 2715 C CA . LEU A 1 357 ? -15.951 0.871 16.157 1.00 89.06 357 LEU A CA 1
ATOM 2716 C C . LEU A 1 357 ? -14.681 0.018 16.302 1.00 89.06 357 LEU A C 1
ATOM 2718 O O . LEU A 1 357 ? -13.601 0.458 15.914 1.00 89.06 357 LEU A O 1
ATOM 2722 N N . VAL A 1 358 ? -14.795 -1.200 16.843 1.00 89.62 358 VAL A N 1
ATOM 2723 C CA . VAL A 1 358 ? -13.642 -2.088 17.064 1.00 89.62 358 VAL A CA 1
ATOM 2724 C C . VAL A 1 358 ? -13.113 -2.591 15.728 1.00 89.62 358 VAL A C 1
ATOM 2726 O O . VAL A 1 358 ? -11.910 -2.523 15.471 1.00 89.62 358 VAL A O 1
ATOM 2729 N N . ALA A 1 359 ? -14.001 -3.082 14.862 1.00 90.00 359 ALA A N 1
ATOM 2730 C CA . ALA A 1 359 ? -13.600 -3.528 13.537 1.00 90.00 359 ALA A CA 1
ATOM 2731 C C . ALA A 1 359 ? -13.074 -2.359 12.689 1.00 90.00 359 ALA A C 1
ATOM 2733 O O . ALA A 1 359 ? -12.075 -2.529 11.990 1.00 90.00 359 ALA A O 1
ATOM 2734 N N . ALA A 1 360 ? -13.668 -1.166 12.806 1.00 90.94 360 ALA A N 1
ATOM 2735 C CA . ALA A 1 360 ? -13.184 0.035 12.130 1.00 90.94 360 ALA A CA 1
ATOM 2736 C C . ALA A 1 360 ? -11.734 0.381 12.505 1.00 90.94 360 ALA A C 1
ATOM 2738 O O . ALA A 1 360 ? -10.891 0.532 11.621 1.00 90.94 360 ALA A O 1
ATOM 2739 N N . VAL A 1 361 ? -11.421 0.440 13.805 1.00 90.38 361 VAL A N 1
ATOM 2740 C CA . VAL A 1 361 ? -10.061 0.741 14.280 1.00 90.38 361 VAL A CA 1
ATOM 2741 C C . VAL A 1 361 ? -9.064 -0.320 13.827 1.00 90.38 361 VAL A C 1
ATOM 2743 O O . VAL A 1 361 ? -7.991 0.040 13.360 1.00 90.38 361 VAL A O 1
ATOM 2746 N N . ARG A 1 362 ? -9.431 -1.608 13.830 1.00 90.38 362 ARG A N 1
ATOM 2747 C CA . ARG A 1 362 ? -8.561 -2.675 13.297 1.00 90.38 362 ARG A CA 1
ATOM 2748 C C . ARG A 1 362 ? -8.225 -2.492 11.817 1.00 90.38 362 ARG A C 1
ATOM 2750 O O . ARG A 1 362 ? -7.118 -2.817 11.394 1.00 90.38 362 ARG A O 1
ATOM 2757 N N . PHE A 1 363 ? -9.167 -2.005 11.010 1.00 91.31 363 PHE A N 1
ATOM 2758 C CA . PHE A 1 363 ? -8.884 -1.665 9.615 1.00 91.31 363 PHE A CA 1
ATOM 2759 C C . PHE A 1 363 ? -7.979 -0.434 9.503 1.00 91.31 363 PHE A C 1
ATOM 2761 O O . PHE A 1 363 ? -7.072 -0.433 8.672 1.00 91.31 363 PHE A O 1
ATOM 2768 N N . PHE A 1 364 ? -8.164 0.577 10.355 1.00 90.56 364 PHE A N 1
ATOM 2769 C CA . PHE A 1 364 ? -7.268 1.731 10.387 1.00 90.56 364 PHE A CA 1
ATOM 2770 C C . PHE A 1 364 ? -5.849 1.358 10.836 1.00 90.56 364 PHE A C 1
ATOM 2772 O O . PHE A 1 364 ? -4.908 1.783 10.182 1.00 90.56 364 PHE A O 1
ATOM 2779 N N . GLU A 1 365 ? -5.668 0.495 11.840 1.00 89.81 365 GLU A N 1
ATOM 2780 C CA . GLU A 1 365 ? -4.342 -0.003 12.254 1.00 89.81 365 GLU A CA 1
ATOM 2781 C C . GLU A 1 365 ? -3.610 -0.686 11.087 1.00 89.81 365 GLU A C 1
ATOM 2783 O O . GLU A 1 365 ? -2.415 -0.484 10.877 1.00 89.81 365 GLU A O 1
ATOM 2788 N N . ARG A 1 366 ? -4.337 -1.462 10.268 1.00 89.50 366 ARG A N 1
ATOM 2789 C CA . ARG A 1 366 ? -3.776 -2.067 9.048 1.00 89.50 366 ARG A CA 1
ATOM 2790 C C . ARG A 1 366 ? -3.387 -1.022 8.005 1.00 89.50 366 ARG A C 1
ATOM 2792 O O . ARG A 1 366 ? -2.368 -1.192 7.347 1.00 89.50 366 ARG A O 1
ATOM 2799 N N . ALA A 1 367 ? -4.183 0.032 7.833 1.00 87.88 367 ALA A N 1
ATOM 2800 C CA . ALA A 1 367 ? -3.867 1.118 6.905 1.00 87.88 367 ALA A CA 1
ATOM 2801 C C . ALA A 1 367 ? -2.651 1.939 7.376 1.00 87.88 367 ALA A C 1
ATOM 2803 O O . ALA A 1 367 ? -1.780 2.270 6.573 1.00 87.88 367 ALA A O 1
ATOM 2804 N N . GLU A 1 368 ? -2.553 2.204 8.680 1.00 86.69 368 GLU A N 1
ATOM 2805 C CA . GLU A 1 368 ? -1.418 2.889 9.304 1.00 86.69 368 GLU A CA 1
ATOM 2806 C C . GLU A 1 368 ? -0.122 2.086 9.144 1.00 86.69 368 GLU A C 1
ATOM 2808 O O . GLU A 1 368 ? 0.904 2.649 8.771 1.00 86.69 368 GLU A O 1
ATOM 2813 N N . ALA A 1 369 ? -0.175 0.760 9.321 1.00 84.62 369 ALA A N 1
ATOM 2814 C CA . ALA A 1 369 ? 0.980 -0.121 9.138 1.00 84.62 369 ALA A CA 1
ATOM 2815 C C . ALA A 1 369 ? 1.567 -0.075 7.712 1.00 84.62 369 ALA A C 1
ATOM 2817 O O . ALA A 1 369 ? 2.762 -0.299 7.528 1.00 84.62 369 ALA A O 1
ATOM 2818 N N . VAL A 1 370 ? 0.739 0.232 6.708 1.00 79.44 370 VAL A N 1
ATOM 2819 C CA . VAL A 1 370 ? 1.153 0.401 5.301 1.00 79.44 370 VAL A CA 1
ATOM 2820 C C . VAL A 1 370 ? 1.656 1.829 5.021 1.00 79.44 370 VAL A C 1
ATOM 2822 O O . VAL A 1 370 ? 2.275 2.075 3.987 1.00 79.44 370 VAL A O 1
ATOM 2825 N N . GLY A 1 371 ? 1.456 2.764 5.955 1.00 75.06 371 GLY A N 1
ATOM 2826 C CA . GLY A 1 371 ? 1.921 4.149 5.874 1.00 75.06 371 GLY A CA 1
ATOM 2827 C C . GLY A 1 371 ? 0.849 5.174 5.487 1.00 75.06 371 GLY A C 1
ATOM 2828 O O . GLY A 1 371 ? 1.203 6.269 5.049 1.00 75.06 371 GLY A O 1
ATOM 2829 N N . ASP A 1 372 ? -0.447 4.861 5.622 1.00 76.56 372 ASP A N 1
ATOM 2830 C CA . ASP A 1 372 ? -1.510 5.854 5.410 1.00 76.56 372 ASP A CA 1
ATOM 2831 C C . ASP A 1 372 ? -1.559 6.853 6.577 1.00 76.56 372 ASP A C 1
ATOM 2833 O O . ASP A 1 372 ? -1.951 6.521 7.696 1.00 76.56 372 ASP A O 1
ATOM 2837 N N . SER A 1 373 ? -1.184 8.105 6.311 1.00 75.69 373 SER A N 1
ATOM 2838 C CA . SER A 1 373 ? -1.106 9.159 7.328 1.00 75.69 373 SER A CA 1
ATOM 2839 C C . SER A 1 373 ? -2.462 9.562 7.913 1.00 75.69 373 SER A C 1
ATOM 2841 O O . SER A 1 373 ? -2.514 10.082 9.028 1.00 7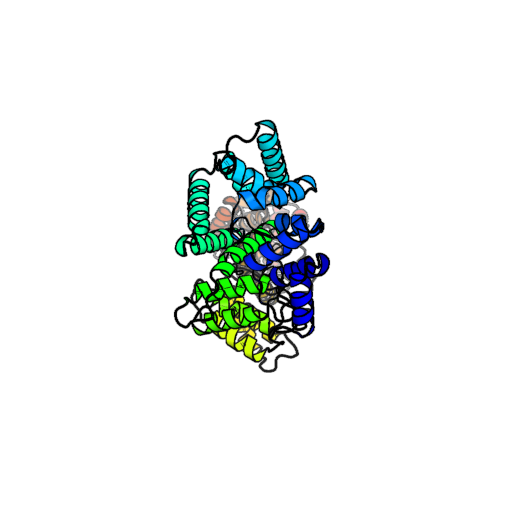5.69 373 SER A O 1
ATOM 2843 N N . ARG A 1 374 ? -3.572 9.312 7.203 1.00 84.50 374 ARG A N 1
ATOM 2844 C CA . ARG A 1 374 ? -4.928 9.611 7.700 1.00 84.50 374 ARG A CA 1
ATOM 2845 C C . ARG A 1 374 ? -5.377 8.606 8.758 1.00 84.50 374 ARG A C 1
ATOM 2847 O O . ARG A 1 374 ? -6.179 8.945 9.629 1.00 84.50 374 ARG A O 1
ATOM 2854 N N . ALA A 1 375 ? -4.860 7.377 8.687 1.00 86.06 375 ALA A N 1
ATOM 2855 C CA . ALA A 1 375 ? -5.249 6.281 9.563 1.00 86.06 375 ALA A CA 1
ATOM 2856 C C . ALA A 1 375 ? -4.939 6.581 11.033 1.00 86.06 375 ALA A C 1
ATOM 2858 O O . ALA A 1 375 ? -5.846 6.489 11.860 1.00 86.06 375 ALA A O 1
ATOM 2859 N N . GLY A 1 376 ? -3.724 7.048 11.342 1.00 84.94 376 GLY A N 1
ATOM 2860 C CA . GLY A 1 376 ? -3.331 7.402 12.711 1.00 84.94 376 GLY A CA 1
ATOM 2861 C C . GLY A 1 376 ? -4.255 8.455 13.338 1.00 84.94 376 GLY A C 1
ATOM 2862 O O . GLY A 1 376 ? -4.815 8.237 14.411 1.00 84.94 376 GLY A O 1
ATOM 2863 N N . ALA A 1 377 ? -4.543 9.542 12.612 1.00 85.31 377 ALA A N 1
ATOM 2864 C CA . ALA A 1 377 ? -5.454 10.595 13.078 1.00 85.31 377 ALA A CA 1
ATOM 2865 C C . ALA A 1 377 ? -6.907 10.106 13.271 1.00 85.31 377 ALA A C 1
ATOM 2867 O O . ALA A 1 377 ? -7.657 10.637 14.098 1.00 85.31 377 ALA A O 1
ATOM 2868 N N . ALA A 1 378 ? -7.351 9.102 12.508 1.00 85.81 378 ALA A N 1
ATOM 2869 C CA . ALA A 1 378 ? -8.653 8.472 12.726 1.00 85.81 378 ALA A CA 1
ATOM 2870 C C . ALA A 1 378 ? -8.666 7.572 13.966 1.00 85.81 378 ALA A C 1
ATOM 2872 O O . ALA A 1 378 ? -9.647 7.603 14.709 1.00 85.81 378 ALA A O 1
ATOM 2873 N N . ILE A 1 379 ? -7.590 6.820 14.214 1.00 87.50 379 ILE A N 1
ATOM 2874 C CA . ILE A 1 379 ? -7.448 5.967 15.402 1.00 87.50 379 ILE A CA 1
ATOM 2875 C C . ILE A 1 379 ? -7.422 6.822 16.663 1.00 87.50 379 ILE A C 1
ATOM 2877 O O . ILE A 1 379 ? -8.218 6.573 17.562 1.00 87.50 379 ILE A O 1
ATOM 2881 N N . GLU A 1 380 ? -6.592 7.865 16.716 1.00 85.25 380 GLU A N 1
ATOM 2882 C CA . GLU A 1 380 ? -6.504 8.759 17.880 1.00 85.25 380 GLU A CA 1
ATOM 2883 C C . GLU A 1 380 ? -7.855 9.394 18.231 1.00 85.25 380 GLU A C 1
ATOM 2885 O O . GLU A 1 380 ? -8.208 9.546 19.400 1.00 85.25 380 GLU A O 1
ATOM 2890 N N . ARG A 1 381 ? -8.646 9.727 17.210 1.00 83.94 381 ARG A N 1
ATOM 2891 C CA . ARG A 1 381 ? -9.970 10.329 17.374 1.00 83.94 381 ARG A CA 1
ATOM 2892 C C . ARG A 1 381 ? -11.047 9.331 17.789 1.00 83.94 381 ARG A C 1
ATOM 2894 O O . ARG A 1 381 ? -11.933 9.694 18.559 1.00 83.94 381 ARG A O 1
ATOM 2901 N N . LEU A 1 382 ? -11.013 8.107 17.264 1.00 85.56 382 LEU A N 1
ATOM 2902 C CA . LEU A 1 382 ? -11.985 7.062 17.602 1.00 85.56 382 LEU A CA 1
ATOM 2903 C C . LEU A 1 382 ? -11.678 6.364 18.928 1.00 85.56 382 LEU A C 1
ATOM 2905 O O . LEU A 1 382 ? -12.604 5.937 19.615 1.00 85.56 382 LEU A O 1
ATOM 2909 N N . ALA A 1 383 ? -10.394 6.218 19.245 1.00 87.00 383 ALA A N 1
ATOM 2910 C CA . ALA A 1 383 ? -9.864 5.400 20.324 1.00 87.00 383 ALA A CA 1
ATOM 2911 C C . ALA A 1 383 ? -8.712 6.123 21.046 1.00 87.00 383 ALA A C 1
ATOM 2913 O O . ALA A 1 383 ? -7.565 5.671 21.006 1.00 87.00 383 ALA A O 1
ATOM 2914 N N . PRO A 1 384 ? -9.004 7.251 21.710 1.00 85.62 384 PRO A N 1
ATOM 2915 C CA . PRO A 1 384 ? -8.003 8.048 22.403 1.00 85.62 384 PRO A CA 1
ATOM 2916 C C . PRO A 1 384 ? -7.300 7.249 23.503 1.00 85.62 384 PRO A C 1
ATOM 2918 O O . PRO A 1 384 ? -7.906 6.407 24.179 1.00 85.62 384 PRO A O 1
ATOM 2921 N N . ASP A 1 385 ? -6.019 7.560 23.699 1.00 86.38 385 ASP A N 1
ATOM 2922 C CA . ASP A 1 385 ? -5.220 7.057 24.812 1.00 86.38 385 ASP A CA 1
ATOM 2923 C C . ASP A 1 385 ? -5.324 8.013 26.004 1.00 86.38 385 ASP A C 1
ATOM 2925 O O . ASP A 1 385 ? -5.045 9.209 25.898 1.00 86.38 385 ASP A O 1
ATOM 2929 N N . ILE A 1 386 ? -5.760 7.491 27.148 1.00 83.81 386 ILE A N 1
ATOM 2930 C CA . ILE A 1 386 ? -5.922 8.270 28.375 1.00 83.81 386 ILE A CA 1
ATOM 2931 C C . ILE A 1 386 ? -4.684 8.034 29.230 1.00 83.81 386 ILE A C 1
ATOM 2933 O O . ILE A 1 386 ? -4.577 7.023 29.925 1.00 83.81 386 ILE A O 1
ATOM 2937 N N . ALA A 1 387 ? -3.754 8.986 29.160 1.00 75.69 387 ALA A N 1
ATOM 2938 C CA . ALA A 1 387 ? -2.450 8.883 29.806 1.00 75.69 387 ALA A CA 1
ATOM 2939 C C . ALA A 1 387 ? -2.518 9.005 31.339 1.00 75.69 387 ALA A C 1
ATOM 2941 O O . ALA A 1 387 ? -1.827 8.270 32.045 1.00 75.69 387 ALA A O 1
ATOM 2942 N N . GLU A 1 388 ? -3.353 9.908 31.866 1.00 85.25 388 GLU A N 1
ATOM 2943 C CA . GLU A 1 388 ? -3.458 10.157 33.308 1.00 85.25 388 GLU A CA 1
ATOM 2944 C C . GLU A 1 388 ? -4.885 9.942 33.833 1.00 85.25 388 GLU A C 1
ATOM 2946 O O . GLU A 1 388 ? -5.839 10.469 33.255 1.00 85.25 388 GLU A O 1
ATOM 2951 N N . PRO A 1 389 ? -5.056 9.199 34.945 1.00 86.44 389 PRO A N 1
ATOM 2952 C CA . PRO A 1 389 ? -6.367 8.983 35.535 1.00 86.44 389 PRO A CA 1
ATOM 2953 C C . PRO A 1 389 ? -6.866 10.213 36.303 1.00 86.44 389 PRO A C 1
ATOM 2955 O O . PRO A 1 389 ? -6.091 10.936 36.936 1.00 86.44 389 PRO A O 1
ATOM 2958 N N . ASP A 1 390 ? -8.187 10.403 36.347 1.00 85.06 390 ASP A N 1
ATOM 2959 C CA . ASP A 1 390 ? -8.792 11.491 37.123 1.00 85.06 390 ASP A CA 1
ATOM 2960 C C . ASP A 1 390 ? -8.556 11.299 38.635 1.00 85.06 390 ASP A C 1
ATOM 2962 O O . ASP A 1 390 ? -9.143 10.440 39.304 1.00 85.06 390 ASP A O 1
ATOM 2966 N N . ARG A 1 391 ? -7.690 12.148 39.198 1.00 87.19 391 ARG A N 1
ATOM 2967 C CA . ARG A 1 391 ? -7.272 12.088 40.606 1.00 87.19 391 ARG A CA 1
ATOM 2968 C C . ARG A 1 391 ? -8.433 12.322 41.575 1.00 87.19 391 ARG A C 1
ATOM 2970 O O . ARG A 1 391 ? -8.403 11.779 42.680 1.00 87.19 391 ARG A O 1
ATOM 2977 N N . LYS A 1 392 ? -9.462 13.086 41.186 1.00 83.62 392 LYS A N 1
ATOM 2978 C CA . LYS A 1 392 ? -10.646 13.320 42.030 1.00 83.62 392 LYS A CA 1
ATOM 2979 C C . LYS A 1 392 ? -11.461 12.038 42.171 1.00 83.62 392 LYS A C 1
ATOM 2981 O O . LYS A 1 392 ? -11.878 11.694 43.278 1.00 83.62 392 LYS A O 1
ATOM 2986 N N . LEU A 1 393 ? -11.622 11.299 41.073 1.00 84.25 393 LEU A N 1
ATOM 2987 C CA . LEU A 1 393 ? -12.318 10.010 41.063 1.00 84.25 393 LEU A CA 1
ATOM 2988 C C . LEU A 1 393 ? -11.557 8.948 41.867 1.00 84.25 393 LEU A C 1
ATOM 2990 O O . LEU A 1 393 ? -12.172 8.208 42.636 1.00 84.25 393 LEU A O 1
ATOM 2994 N N . LEU A 1 394 ? -10.222 8.925 41.775 1.00 88.06 394 LEU A N 1
ATOM 2995 C CA . LEU A 1 394 ? -9.382 8.037 42.591 1.00 88.06 394 LEU A CA 1
ATOM 2996 C C . LEU A 1 394 ? -9.445 8.361 44.092 1.00 88.06 394 LEU A C 1
ATOM 2998 O O . LEU A 1 394 ? -9.441 7.456 44.926 1.00 88.06 394 LEU A O 1
ATOM 3002 N N . TYR A 1 395 ? -9.522 9.640 44.460 1.00 84.88 395 TYR A N 1
ATOM 3003 C CA . TYR A 1 395 ? -9.703 10.030 45.859 1.00 84.88 395 TYR A CA 1
ATOM 3004 C C . TYR A 1 395 ? -11.072 9.580 46.393 1.00 84.88 395 TYR A C 1
ATOM 3006 O O . TYR A 1 395 ? -11.169 8.996 47.474 1.00 84.88 395 TYR A O 1
ATOM 3014 N N . ALA A 1 396 ? -12.133 9.784 45.607 1.00 82.94 396 ALA A N 1
ATOM 3015 C CA . ALA A 1 396 ? -13.479 9.346 45.960 1.00 82.94 396 ALA A CA 1
ATOM 3016 C C . ALA A 1 396 ? -13.588 7.815 46.083 1.00 82.94 396 ALA A C 1
ATOM 3018 O O . ALA A 1 396 ? -14.234 7.318 47.011 1.00 82.94 396 ALA A O 1
ATOM 3019 N N . SER A 1 397 ? -12.927 7.056 45.199 1.00 88.75 397 SER A N 1
ATOM 3020 C CA . SER A 1 397 ? -12.921 5.591 45.272 1.00 88.75 397 SER A CA 1
ATOM 3021 C C . SER A 1 397 ? -12.265 5.083 46.559 1.00 88.75 397 SER A C 1
ATOM 3023 O O . SER A 1 397 ? -12.797 4.171 47.198 1.00 88.75 397 SER A O 1
ATOM 3025 N N . ALA A 1 398 ? -11.178 5.716 47.015 1.00 87.44 398 ALA A N 1
ATOM 3026 C CA . ALA A 1 398 ? -10.507 5.361 48.264 1.00 87.44 398 ALA A CA 1
ATOM 3027 C C . ALA A 1 398 ? -11.437 5.477 49.487 1.00 87.44 398 ALA A C 1
ATOM 3029 O O . ALA A 1 398 ? -11.429 4.595 50.349 1.00 87.44 398 ALA A O 1
ATOM 3030 N N . GLY A 1 399 ? -12.290 6.508 49.531 1.00 83.19 399 GLY A N 1
ATOM 3031 C CA . GLY A 1 399 ? -13.298 6.682 50.584 1.00 83.19 399 GLY A CA 1
ATOM 3032 C C . GLY A 1 399 ? -14.422 5.635 50.557 1.00 83.19 399 GLY A C 1
ATOM 3033 O O . GLY A 1 399 ? -15.028 5.345 51.591 1.00 83.19 399 GLY A O 1
ATOM 3034 N N . LEU A 1 400 ? -14.682 5.030 49.393 1.00 84.69 400 LEU A N 1
ATOM 3035 C CA . LEU A 1 400 ? -15.750 4.048 49.188 1.00 84.69 400 LEU A CA 1
ATOM 3036 C C . LEU A 1 400 ? -15.303 2.590 49.351 1.00 84.69 400 LEU A C 1
ATOM 3038 O O . LEU A 1 400 ? -16.137 1.762 49.714 1.00 84.69 400 LEU A O 1
ATOM 3042 N N . ARG A 1 401 ? -14.011 2.269 49.175 1.00 87.81 401 ARG A N 1
ATOM 3043 C CA . ARG A 1 401 ? -13.487 0.882 49.145 1.00 87.81 401 ARG A CA 1
ATOM 3044 C C . ARG A 1 401 ? -13.976 -0.031 50.270 1.00 87.81 401 ARG A C 1
ATOM 3046 O O . ARG A 1 401 ? -14.259 -1.194 50.016 1.00 87.81 401 ARG A O 1
ATOM 3053 N N . ARG A 1 402 ? -14.058 0.468 51.510 1.00 86.06 402 ARG A N 1
ATOM 3054 C CA . ARG A 1 402 ? -14.484 -0.342 52.671 1.00 86.06 402 ARG A CA 1
ATOM 3055 C C . ARG A 1 402 ? -15.998 -0.546 52.760 1.00 86.06 402 ARG A C 1
ATOM 3057 O O . ARG A 1 402 ? -16.433 -1.493 53.399 1.00 86.06 402 ARG A O 1
ATOM 3064 N N . ARG A 1 403 ? -16.792 0.370 52.199 1.00 84.50 403 ARG A N 1
ATOM 3065 C CA . ARG A 1 403 ? -18.258 0.386 52.343 1.00 84.50 403 ARG A CA 1
ATOM 3066 C C . ARG A 1 403 ? -18.966 -0.203 51.133 1.00 84.50 403 ARG A C 1
ATOM 3068 O O . ARG A 1 403 ? -19.929 -0.939 51.301 1.00 84.50 403 ARG A O 1
ATOM 3075 N N . ASP A 1 404 ? -18.513 0.160 49.939 1.00 85.81 404 ASP A N 1
ATOM 3076 C CA . ASP A 1 404 ? -19.060 -0.315 48.673 1.00 85.81 404 ASP A CA 1
ATOM 3077 C C . ASP A 1 404 ? -17.894 -0.553 47.694 1.00 85.81 404 ASP A C 1
ATOM 3079 O O . ASP A 1 404 ? -17.518 0.344 46.931 1.00 85.81 404 ASP A O 1
ATOM 3083 N N . PRO A 1 405 ? -17.249 -1.735 47.761 1.00 88.00 405 PRO A N 1
ATOM 3084 C CA . PRO A 1 405 ? -16.092 -2.044 46.925 1.00 88.00 405 PRO A CA 1
ATOM 3085 C C . PRO A 1 405 ? -16.446 -2.076 45.433 1.00 88.00 405 PRO A C 1
ATOM 3087 O O . PRO A 1 405 ? -15.607 -1.718 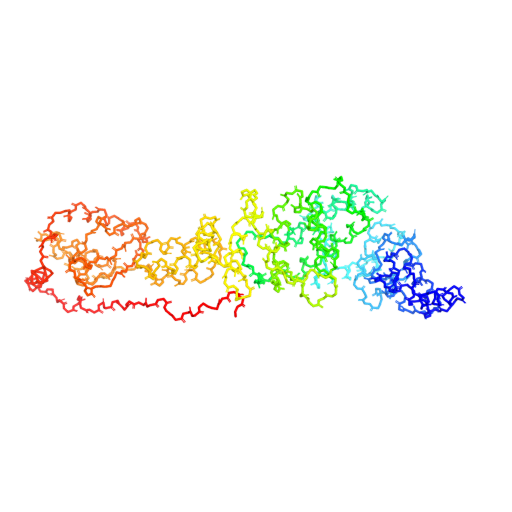44.609 1.00 88.00 405 PRO A O 1
ATOM 3090 N N . GLY A 1 406 ? -17.685 -2.441 45.083 1.00 87.69 406 GLY A N 1
ATOM 3091 C CA . GLY A 1 406 ? -18.166 -2.440 43.701 1.00 87.69 406 GLY A CA 1
ATOM 3092 C C . GLY A 1 406 ? -18.244 -1.024 43.137 1.00 87.69 406 GLY A C 1
ATOM 3093 O O . GLY A 1 406 ? -17.670 -0.741 42.084 1.00 87.69 406 GLY A O 1
ATOM 3094 N N . LEU A 1 407 ? -18.868 -0.096 43.871 1.00 86.94 407 LEU A N 1
ATOM 3095 C CA . LEU A 1 407 ? -18.908 1.302 43.449 1.00 86.94 407 LEU A CA 1
ATOM 3096 C C . LEU A 1 407 ? -17.510 1.939 43.416 1.00 86.94 407 LEU A C 1
ATOM 3098 O O . LEU A 1 407 ? -17.204 2.694 42.494 1.00 86.94 407 LEU A O 1
ATOM 3102 N N . ALA A 1 408 ? -16.649 1.625 44.388 1.00 90.19 408 ALA A N 1
ATOM 3103 C CA . ALA A 1 408 ? -15.270 2.105 44.389 1.00 90.19 408 ALA A CA 1
ATOM 3104 C C . ALA A 1 408 ? -14.523 1.662 43.120 1.00 90.19 408 ALA A C 1
ATOM 3106 O O . ALA A 1 408 ? -13.829 2.464 42.498 1.00 90.19 408 ALA A O 1
ATOM 3107 N N . LEU A 1 409 ? -14.718 0.412 42.693 1.00 92.19 409 LEU A N 1
ATOM 3108 C CA . LEU A 1 409 ? -14.105 -0.132 41.486 1.00 92.19 409 LEU A CA 1
ATOM 3109 C C . LEU A 1 409 ? -14.656 0.511 40.206 1.00 92.19 409 LEU A C 1
ATOM 3111 O O . LEU A 1 409 ? -13.888 0.815 39.297 1.00 92.19 409 LEU A O 1
ATOM 3115 N N . ARG A 1 410 ? -15.962 0.803 40.151 1.00 91.12 410 ARG A N 1
ATOM 3116 C CA . ARG A 1 410 ? -16.567 1.570 39.049 1.00 91.12 410 ARG A CA 1
ATOM 3117 C C . ARG A 1 410 ? -16.000 2.993 38.949 1.00 91.12 410 ARG A C 1
ATOM 3119 O O . ARG A 1 410 ? -15.783 3.480 37.845 1.00 91.12 410 ARG A O 1
ATOM 3126 N N . LEU A 1 411 ? -15.705 3.644 40.077 1.00 89.12 411 LEU A N 1
ATOM 3127 C CA . LEU A 1 411 ? -15.036 4.952 40.090 1.00 89.12 411 LEU A CA 1
ATOM 3128 C C . LEU A 1 411 ? -13.569 4.873 39.661 1.00 89.12 411 LEU A C 1
ATOM 3130 O O . LEU A 1 411 ? -13.094 5.772 38.973 1.00 89.12 411 LEU A O 1
ATOM 3134 N N . GLU A 1 412 ? -12.856 3.803 40.025 1.00 92.56 412 GLU A N 1
ATOM 3135 C CA . GLU A 1 412 ? -11.513 3.543 39.492 1.00 92.56 412 GLU A CA 1
ATOM 3136 C C . GLU A 1 412 ? -11.573 3.383 37.963 1.00 92.56 412 GLU A C 1
ATOM 3138 O O . GLU A 1 412 ? -10.807 4.038 37.260 1.00 92.56 412 GLU A O 1
ATOM 3143 N N . LEU A 1 413 ? -12.522 2.604 37.426 1.00 92.44 413 LEU A N 1
ATOM 3144 C CA . LEU A 1 413 ? -12.726 2.497 35.973 1.00 92.44 413 LEU A CA 1
ATOM 3145 C C . LEU A 1 413 ? -13.024 3.860 35.339 1.00 92.44 413 LEU A C 1
ATOM 3147 O O . LEU A 1 413 ? -12.438 4.204 34.315 1.00 92.44 413 LEU A O 1
ATOM 3151 N N . ALA A 1 414 ? -13.888 4.659 35.965 1.00 90.88 414 ALA A N 1
ATOM 3152 C CA . ALA A 1 414 ? -14.200 5.999 35.487 1.00 90.88 414 ALA A CA 1
ATOM 3153 C C . ALA A 1 414 ? -12.970 6.912 35.448 1.00 90.88 414 ALA A C 1
ATOM 3155 O O . ALA A 1 414 ? -12.808 7.659 34.487 1.00 90.88 414 ALA A O 1
ATOM 3156 N N . ALA A 1 415 ? -12.086 6.807 36.443 1.00 89.69 415 ALA A N 1
ATOM 3157 C CA . ALA A 1 415 ? -10.841 7.561 36.495 1.00 89.69 415 ALA A CA 1
ATOM 3158 C C . ALA A 1 415 ? -9.898 7.203 35.345 1.00 89.69 415 ALA A C 1
ATOM 3160 O O . ALA A 1 415 ? -9.357 8.099 34.708 1.00 89.69 415 ALA A O 1
ATOM 3161 N N . TYR A 1 416 ? -9.710 5.909 35.081 1.00 91.06 416 TYR A N 1
ATOM 3162 C CA . TYR A 1 416 ? -8.729 5.416 34.113 1.00 91.06 416 TYR A CA 1
ATOM 3163 C C . TYR A 1 416 ? -9.212 5.413 32.656 1.00 91.06 416 TYR A C 1
ATOM 3165 O O . TYR A 1 416 ? -8.376 5.419 31.755 1.00 91.06 416 TYR A O 1
ATOM 3173 N N . PHE A 1 417 ? -10.529 5.390 32.425 1.00 90.56 417 PHE A N 1
ATOM 3174 C CA . PHE A 1 417 ? -11.137 5.347 31.086 1.00 90.56 417 PHE A CA 1
ATOM 3175 C C . PHE A 1 417 ? -11.996 6.586 30.762 1.00 90.56 417 PHE A C 1
ATOM 3177 O O . PHE A 1 417 ? -12.709 6.609 29.757 1.00 90.56 417 PHE A O 1
ATOM 3184 N N . ALA A 1 418 ? -11.936 7.619 31.614 1.00 88.12 418 ALA A N 1
ATOM 3185 C CA . ALA A 1 418 ? -12.722 8.852 31.522 1.00 88.12 418 ALA A CA 1
ATOM 3186 C C . ALA A 1 418 ? -14.217 8.594 31.266 1.00 88.12 418 ALA A C 1
ATOM 3188 O O . ALA A 1 418 ? -14.809 9.164 30.349 1.00 88.12 418 ALA A O 1
ATOM 3189 N N . LEU A 1 419 ? -14.819 7.694 32.046 1.00 88.06 419 LEU A N 1
ATOM 3190 C CA . LEU A 1 419 ? -16.223 7.307 31.888 1.00 88.06 419 LEU A CA 1
ATOM 3191 C C . LEU A 1 419 ? -17.162 8.363 32.486 1.00 88.06 419 LEU A C 1
ATOM 3193 O O . LEU A 1 419 ? -16.940 8.858 33.592 1.00 88.06 419 LEU A O 1
ATOM 3197 N N . ALA A 1 420 ? -18.256 8.653 31.790 1.00 86.06 420 ALA A N 1
ATOM 3198 C CA . ALA A 1 420 ? -19.347 9.476 32.289 1.00 86.06 420 ALA A CA 1
ATOM 3199 C C . ALA A 1 420 ? -20.182 8.741 33.355 1.00 86.06 420 ALA A C 1
ATOM 3201 O O . ALA A 1 420 ? -20.153 7.515 33.461 1.00 86.06 420 ALA A O 1
ATOM 3202 N N . GLU A 1 421 ? -21.000 9.493 34.107 1.00 87.25 421 GLU A N 1
ATOM 3203 C CA . GLU A 1 421 ? -21.836 8.964 35.207 1.00 87.25 421 GLU A CA 1
ATOM 3204 C C . GLU A 1 421 ? -22.686 7.754 34.791 1.00 87.25 421 GLU A C 1
ATOM 3206 O O . GLU A 1 421 ? -22.787 6.773 35.519 1.00 87.25 421 GLU A O 1
ATOM 3211 N N . HIS A 1 422 ? -23.303 7.811 33.613 1.00 86.00 422 HIS A N 1
ATOM 3212 C CA . HIS A 1 422 ? -24.122 6.714 33.100 1.00 86.00 422 HIS A CA 1
ATOM 3213 C C . HIS A 1 422 ? -23.280 5.549 32.574 1.00 86.00 422 HIS A C 1
ATOM 3215 O O . HIS A 1 422 ? -23.689 4.405 32.724 1.00 86.00 422 HIS A O 1
ATOM 3221 N N . GLU A 1 423 ? -22.099 5.823 32.022 1.00 89.38 423 GLU A N 1
ATOM 3222 C CA . GLU A 1 423 ? -21.201 4.799 31.495 1.00 89.38 423 GLU A CA 1
ATOM 3223 C C . GLU A 1 423 ? -20.634 3.954 32.639 1.00 89.38 423 GLU A C 1
ATOM 3225 O O . GLU A 1 423 ? -20.871 2.757 32.657 1.00 89.38 423 GLU A O 1
ATOM 3230 N N . PHE A 1 424 ? -19.980 4.525 33.659 1.00 89.06 424 PHE A N 1
ATOM 3231 C CA . PHE A 1 424 ? -19.364 3.685 34.703 1.00 89.06 424 PHE A CA 1
ATOM 3232 C C . PHE A 1 424 ? -20.371 2.937 35.586 1.00 89.06 424 PHE A C 1
ATOM 3234 O O . PHE A 1 424 ? -20.032 1.906 36.174 1.00 89.06 424 PHE A O 1
ATOM 3241 N N . LEU A 1 425 ? -21.602 3.445 35.709 1.00 88.81 425 LEU A N 1
ATOM 3242 C CA . LEU A 1 425 ? -22.668 2.779 36.462 1.00 88.81 425 LEU A CA 1
ATOM 3243 C C . LEU A 1 425 ? -23.275 1.596 35.703 1.00 88.81 425 LEU A C 1
ATOM 3245 O O . LEU A 1 425 ? -23.731 0.658 36.349 1.00 88.81 425 LEU A O 1
ATOM 3249 N N . LEU A 1 426 ? -23.283 1.636 34.369 1.00 88.69 426 LEU A N 1
ATOM 3250 C CA . LEU A 1 426 ? -23.942 0.631 33.529 1.00 88.69 426 LEU A CA 1
ATOM 3251 C C . LEU A 1 426 ? -22.965 -0.305 32.813 1.00 88.69 426 LEU A C 1
ATOM 3253 O O . LEU A 1 426 ? -23.339 -1.429 32.503 1.00 88.69 426 LEU A O 1
ATOM 3257 N N . LEU A 1 427 ? -21.726 0.132 32.575 1.00 89.75 427 LEU A N 1
ATOM 3258 C CA . LEU A 1 427 ? -20.725 -0.622 31.827 1.00 89.75 427 LEU A CA 1
ATOM 3259 C C . LEU A 1 427 ? -20.502 -1.992 32.468 1.00 89.75 427 LEU A C 1
ATOM 3261 O O . LEU A 1 427 ? -20.211 -2.084 33.667 1.00 89.75 427 LEU A O 1
ATOM 3265 N N . ASP A 1 428 ? -20.592 -3.037 31.647 1.00 89.31 428 ASP A N 1
ATOM 3266 C CA . ASP A 1 428 ? -20.121 -4.372 31.990 1.00 89.31 428 ASP A CA 1
ATOM 3267 C C . ASP A 1 428 ? -18.701 -4.570 31.435 1.00 89.31 428 ASP A C 1
ATOM 3269 O O . ASP A 1 428 ? -18.532 -4.690 30.216 1.00 89.31 428 ASP A O 1
ATOM 3273 N N . PRO A 1 429 ? -17.674 -4.657 32.299 1.00 91.00 429 PRO A N 1
ATOM 3274 C CA . PRO A 1 429 ? -16.289 -4.835 31.869 1.00 91.00 429 PRO A CA 1
ATOM 3275 C C . PRO A 1 429 ? -16.036 -6.090 31.024 1.00 91.00 429 PRO A C 1
ATOM 3277 O O . PRO A 1 429 ? -15.074 -6.118 30.260 1.00 91.00 429 PRO A O 1
ATOM 3280 N N . ARG A 1 430 ? -16.857 -7.143 31.154 1.00 89.44 430 ARG A N 1
ATOM 3281 C CA . ARG A 1 430 ? -16.687 -8.397 30.398 1.00 89.44 430 ARG A CA 1
ATOM 3282 C C . ARG A 1 430 ? -17.116 -8.239 28.947 1.00 89.44 430 ARG A C 1
ATOM 3284 O O . ARG A 1 430 ? -16.468 -8.782 28.064 1.00 89.44 430 ARG A O 1
ATOM 3291 N N . CYS A 1 431 ? -18.206 -7.510 28.722 1.00 87.56 431 CYS A N 1
ATOM 3292 C CA . CYS A 1 431 ? -18.724 -7.234 27.384 1.00 87.56 431 CYS A CA 1
ATOM 3293 C C . CYS A 1 431 ? -17.968 -6.082 26.711 1.00 87.56 431 CYS A C 1
ATOM 3295 O O . CYS A 1 431 ? -17.878 -6.046 25.489 1.00 87.56 431 CYS A O 1
ATOM 3297 N N . ALA A 1 432 ? -17.421 -5.163 27.508 1.00 90.62 432 ALA A N 1
ATOM 3298 C CA . ALA A 1 432 ? -16.691 -4.002 27.021 1.00 90.62 432 ALA A CA 1
ATOM 3299 C C . ALA A 1 432 ? -15.245 -4.304 26.591 1.00 90.62 432 ALA A C 1
ATOM 3301 O O . ALA A 1 432 ? -14.687 -3.554 25.792 1.00 90.62 432 ALA A O 1
ATOM 3302 N N . ASP A 1 433 ? -14.597 -5.350 27.119 1.00 93.19 433 ASP A N 1
ATOM 3303 C CA . ASP A 1 433 ? -13.199 -5.646 26.777 1.00 93.19 433 ASP A CA 1
ATOM 3304 C C . ASP A 1 433 ? -13.067 -6.223 25.359 1.00 93.19 433 ASP A C 1
ATOM 3306 O O . ASP A 1 433 ? -13.481 -7.349 25.083 1.00 93.19 433 ASP A O 1
ATOM 3310 N N . ALA A 1 434 ? -12.430 -5.455 24.475 1.00 90.62 434 ALA A N 1
ATOM 3311 C CA . ALA A 1 434 ? -12.132 -5.817 23.093 1.00 90.62 434 ALA A CA 1
ATOM 3312 C C . ALA A 1 434 ? -10.626 -6.072 22.865 1.00 90.62 434 ALA A C 1
ATOM 3314 O O . ALA A 1 434 ? -10.112 -5.910 21.752 1.00 90.62 434 ALA A O 1
ATOM 3315 N N . GLY A 1 435 ? -9.892 -6.466 23.908 1.00 89.81 435 GLY A N 1
ATOM 3316 C CA . GLY A 1 435 ? -8.454 -6.698 23.854 1.00 89.81 435 GLY A CA 1
ATOM 3317 C C . GLY A 1 435 ? -7.695 -5.393 24.051 1.00 89.81 435 GLY A C 1
ATOM 3318 O O . GLY A 1 435 ? -7.573 -4.921 25.177 1.00 89.81 435 GLY A O 1
ATOM 3319 N N . THR A 1 436 ? -7.136 -4.819 22.988 1.00 90.69 436 THR A N 1
ATOM 3320 C CA . THR A 1 436 ? -6.367 -3.554 23.044 1.00 90.69 436 THR A CA 1
ATOM 3321 C C . THR A 1 436 ? -7.242 -2.340 23.382 1.00 90.69 436 THR A C 1
ATOM 3323 O O . THR A 1 436 ? -6.739 -1.275 23.736 1.00 90.69 436 THR A O 1
ATOM 3326 N N . PHE A 1 437 ? -8.561 -2.503 23.300 1.00 92.56 437 PHE A N 1
ATOM 3327 C CA . PHE A 1 437 ? -9.537 -1.435 23.436 1.00 92.56 437 PHE A CA 1
ATOM 3328 C C . PHE A 1 437 ? -10.649 -1.803 24.417 1.00 92.56 437 PHE A C 1
ATOM 3330 O O . PHE A 1 437 ? -10.962 -2.977 24.610 1.00 92.56 437 PHE A O 1
ATOM 3337 N N . LEU A 1 438 ? -11.276 -0.777 24.984 1.00 93.31 438 LEU A N 1
ATOM 3338 C CA . LEU A 1 438 ? -12.494 -0.862 25.777 1.00 93.31 438 LEU A CA 1
ATOM 3339 C C . LEU A 1 438 ? -13.645 -0.225 24.985 1.00 93.31 438 LEU A C 1
ATOM 3341 O O . LEU A 1 438 ? -13.628 0.981 24.724 1.00 93.31 438 LEU A O 1
ATOM 3345 N N . LEU A 1 439 ? -14.633 -1.032 24.593 1.00 93.62 439 LEU A N 1
ATOM 3346 C CA . LEU A 1 439 ? -15.862 -0.586 23.941 1.00 93.62 439 LEU A CA 1
ATOM 3347 C C . LEU A 1 439 ? -16.886 -0.170 24.994 1.00 93.62 439 LEU A C 1
ATOM 3349 O O . LEU A 1 439 ? -17.457 -0.997 25.702 1.00 93.62 439 LEU A O 1
ATOM 3353 N N . ILE A 1 440 ? -17.131 1.132 25.076 1.00 90.94 440 ILE A N 1
ATOM 3354 C CA . ILE A 1 440 ? -18.124 1.711 25.971 1.00 90.94 440 ILE A CA 1
ATOM 3355 C C . ILE A 1 440 ? -19.429 1.808 25.190 1.00 90.94 440 ILE A C 1
ATOM 3357 O O . ILE A 1 440 ? -19.667 2.785 24.483 1.00 90.94 440 ILE A O 1
ATOM 3361 N N . ASP A 1 441 ? -20.261 0.778 25.304 1.00 89.81 441 ASP A N 1
ATOM 3362 C CA . ASP A 1 441 ? -21.616 0.763 24.759 1.00 89.81 441 ASP A CA 1
ATOM 3363 C C . ASP A 1 441 ? -22.599 0.351 25.856 1.00 89.81 441 ASP A C 1
ATOM 3365 O O . ASP A 1 441 ? -22.539 -0.759 26.376 1.00 89.81 441 ASP A O 1
ATOM 3369 N N . VAL A 1 442 ? -23.471 1.286 26.231 1.00 88.75 442 VAL A N 1
ATOM 3370 C CA . VAL A 1 442 ? -24.519 1.099 27.249 1.00 88.75 442 VAL A CA 1
ATOM 3371 C C . VAL A 1 442 ? -25.903 1.406 26.674 1.00 88.75 442 VAL A C 1
ATOM 3373 O O . VAL A 1 442 ? -26.821 1.782 27.402 1.00 88.75 442 VAL A O 1
ATOM 3376 N N . ARG A 1 443 ? -26.053 1.343 25.342 1.00 88.81 443 ARG A N 1
ATOM 3377 C CA . ARG A 1 443 ? -27.308 1.684 24.647 1.00 88.81 443 ARG A CA 1
ATOM 3378 C C . ARG A 1 443 ? -28.443 0.708 24.921 1.00 88.81 443 ARG A C 1
ATOM 3380 O O . ARG A 1 443 ? -29.602 1.096 24.800 1.00 88.81 443 ARG A O 1
ATOM 3387 N N . ASP A 1 444 ? -28.104 -0.518 25.290 1.00 85.06 444 ASP A N 1
ATOM 3388 C CA . ASP A 1 444 ? -29.033 -1.550 25.737 1.00 85.06 444 ASP A CA 1
ATOM 3389 C C . ASP A 1 444 ? -29.881 -1.081 26.932 1.00 85.06 444 ASP A C 1
ATOM 3391 O O . ASP A 1 444 ? -31.094 -1.284 26.942 1.00 85.06 444 ASP A O 1
ATOM 3395 N N . VAL A 1 445 ? -29.270 -0.377 27.891 1.00 85.75 445 VAL A N 1
ATOM 3396 C CA . VAL A 1 445 ? -29.948 0.155 29.087 1.00 85.75 445 VAL A CA 1
ATOM 3397 C C . VAL A 1 445 ? -30.203 1.667 28.999 1.00 85.75 445 VAL A C 1
ATOM 3399 O O . VAL A 1 445 ? -31.164 2.183 29.577 1.00 85.75 445 VAL A O 1
ATOM 3402 N N . TYR A 1 446 ? -29.370 2.409 28.268 1.00 86.38 446 TYR A N 1
ATOM 3403 C CA . TYR A 1 446 ? -29.446 3.863 28.117 1.00 86.38 446 TYR A CA 1
ATOM 3404 C C . TYR A 1 446 ? -29.355 4.280 26.633 1.00 86.38 446 TYR A C 1
ATOM 3406 O O . TYR A 1 446 ? -28.298 4.712 26.173 1.00 86.38 446 TYR A O 1
ATOM 3414 N N . PRO A 1 447 ? -30.470 4.255 25.871 1.00 86.62 447 PRO A N 1
ATOM 3415 C CA . PRO A 1 447 ? -30.475 4.473 24.413 1.00 86.62 447 PRO A CA 1
ATOM 3416 C C . PRO A 1 447 ? -29.961 5.839 23.934 1.00 86.62 447 PRO A C 1
ATOM 3418 O O . PRO A 1 447 ? -29.686 6.024 22.753 1.00 86.62 447 PRO A O 1
ATOM 3421 N N . ARG A 1 448 ? -29.861 6.824 24.838 1.00 86.38 448 ARG A N 1
ATOM 3422 C CA . ARG A 1 448 ? -29.301 8.154 24.546 1.00 86.38 448 ARG A CA 1
ATOM 3423 C C . ARG A 1 448 ? -27.769 8.178 24.578 1.00 86.38 448 ARG A C 1
ATOM 3425 O O . ARG A 1 448 ? -27.192 9.189 24.180 1.00 86.38 448 ARG A O 1
ATOM 3432 N N . ALA A 1 449 ? -27.124 7.124 25.085 1.00 85.50 449 ALA A N 1
ATOM 3433 C CA . ALA A 1 449 ? -25.673 6.992 25.041 1.00 85.50 449 ALA A CA 1
ATOM 3434 C C . ALA A 1 449 ? -25.201 6.847 23.595 1.00 85.50 449 ALA A C 1
ATOM 3436 O O . ALA A 1 449 ? -25.900 6.312 22.733 1.00 85.50 449 ALA A O 1
ATOM 3437 N N . ARG A 1 450 ? -23.982 7.312 23.346 1.00 84.00 450 ARG A N 1
ATOM 3438 C CA . ARG A 1 450 ? -23.286 7.112 22.080 1.00 84.00 450 ARG A CA 1
ATOM 3439 C C . ARG A 1 450 ? -22.121 6.161 22.344 1.00 84.00 450 ARG A C 1
ATOM 3441 O O . ARG A 1 450 ? -21.369 6.425 23.281 1.00 84.00 450 ARG A O 1
ATOM 3448 N N . PRO A 1 451 ? -21.984 5.072 21.573 1.00 87.50 451 PRO A N 1
ATOM 3449 C CA . PRO A 1 451 ? -20.893 4.139 21.774 1.00 87.50 451 PRO A CA 1
ATOM 3450 C C . PRO A 1 451 ? -19.572 4.831 21.443 1.00 87.50 451 PRO A C 1
ATOM 3452 O O . PRO A 1 451 ? -19.502 5.625 20.501 1.00 87.50 451 PRO A O 1
ATOM 3455 N N . ARG A 1 452 ? -18.528 4.532 22.208 1.00 88.81 452 ARG A N 1
ATOM 3456 C CA . ARG A 1 452 ? -17.179 5.049 21.953 1.00 88.81 452 ARG A CA 1
ATOM 3457 C C . ARG A 1 452 ? -16.118 4.042 22.365 1.00 88.81 452 ARG A C 1
ATOM 3459 O O . ARG A 1 452 ? -16.375 3.164 23.188 1.00 88.81 452 ARG A O 1
ATOM 3466 N N . LEU A 1 453 ? -14.928 4.187 21.796 1.00 91.06 453 LEU A N 1
ATOM 3467 C CA . LEU A 1 453 ? -13.787 3.332 22.084 1.00 91.06 453 LEU A CA 1
ATOM 3468 C C . LEU A 1 453 ? -12.763 4.095 22.929 1.00 91.06 453 LEU A C 1
ATOM 3470 O O . LEU A 1 453 ? -12.612 5.306 22.795 1.00 91.06 453 LEU A O 1
ATOM 3474 N N . VAL A 1 454 ? -12.061 3.387 23.806 1.00 90.88 454 VAL A N 1
ATOM 3475 C CA . VAL A 1 454 ? -10.915 3.919 24.555 1.00 90.88 454 VAL A CA 1
ATOM 3476 C C . VAL A 1 454 ? -9.783 2.906 24.488 1.00 90.88 454 VAL A C 1
ATOM 3478 O O . VAL A 1 454 ? -10.018 1.703 24.612 1.00 90.88 454 VAL A O 1
ATOM 3481 N N . LYS A 1 455 ? -8.551 3.372 24.283 1.00 91.19 455 LYS A N 1
ATOM 3482 C CA . LYS A 1 455 ? -7.379 2.496 24.250 1.00 91.19 455 LYS A CA 1
ATOM 3483 C C . LYS A 1 455 ? -7.006 2.024 25.657 1.00 91.19 455 LYS A C 1
ATOM 3485 O O . LYS A 1 455 ? -7.013 2.795 26.612 1.00 91.19 455 LYS A O 1
ATOM 3490 N N . VAL A 1 456 ? -6.655 0.746 25.784 1.00 92.75 456 VAL A N 1
ATOM 3491 C CA . VAL A 1 456 ? -6.083 0.172 27.010 1.00 92.75 456 VAL A CA 1
ATOM 3492 C C . VAL A 1 456 ? -4.559 0.256 26.893 1.00 92.75 456 VAL A C 1
ATOM 3494 O O . VAL A 1 456 ? -3.908 -0.689 26.451 1.00 92.75 456 VAL A O 1
ATOM 3497 N N . GLY A 1 457 ? -3.997 1.421 27.224 1.00 87.31 457 GLY A N 1
ATOM 3498 C CA . GLY A 1 457 ? -2.582 1.738 26.997 1.00 87.31 457 GLY A CA 1
ATOM 3499 C C . GLY A 1 457 ? -1.625 1.272 28.100 1.00 87.31 457 GLY A C 1
ATOM 3500 O O . GLY A 1 457 ? -0.451 1.024 27.830 1.00 87.31 457 GLY A O 1
ATOM 3501 N N . SER A 1 458 ? -2.099 1.118 29.342 1.00 90.81 458 SER A N 1
ATOM 3502 C CA . SER A 1 458 ? -1.237 0.849 30.504 1.00 90.81 458 SER A CA 1
ATOM 3503 C C . SER A 1 458 ? -1.477 -0.516 31.176 1.00 90.81 458 SER A C 1
ATOM 3505 O O . SER A 1 458 ? -2.617 -0.989 31.267 1.00 90.81 458 SER A O 1
ATOM 3507 N N . PRO A 1 459 ? -0.432 -1.137 31.767 1.00 92.31 459 PRO A N 1
ATOM 3508 C CA . PRO A 1 459 ? -0.591 -2.337 32.595 1.00 92.31 459 PRO A CA 1
ATOM 3509 C C . PRO A 1 459 ? -1.537 -2.128 33.787 1.00 92.31 459 PRO A C 1
ATOM 3511 O O . PRO A 1 459 ? -2.242 -3.053 34.193 1.00 92.31 459 PRO A O 1
ATOM 3514 N N . ALA A 1 460 ? -1.587 -0.905 34.330 1.00 91.69 460 ALA A N 1
ATOM 3515 C CA . ALA A 1 460 ? -2.498 -0.529 35.407 1.00 91.69 460 ALA A CA 1
ATOM 3516 C C . ALA A 1 460 ? -3.968 -0.580 34.957 1.00 91.69 460 ALA A C 1
ATOM 3518 O O . ALA A 1 460 ? -4.790 -1.175 35.655 1.00 91.69 460 ALA A O 1
ATOM 3519 N N . GLN A 1 461 ? -4.285 -0.037 33.773 1.00 93.94 461 GLN A N 1
ATOM 3520 C CA . GLN A 1 461 ? -5.618 -0.139 33.163 1.00 93.94 461 GLN A CA 1
ATOM 3521 C C . GLN A 1 461 ? -6.018 -1.600 32.939 1.00 93.94 461 GLN A C 1
ATOM 3523 O O . GLN A 1 461 ? -7.129 -1.986 33.300 1.00 93.94 461 GLN A O 1
ATOM 3528 N N . ARG A 1 462 ? -5.113 -2.436 32.407 1.00 95.06 462 ARG A N 1
ATOM 3529 C CA . ARG A 1 462 ? -5.400 -3.865 32.198 1.00 95.06 462 ARG A CA 1
ATOM 3530 C C . ARG A 1 462 ? -5.656 -4.597 33.518 1.00 95.06 462 ARG A C 1
ATOM 3532 O O . ARG A 1 462 ? -6.651 -5.304 33.630 1.00 95.06 462 ARG A O 1
ATOM 3539 N N . SER A 1 463 ? -4.803 -4.407 34.525 1.00 94.56 463 SER A N 1
ATOM 3540 C CA . SER A 1 463 ? -4.969 -5.033 35.848 1.00 94.56 463 SER A CA 1
ATOM 3541 C C . SER A 1 463 ? -6.281 -4.616 36.524 1.00 94.56 463 SER A C 1
ATOM 3543 O O . SER A 1 463 ? -6.992 -5.443 37.100 1.00 94.56 463 SER A O 1
ATOM 3545 N N . LEU A 1 464 ? -6.646 -3.335 36.409 1.00 94.69 464 LEU A N 1
ATOM 3546 C CA . LEU A 1 464 ? -7.923 -2.820 36.891 1.00 94.69 464 LEU A CA 1
ATOM 3547 C C . LEU A 1 464 ? -9.111 -3.475 36.174 1.00 94.69 464 LEU A C 1
ATOM 3549 O O . LEU A 1 464 ? -10.074 -3.865 36.835 1.00 94.69 464 LEU A O 1
ATOM 3553 N N . LEU A 1 465 ? -9.035 -3.622 34.850 1.00 94.75 465 LEU A N 1
ATOM 3554 C CA . LEU A 1 465 ? -10.089 -4.237 34.048 1.00 94.75 465 LEU A CA 1
ATOM 3555 C C . LEU A 1 465 ? -10.302 -5.710 34.425 1.00 94.75 465 LEU A C 1
ATOM 3557 O O . LEU A 1 465 ? -11.440 -6.119 34.642 1.00 94.75 465 LEU A O 1
ATOM 3561 N N . GLU A 1 466 ? -9.227 -6.486 34.598 1.00 94.44 466 GLU A N 1
ATOM 3562 C CA . GLU A 1 466 ? -9.322 -7.887 35.034 1.00 94.44 466 GLU A CA 1
ATOM 3563 C C . GLU A 1 466 ? -9.945 -8.020 36.431 1.00 94.44 466 GLU A C 1
ATOM 3565 O O . GLU A 1 466 ? -10.846 -8.833 36.646 1.00 94.44 466 GLU A O 1
ATOM 3570 N N . ARG A 1 467 ? -9.551 -7.157 37.377 1.00 94.06 467 ARG A N 1
ATOM 3571 C CA . ARG A 1 467 ? -10.191 -7.094 38.703 1.00 94.06 467 ARG A CA 1
ATOM 3572 C C . ARG A 1 467 ? -11.682 -6.768 38.599 1.00 94.06 467 ARG A C 1
ATOM 3574 O O . ARG A 1 467 ? -12.493 -7.370 39.306 1.00 94.06 467 ARG A O 1
ATOM 3581 N N . ALA A 1 468 ? -12.040 -5.827 37.727 1.00 92.44 468 ALA A N 1
ATOM 3582 C CA . ALA A 1 468 ? -13.418 -5.404 37.514 1.00 92.44 468 ALA A CA 1
ATOM 3583 C C . ALA A 1 468 ? -14.296 -6.507 36.921 1.00 92.44 468 ALA A C 1
ATOM 3585 O O . ALA A 1 468 ? -15.408 -6.700 37.407 1.00 92.44 468 ALA A O 1
ATOM 3586 N N . LYS A 1 469 ? -13.793 -7.279 35.953 1.00 92.00 469 LYS A N 1
ATOM 3587 C CA . LYS A 1 469 ? -14.520 -8.424 35.381 1.00 92.00 469 LYS A CA 1
ATOM 3588 C C . LYS A 1 469 ? -14.918 -9.458 36.430 1.00 92.00 469 LYS A C 1
ATOM 3590 O O . LYS A 1 469 ? -16.011 -10.006 36.347 1.00 92.00 469 LYS A O 1
ATOM 3595 N N . VAL A 1 470 ? -14.043 -9.714 37.405 1.00 89.50 470 VAL A N 1
ATOM 3596 C CA . VAL A 1 470 ? -14.297 -10.681 38.483 1.00 89.50 470 VAL A CA 1
ATOM 3597 C C . VAL A 1 470 ? -15.238 -10.096 39.536 1.00 89.50 470 VAL A C 1
ATOM 3599 O O . VAL A 1 470 ? -16.197 -10.739 39.944 1.00 89.50 470 VAL A O 1
ATOM 3602 N N . SER A 1 471 ? -14.977 -8.865 39.981 1.00 87.50 471 SER A N 1
ATOM 3603 C CA . SER A 1 471 ? -15.670 -8.280 41.139 1.00 87.50 471 SER A CA 1
ATOM 3604 C C . SER A 1 471 ? -17.041 -7.675 40.815 1.00 87.50 471 SER A C 1
ATOM 3606 O O . SER A 1 471 ? -17.855 -7.506 41.720 1.00 87.50 471 SER A O 1
ATOM 3608 N N . LEU A 1 472 ? -17.304 -7.328 39.550 1.00 84.44 472 LEU A N 1
ATOM 3609 C CA . LEU A 1 472 ? -18.580 -6.756 39.093 1.00 84.44 472 LEU A CA 1
ATOM 3610 C C . LEU A 1 472 ? -19.466 -7.783 38.366 1.00 84.44 472 LEU A C 1
ATOM 3612 O O . LEU A 1 472 ? -20.448 -7.394 37.738 1.00 84.44 472 LEU A O 1
ATOM 3616 N N . ALA A 1 473 ? -19.124 -9.076 38.429 1.00 63.62 473 ALA A N 1
ATOM 3617 C CA . ALA A 1 473 ? -19.698 -10.115 37.575 1.00 63.62 473 ALA A CA 1
ATOM 3618 C C . ALA A 1 473 ? -21.226 -10.297 37.701 1.00 63.62 473 ALA A C 1
ATOM 3620 O O . ALA A 1 473 ? -21.833 -10.750 36.732 1.00 63.62 473 ALA A O 1
ATOM 3621 N N . ASP A 1 474 ? -21.860 -9.877 38.802 1.00 58.31 474 ASP A N 1
ATOM 3622 C CA . ASP A 1 474 ? -23.266 -10.219 39.085 1.00 58.31 474 ASP A CA 1
ATOM 3623 C C . ASP A 1 474 ? -24.099 -9.100 39.745 1.00 58.31 474 ASP A C 1
ATOM 3625 O O . ASP A 1 474 ? -25.255 -9.316 40.100 1.00 58.31 474 ASP A O 1
ATOM 3629 N N . THR A 1 475 ? -23.556 -7.894 39.950 1.00 56.09 475 THR A N 1
ATOM 3630 C CA . THR A 1 475 ? -24.107 -6.998 40.987 1.00 56.09 475 THR A CA 1
ATOM 3631 C C . THR A 1 475 ? -25.181 -5.992 40.561 1.00 56.09 475 THR A C 1
ATOM 3633 O O . THR A 1 475 ? -25.908 -5.544 41.441 1.00 56.09 475 THR A O 1
ATOM 3636 N N . ASP A 1 476 ? -25.359 -5.643 39.278 1.00 53.84 476 ASP A N 1
ATOM 3637 C CA . ASP A 1 476 ? -26.256 -4.518 38.915 1.00 53.84 476 ASP A CA 1
ATOM 3638 C C . ASP A 1 476 ? -26.981 -4.612 37.549 1.00 53.84 476 ASP A C 1
ATOM 3640 O O . ASP A 1 476 ? -27.681 -3.666 37.184 1.00 53.84 476 ASP A O 1
ATOM 3644 N N . ARG A 1 477 ? -26.849 -5.707 36.778 1.00 54.28 477 ARG A N 1
ATOM 3645 C CA . ARG A 1 477 ? -27.300 -5.768 35.362 1.00 54.28 477 ARG A CA 1
ATOM 3646 C C . ARG A 1 477 ? -28.790 -5.470 35.130 1.00 54.28 477 ARG A C 1
ATOM 3648 O O . ARG A 1 477 ? -29.152 -5.032 34.046 1.00 54.28 477 ARG A O 1
ATOM 3655 N N . GLU A 1 478 ? -29.647 -5.688 36.124 1.00 60.97 478 GLU A N 1
ATOM 3656 C CA . GLU A 1 478 ? -31.105 -5.571 35.964 1.00 60.97 478 GLU A CA 1
ATOM 3657 C C . GLU A 1 478 ? -31.691 -4.262 36.515 1.00 60.97 478 GLU A C 1
ATOM 3659 O O . GLU A 1 478 ? -32.893 -4.017 36.398 1.00 60.97 478 GLU A O 1
ATOM 3664 N N . GLN A 1 479 ? -30.877 -3.397 37.133 1.00 75.06 479 GLN A N 1
ATOM 3665 C CA . GLN A 1 479 ? -31.402 -2.180 37.750 1.00 75.06 479 GLN A CA 1
ATOM 3666 C C . GLN A 1 479 ? -31.473 -1.019 36.749 1.00 75.06 479 GLN A C 1
ATOM 3668 O O . GLN A 1 479 ? -30.470 -0.679 36.120 1.00 75.06 479 GLN A O 1
ATOM 3673 N N . PRO A 1 480 ? -32.619 -0.316 36.649 1.00 83.94 480 PRO A N 1
ATOM 3674 C CA . PRO A 1 480 ? -32.713 0.883 35.829 1.00 83.94 480 PRO A CA 1
ATOM 3675 C C . PRO A 1 480 ? -31.678 1.930 36.254 1.00 83.94 480 PRO A C 1
ATOM 3677 O O . PRO A 1 480 ? -31.507 2.194 37.449 1.00 83.94 480 PRO A O 1
ATOM 3680 N N . TYR A 1 481 ? -31.069 2.619 35.285 1.00 85.88 481 TYR A N 1
ATOM 3681 C CA . TYR A 1 481 ? -30.071 3.673 35.524 1.00 85.88 481 TYR A CA 1
ATOM 3682 C C . TYR A 1 481 ? -30.488 4.688 36.607 1.00 85.88 481 TYR A C 1
ATOM 3684 O O . TYR A 1 481 ? -29.678 5.097 37.439 1.00 85.88 481 TYR A O 1
ATOM 3692 N N . ALA A 1 482 ? -31.770 5.067 36.656 1.00 87.06 482 ALA A N 1
ATOM 3693 C CA . ALA A 1 482 ? -32.293 5.999 37.656 1.00 87.06 482 ALA A CA 1
ATOM 3694 C C . ALA A 1 482 ? -32.122 5.503 39.107 1.00 87.06 482 ALA A C 1
ATOM 3696 O O . ALA A 1 482 ? -31.907 6.315 40.012 1.00 87.06 482 ALA A O 1
ATOM 3697 N N . VAL A 1 483 ? -32.207 4.189 39.338 1.00 87.56 483 VAL A N 1
ATOM 3698 C CA . VAL A 1 483 ? -32.025 3.564 40.656 1.00 87.56 483 VAL A CA 1
ATOM 3699 C C . VAL A 1 483 ? -30.551 3.601 41.048 1.00 87.56 483 VAL A C 1
ATOM 3701 O O . VAL A 1 483 ? -30.221 4.125 42.116 1.00 87.56 483 VAL A O 1
ATOM 3704 N N . LEU A 1 484 ? -29.671 3.152 40.148 1.00 85.56 484 LEU A N 1
ATOM 3705 C CA . LEU A 1 484 ? -28.218 3.168 40.342 1.00 85.56 484 LEU A CA 1
ATOM 3706 C C . LEU A 1 484 ? -27.711 4.588 40.622 1.00 85.56 484 LEU A C 1
ATOM 3708 O O . LEU A 1 484 ? -27.022 4.826 41.614 1.00 85.56 484 LEU A O 1
ATOM 3712 N N . LYS A 1 485 ? -28.165 5.568 39.833 1.00 88.00 485 LYS A N 1
ATOM 3713 C CA . LYS A 1 485 ? -27.860 6.993 40.018 1.00 88.00 485 LYS A CA 1
ATOM 3714 C C . LYS A 1 485 ? -28.301 7.517 41.386 1.00 88.00 485 LYS A C 1
ATOM 3716 O O . LYS A 1 485 ? -27.546 8.223 42.055 1.00 88.00 485 LYS A O 1
ATOM 3721 N N . ARG A 1 486 ? -29.524 7.201 41.830 1.00 88.38 486 ARG A N 1
ATOM 3722 C CA . ARG A 1 486 ? -30.027 7.632 43.150 1.00 88.38 486 ARG A CA 1
ATOM 3723 C C . ARG A 1 486 ? -29.222 7.009 44.289 1.00 88.38 486 ARG A C 1
ATOM 3725 O O . ARG A 1 486 ? -28.895 7.715 45.244 1.00 88.38 486 ARG A O 1
ATOM 3732 N N . ARG A 1 487 ? -28.899 5.715 44.195 1.00 86.12 487 ARG A N 1
ATOM 3733 C CA . ARG A 1 487 ? -28.074 5.003 45.184 1.00 86.12 487 ARG A CA 1
ATOM 3734 C C . ARG A 1 487 ? -26.681 5.622 45.278 1.00 86.12 487 ARG A C 1
ATOM 3736 O O . ARG A 1 487 ? -26.263 5.973 46.381 1.00 86.12 487 ARG A O 1
ATOM 3743 N N . PHE A 1 488 ? -26.038 5.837 44.132 1.00 85.00 488 PHE A N 1
ATOM 3744 C CA . PHE A 1 488 ? -24.739 6.497 44.022 1.00 85.00 488 PHE A CA 1
ATOM 3745 C C . PHE A 1 488 ? -24.738 7.861 44.725 1.00 85.00 488 PHE A C 1
ATOM 3747 O O . PHE A 1 488 ? -23.969 8.089 45.658 1.00 85.00 488 PHE A O 1
ATOM 3754 N N . ARG A 1 489 ? -25.683 8.742 44.373 1.00 86.75 489 ARG A N 1
ATOM 3755 C CA . ARG A 1 489 ? -25.766 10.095 44.952 1.00 86.75 489 ARG A CA 1
ATOM 3756 C C . ARG A 1 489 ? -25.979 10.097 46.464 1.00 86.75 489 ARG A C 1
ATOM 3758 O O . ARG A 1 489 ? -25.358 10.895 47.163 1.00 86.75 489 ARG A O 1
ATOM 3765 N N . ARG A 1 490 ? -26.817 9.192 46.984 1.00 86.56 490 ARG A N 1
ATOM 3766 C CA . ARG A 1 490 ? -27.026 9.041 48.435 1.00 86.56 490 ARG A CA 1
ATOM 3767 C C . ARG A 1 490 ? -25.749 8.602 49.153 1.00 86.56 490 ARG A C 1
ATOM 3769 O O . ARG A 1 490 ? -25.488 9.071 50.258 1.00 86.56 490 ARG A O 1
ATOM 3776 N N . GLN A 1 491 ? -24.965 7.707 48.554 1.00 82.50 491 GLN A N 1
ATOM 3777 C CA . GLN A 1 491 ? -23.693 7.268 49.133 1.00 82.50 491 GLN A CA 1
ATOM 3778 C C . GLN A 1 491 ? -22.649 8.390 49.125 1.00 82.50 491 GLN A C 1
ATOM 3780 O O . GLN A 1 491 ? -22.014 8.608 50.155 1.00 82.50 491 GLN A O 1
ATOM 3785 N N . CYS A 1 492 ? -22.535 9.153 48.033 1.00 80.19 492 CYS A N 1
ATOM 3786 C CA . CYS A 1 492 ? -21.654 10.324 47.974 1.00 80.19 492 CYS A CA 1
ATOM 3787 C C . CYS A 1 492 ? -22.019 11.377 49.030 1.00 80.19 492 CYS A C 1
ATOM 3789 O O . CYS A 1 492 ? -21.146 11.809 49.780 1.00 80.19 492 CYS A O 1
ATOM 3791 N N . GLN A 1 493 ? -23.308 11.715 49.173 1.00 83.94 493 GLN A N 1
ATOM 3792 C CA . GLN A 1 493 ? -23.777 12.659 50.199 1.00 83.94 493 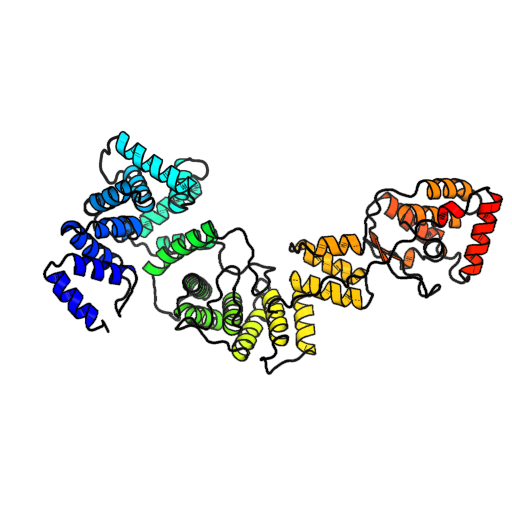GLN A CA 1
ATOM 3793 C C . GLN A 1 493 ? -23.406 12.218 51.621 1.00 83.94 493 GLN A C 1
ATOM 3795 O O . GLN A 1 493 ? -22.929 13.026 52.410 1.00 83.94 493 GLN A O 1
ATOM 3800 N N . ARG A 1 494 ? -23.565 10.929 51.948 1.00 82.94 494 ARG A N 1
ATOM 3801 C CA . ARG A 1 494 ? -23.198 10.381 53.270 1.00 82.94 494 ARG A CA 1
ATOM 3802 C C . ARG A 1 494 ? -21.701 10.437 53.572 1.00 82.94 494 ARG A C 1
ATOM 3804 O O . ARG A 1 494 ? -21.316 10.314 54.731 1.00 82.94 494 ARG A O 1
ATOM 3811 N N . LEU A 1 495 ? -20.868 10.543 52.543 1.00 76.88 495 LEU A N 1
ATOM 3812 C CA . LEU A 1 495 ? -19.414 10.615 52.655 1.00 76.88 495 LEU A CA 1
ATOM 3813 C C . LEU A 1 495 ? -18.882 12.046 52.527 1.00 76.88 495 LEU A C 1
ATOM 3815 O O . LEU A 1 495 ? -17.674 12.236 52.604 1.00 76.88 495 LEU A O 1
ATOM 3819 N N . GLY A 1 496 ? -19.757 13.037 52.318 1.00 77.12 496 GLY A N 1
ATOM 3820 C CA . GLY A 1 496 ? -19.338 14.410 52.034 1.00 77.12 496 GLY A CA 1
ATOM 3821 C C . GLY A 1 496 ? -18.603 14.553 50.697 1.00 77.12 496 GLY A C 1
ATOM 3822 O O . GLY A 1 496 ? -17.841 15.496 50.518 1.00 77.12 496 GLY A O 1
ATOM 3823 N N . ILE A 1 497 ? -18.800 13.613 49.766 1.00 77.94 497 ILE A N 1
ATOM 3824 C CA . ILE A 1 497 ? -18.196 13.660 48.433 1.00 77.94 497 ILE A CA 1
ATOM 3825 C C . ILE A 1 497 ? -19.080 14.535 47.543 1.00 77.94 497 ILE A C 1
ATOM 3827 O O . ILE A 1 497 ? -20.256 14.223 47.331 1.00 77.94 497 ILE A O 1
ATOM 3831 N N . ASP A 1 498 ? -18.511 15.611 47.001 1.00 72.88 498 ASP A N 1
ATOM 3832 C CA . ASP A 1 498 ? -19.220 16.499 46.083 1.00 72.88 498 ASP A CA 1
ATOM 3833 C C . ASP A 1 498 ? -19.472 15.820 44.727 1.00 72.88 498 ASP A C 1
ATOM 3835 O O . ASP A 1 498 ? -18.550 15.553 43.958 1.00 72.88 498 ASP A O 1
ATOM 3839 N N . VAL A 1 499 ? -20.748 15.568 44.421 1.00 70.12 499 VAL A N 1
ATOM 3840 C CA . VAL A 1 499 ? -21.195 14.917 43.181 1.00 70.12 499 VAL A CA 1
ATOM 3841 C C . VAL A 1 499 ? -21.005 15.824 41.953 1.00 70.12 499 VAL A C 1
ATOM 3843 O O . VAL A 1 499 ? -20.958 15.335 40.825 1.00 70.12 499 VAL A O 1
ATOM 3846 N N . SER A 1 500 ? -20.867 17.141 42.141 1.00 66.75 500 SER A N 1
ATOM 3847 C CA . SER A 1 500 ? -20.622 18.082 41.042 1.00 66.75 500 SER A CA 1
ATOM 3848 C C . SER A 1 500 ? -19.285 17.816 40.338 1.00 66.75 500 SER A C 1
ATOM 3850 O O . SER A 1 500 ? -19.181 17.989 39.123 1.00 66.75 500 SER A O 1
ATOM 3852 N N . ALA A 1 501 ? -18.312 17.255 41.067 1.00 59.09 501 ALA A N 1
ATOM 3853 C CA . ALA A 1 501 ? -17.010 16.847 40.547 1.00 59.09 501 ALA A CA 1
ATOM 3854 C C . ALA A 1 501 ? -17.086 15.744 39.472 1.00 59.09 501 ALA A C 1
ATOM 3856 O O . ALA A 1 501 ? -16.114 15.535 38.756 1.00 59.09 501 ALA A O 1
ATOM 3857 N N . PHE A 1 502 ? -18.228 15.058 39.346 1.00 60.94 502 PHE A N 1
ATOM 3858 C CA . PHE A 1 502 ? -18.450 13.941 38.420 1.00 60.94 502 PHE A CA 1
ATOM 3859 C C . PHE A 1 502 ? -19.277 14.347 37.184 1.00 60.94 502 PHE A C 1
ATOM 3861 O O . PHE A 1 502 ? -19.528 13.516 36.312 1.00 60.94 502 PHE A O 1
ATOM 3868 N N . LEU A 1 503 ? -19.737 15.605 37.107 1.00 54.25 503 LEU A N 1
ATOM 3869 C CA . LEU A 1 503 ? -20.640 16.102 36.057 1.00 54.25 503 LEU A CA 1
ATOM 3870 C C . LEU A 1 503 ? -19.922 16.837 34.909 1.00 54.25 503 LEU A C 1
ATOM 3872 O O . LEU A 1 503 ? -20.568 17.161 33.916 1.00 54.25 503 LEU A O 1
ATOM 3876 N N . SER A 1 504 ? -18.615 17.102 35.017 1.00 47.91 504 SER A N 1
ATOM 3877 C CA . SER A 1 504 ? -17.881 17.968 34.078 1.00 47.91 504 SER A CA 1
ATOM 3878 C C . SER A 1 504 ? -17.325 17.276 32.830 1.00 47.91 504 SER A C 1
ATOM 3880 O O . SER A 1 504 ? -16.916 17.963 31.899 1.00 47.91 504 SER A O 1
ATOM 3882 N N . ASN A 1 505 ? -17.315 15.944 32.760 1.00 46.56 505 ASN A N 1
ATOM 3883 C CA . ASN A 1 505 ? -16.631 15.225 31.679 1.00 46.56 505 ASN A CA 1
ATOM 3884 C C . ASN A 1 505 ? -17.622 14.799 30.588 1.00 46.56 505 ASN A C 1
ATOM 3886 O O . ASN A 1 505 ? -17.863 13.617 30.352 1.00 46.56 505 ASN A O 1
ATOM 3890 N N . GLY A 1 506 ? -18.240 15.786 29.938 1.00 42.78 506 GLY A N 1
ATOM 3891 C CA . GLY A 1 506 ? -19.006 15.562 28.716 1.00 42.78 506 GLY A CA 1
ATOM 3892 C C . GLY A 1 506 ? -18.057 15.323 27.546 1.00 42.78 506 GLY A C 1
ATOM 3893 O O . GLY A 1 506 ? -17.662 16.274 26.879 1.00 42.78 506 GLY A O 1
ATOM 3894 N N . TRP A 1 507 ? -17.683 14.070 27.293 1.00 44.31 507 TRP A N 1
ATOM 3895 C CA . TRP A 1 507 ? -16.994 13.706 26.055 1.00 44.31 507 TRP A CA 1
ATOM 3896 C C . TRP A 1 507 ? -17.910 14.007 24.861 1.00 44.31 507 TRP A C 1
ATOM 3898 O O . TRP A 1 507 ? -18.965 13.392 24.695 1.00 44.31 507 TRP A O 1
ATOM 3908 N N . GLN A 1 508 ? -17.528 14.984 24.037 1.00 40.09 508 GLN A N 1
ATOM 3909 C CA . GLN A 1 508 ? -18.201 15.256 22.770 1.00 40.09 508 GLN A CA 1
ATOM 3910 C C . GLN A 1 508 ? -17.903 14.102 21.807 1.00 40.09 508 GLN A C 1
ATOM 3912 O O . GLN A 1 508 ? -16.753 13.767 21.548 1.00 40.09 508 GLN A O 1
ATOM 3917 N N . CYS A 1 509 ? -18.950 13.451 21.306 1.00 34.88 509 CYS A N 1
ATOM 3918 C CA . CYS A 1 509 ? -18.818 12.413 20.290 1.00 34.88 509 CYS A CA 1
ATOM 3919 C C . CYS A 1 509 ? -18.558 13.075 18.936 1.00 34.88 509 CYS A C 1
ATOM 3921 O O . CYS A 1 509 ? -19.433 13.778 18.427 1.00 34.88 509 CYS A O 1
ATOM 3923 N N . TYR A 1 510 ? -17.378 12.848 18.365 1.00 43.28 510 TYR A N 1
ATOM 3924 C CA . TYR A 1 510 ? -16.972 13.450 17.100 1.00 43.28 510 TYR A CA 1
ATOM 3925 C C . TYR A 1 510 ? -17.382 12.572 15.916 1.00 43.28 510 TYR A C 1
ATOM 3927 O O . TYR A 1 510 ? -17.119 11.371 15.889 1.00 43.28 510 TYR A O 1
ATOM 3935 N N . HIS A 1 511 ? -18.042 13.179 14.931 1.00 42.81 511 HIS A N 1
ATOM 3936 C CA . HIS A 1 511 ? -18.366 12.525 13.669 1.00 42.81 511 HIS A CA 1
ATOM 3937 C C . HIS A 1 511 ? -17.119 12.449 12.778 1.00 42.81 511 HIS A C 1
ATOM 3939 O O . HIS A 1 511 ? -16.375 13.415 12.643 1.00 42.81 511 HIS A O 1
ATOM 3945 N N . LEU A 1 512 ? -16.928 11.319 12.097 1.00 45.91 512 LEU A N 1
ATOM 3946 C CA . LEU A 1 512 ? -15.951 11.160 11.009 1.00 45.91 512 LEU A CA 1
ATOM 3947 C C . LEU A 1 512 ? -16.346 11.899 9.710 1.00 45.91 512 LEU A C 1
ATOM 3949 O O . LEU A 1 512 ? -15.769 11.636 8.661 1.00 45.91 512 LEU A O 1
ATOM 3953 N N . ALA A 1 513 ? -17.331 12.799 9.765 1.00 36.56 513 ALA A N 1
ATOM 3954 C CA . ALA A 1 513 ? -18.086 13.245 8.596 1.00 36.56 513 ALA A CA 1
ATOM 3955 C C . ALA A 1 513 ? -17.431 14.358 7.754 1.00 36.56 513 ALA A C 1
ATOM 3957 O O . ALA A 1 513 ? -17.894 14.584 6.641 1.00 36.56 513 ALA A O 1
ATOM 3958 N N . ASP A 1 514 ? -16.362 15.014 8.217 1.00 37.31 514 ASP A N 1
ATOM 3959 C CA . ASP A 1 514 ? -15.898 16.262 7.578 1.00 37.31 514 ASP A CA 1
ATOM 3960 C C . ASP A 1 514 ? -14.796 16.106 6.515 1.00 37.31 514 ASP A C 1
ATOM 3962 O O . ASP A 1 514 ? -14.406 17.086 5.885 1.00 37.31 514 ASP A O 1
ATOM 3966 N N . GLU A 1 515 ? -14.337 14.888 6.218 1.00 44.59 515 GLU A N 1
ATOM 3967 C CA . GLU A 1 515 ? -13.419 14.656 5.095 1.00 44.59 515 GLU A CA 1
ATOM 3968 C C . GLU A 1 515 ? -14.161 13.996 3.928 1.00 44.59 515 GLU A C 1
ATOM 3970 O O . GLU A 1 515 ? -14.329 12.769 3.848 1.00 44.59 515 GLU A O 1
ATOM 3975 N N . ALA A 1 516 ? -14.636 14.843 3.009 1.00 38.47 516 ALA A N 1
ATOM 3976 C CA . ALA A 1 516 ? -15.168 14.410 1.727 1.00 38.47 516 ALA A CA 1
ATOM 3977 C C . ALA A 1 516 ? -14.104 13.572 1.005 1.00 38.47 516 ALA A C 1
ATOM 3979 O O . ALA A 1 516 ? -13.034 14.065 0.648 1.00 38.47 516 ALA A O 1
ATOM 3980 N N . ALA A 1 517 ? -14.398 12.287 0.803 1.00 42.81 517 ALA A N 1
ATOM 3981 C CA . ALA A 1 517 ? -13.568 11.416 -0.007 1.00 42.81 517 ALA A CA 1
ATOM 3982 C C . ALA A 1 517 ? -13.640 11.911 -1.454 1.00 42.81 517 ALA A C 1
ATOM 3984 O O . ALA A 1 517 ? -14.629 11.680 -2.152 1.00 42.81 517 ALA A O 1
ATOM 3985 N N . THR A 1 518 ? -12.599 12.592 -1.921 1.00 46.47 518 THR A N 1
ATOM 3986 C CA . THR A 1 518 ? -12.362 12.673 -3.356 1.00 46.47 518 THR A CA 1
ATOM 3987 C C . THR A 1 518 ? -12.094 11.252 -3.833 1.00 46.47 518 THR A C 1
ATOM 3989 O O . THR A 1 518 ? -11.204 10.561 -3.329 1.00 46.47 518 THR A O 1
ATOM 3992 N N . HIS A 1 519 ? -12.921 10.769 -4.765 1.00 47.94 519 HIS A N 1
ATOM 3993 C CA . HIS A 1 519 ? -12.619 9.535 -5.484 1.00 47.94 519 HIS A CA 1
ATOM 3994 C C . HIS A 1 519 ? -11.179 9.672 -6.005 1.00 47.94 519 HIS A C 1
ATOM 3996 O O . HIS A 1 519 ? -10.850 10.740 -6.513 1.00 47.94 519 HIS A O 1
ATOM 4002 N N . PRO A 1 520 ? -10.307 8.651 -5.951 1.00 48.25 520 PRO A N 1
ATOM 4003 C CA . PRO A 1 520 ? -8.913 8.798 -6.397 1.00 48.25 520 PRO A CA 1
ATOM 4004 C C . PRO A 1 520 ? -8.745 9.230 -7.869 1.00 48.25 520 PRO A C 1
ATOM 4006 O O . PRO A 1 520 ? -7.638 9.518 -8.303 1.00 48.25 520 PRO A O 1
ATOM 4009 N N . LEU A 1 521 ? -9.846 9.260 -8.627 1.00 43.09 521 LEU A N 1
ATOM 4010 C CA . LEU A 1 521 ? -9.948 9.641 -10.038 1.00 43.09 521 LEU A CA 1
ATOM 4011 C C . LEU A 1 521 ? -10.928 10.815 -10.260 1.00 43.09 521 LEU A C 1
ATOM 4013 O O . LEU A 1 521 ? -11.352 11.030 -11.395 1.00 43.09 521 LEU A O 1
ATOM 4017 N N . GLY A 1 522 ? -11.381 11.471 -9.184 1.00 33.78 522 GLY A N 1
ATOM 4018 C CA . GLY A 1 522 ? -12.442 12.483 -9.174 1.00 33.78 522 GLY A CA 1
ATOM 4019 C C . GLY A 1 522 ? -11.944 13.872 -8.831 1.00 33.78 522 GLY A C 1
ATOM 4020 O O . GLY A 1 522 ? -11.073 13.972 -7.938 1.00 33.78 522 GLY A O 1
#

Sequence (522 aa):
MATRRILRITRSARAGNSADQLELGRCHLHGGEGLRRDLSAAYHWLALAADNGQPQGAWLIGEHIPPLAVDRVARALPYYRQASERGSMAAGAVLARWTLDGLFGDVSGREAARHLATLRCAAQTGDLYAQTVVDALAGDAAAGCEEIGRLLRRAEQGERAAILGLSGHYWEKGGGDLWHPGQVPGRSIGGRGAVRHAAARLARYWHEMFWDPVSHEMHAADMRRRGALLLLDAHPAAARFMEAAAVKGDAIAAYLLGLMYMGAEYVNDLPAVHPRSSGFPGRNYKLAANWLEKAANGAVDGPSAEADFALWLLNGLRNYTRRDPLEARRRLDRAAGLGHGEACWLKGREVAEAGDLVAAVRFFERAEAVGDSRAGAAIERLAPDIAEPDRKLLYASAGLRRRDPGLALRLELAAYFALAEHEFLLLDPRCADAGTFLLIDVRDVYPRARPRLVKVGSPAQRSLLERAKVSLADTDREQPYAVLKRRFRRQCQRLGIDVSAFLSNGWQCYHLADEAATHPLG

Secondary structure (DSSP, 8-state):
---HHHHHHHHHHHTT-HHHHHHHHHHHHHT-TTPPP-HHHHHHHHHHHHHTT-HHHHHHHHHH--GGGSS-HHHHHHHHHHHHHTT-HHHHHHHHHHHHTTTTSS--HHHHHHHHHHHHHHHHTT-HHHHHHHHHHHSTTHHHHHHHHHHHHHHHTT-HHHHHHHHHHHHHHTTSSS--TTPPTT----S-HHHHHHHHHHHHHHHHTT---S-TTS-HHHHHHHHHHHHTTT-TTHHHHHHHHHHTT-HHHHHHHHHHHHT-SEETTEE---TTSTTSPPP-HHHHHHHHHHHHTS-TTSTHHHHHHHHHHHHH-TT-SS--HHHHHHHHHHHHHTT-HHHHHHHHHHHHHTT-HHHHHHHHHHHHHHT-HHHHHHHHHHS-B--S--HHHHHHHHHHTTT-HHHHHHHHHHHHHT--HHHHHH--HHHHB-SSEEEE--TTT-TT---EEEE--SHHHHHHHHHHHHHTSSSSTTS-HHHHHHHHHHHHHHTT--GGGGS--------STT-----TT-